Protein AF-A0A2B7YFY7-F1 (afdb_monomer)

Radius of gyration: 28.0 Å; Cα contacts (8 Å, |Δi|>4): 1099; chains: 1; bounding box: 76×64×78 Å

Secondary structure (DSSP, 8-state):
-HHHHHHHHHTT--SEEEE-TTS-HHHHHHHHHHHHHTS--EEEE-HHHHHH-SSTHHHHTTPPP--EEETTGGGG-TT-TT--HHHHHHHHHHHHHHHHH-----EEE--S----SSTT-HHHHHHHHHT--S----------TTEEEEEEE---SSS-HHHHHHHHHHHHHHHHHHTT--EEEE-SSHHHHHHHHHHS-HHHHTTEEEE-TTS-HHHHHHHHHHHHTTS-SEEEE-TTS-TT---TT--EEEESS--S-HHHHHHHHTTS--STTS-EEEEEEE-GGGHHHHHHHHHHHPPPHHHHHHHHHHHHHHHHHTTT-SEEEEEGGGGTTT--S-TTSHHHHHHHHHHHHHHHHHHHHSS-SEEEEEE-S-SSEEEEE-GGGHHHHS-TTTGGGEEEEE-TTTT-EEEEEE-TTS-EEEEEE--SS-EEEE-HHHHHHHH-TTS-HHHHHHHHHTTSSS-TTTEEEEEEEEEEESS-HHHHHHHHHHHHHHHHHHHHHT-SEEEHHHHHHHHHHHHT---HHHHHHHHHHHHHHHEEETTS-----TT--EEEEE-TTT--EEEEE-HHHHHHHHHHHHHHHHHHS-TTS---EEEEEE-TT-THHHHHHHHHHTTSEEEEEE-SSPPEEEEEES-HHHHHHHHH-TT---HHHHHHHHHHHHHHHHHHHHHHS---HHHHHHHHHHHHTT--

Foldseek 3Di:
DVLVQVVCVVVVNPQEDEDDPVDDLVRQVVQQVCLQVVSHDHYHYDLVVLVLCLDCCSRRPPDADAEAEAEQLLLLQLLDLNPDLSSLCQLVSVVCCCPPVVHDYYYHYDHLFAFPDALRGSPVSSCVSNVPPDDDDDDDALDDPLEFEAFAEDDPPDDAPLVVLLVVVLVVLVVCVVVLAQEEEEDLDPVSLVVSLVPHDPVSVQQEAEAEPPDDPVSNVVRLVCSLVSSHRYYHYYLRPAPSDDRQRHAEYEYSADNEFPSSLSSRQVNYNNPVVHRHYYYYHDYLLSLVSHVVSSVLPDDDQLLLLVLLVLVLVVCVVVVVDLWDKAFLLLSCLSDLDPDPCSVVNNSSSQVLVQVLVCVVPVDRQKDKAWDQFDLWFKKFFAPVCCCVQCPPVRVVQKAFDFWQVVQWWWFWDQDPVRDTDTDIDTDSITMIIGRLNVCCVVPVVSGSSLVSLVCVQVCNVHRCVGMPTWKKKKWFFPFALQVLLVVLLLLLVLLLQQQVVQPFKDFLVSSLVSSCVSVVDPQSSLSNSVSSLLCRPQEDPPDDDPPPPVLRFWYWDQDPRSSTIIIHGDVVSSVVNSVVLSRLSCRQHPNPDRDRMGIHIHHPPDCVSSNQSVCVSSVRIHMGIGRDSTIMMIMRRPDSVVSVCSNPDPPDGRVSSVSSVVVSVVSSVLVCCLSVDDDGRVVSSVSSSCRSNNVD

InterPro domains:
  IPR001650 Helicase, C-terminal domain-like [PF00271] (176-275)
  IPR001650 Helicase, C-terminal domain-like [PS51194] (172-319)
  IPR001650 Helicase, C-terminal domain-like [SM00490] (194-276)
  IPR011545 DEAD/DEAH-box helicase domain [PF00270] (4-114)
  IPR014001 Helicase superfamily 1/2, ATP-binding domain [PS51192] (1-132)
  IPR027417 P-loop containing nucleoside triphosphate hydrolase [G3DSA:3.40.50.300] (1-137)
  IPR027417 P-loop containing nucleoside triphosphate hydrolase [G3DSA:3.40.50.300] (154-367)
  IPR027417 P-loop containing nucleoside triphosphate hydrolase [SSF52540] (3-290)

Sequence (700 aa):
MKDQIENLKLRGVNNACFLNSDLSFIEKTNYVEKIKQGEISIIYLSPELLQVSSDITNIIGDREIGLVVIDEAHTVSTWGKNFRIDYLLIGNYVQKIKQYKKYNFPILALTATAVYSGENDTIFEILEELKIDSFTLHIGEARKDNIKFDINLFTPEEGSYKFLKSQKTQERIKEKIDKDKKTIFYFPYASQARELYNIMNPNLKESVTHYTGKSSYEERAVGQNDFKNNKKKVMLATKAFGMGVDISDIENIYHYALSGDLADYVQEIGRCARNNSIEGIAQIDFNKMDLKFTKILRSLSSIKQWQMKLVAEKLFELYKLNKFRSSFLVSIESFSHIFSERENDLENKVKQALLFLEKDLLKQYTFPVIIARPRSFFSALFVTINKDYENEILTDENKEYFKKLTTLENNSRITKKYNYKGDIENIFIRDTGDIYEFNTSKFWEDKYNEKSYPQFIRDFIKGNIFNSDYISNRIKLKIEITDSSQKILSEIEYYLKKISLALKESKGFFTKEDLENNLKNFLKINNKVFIKKLSNLILTYTSNVAYFSNNTNNDKFLIGKKDPEKNEEKYKLNLGKYFKFRSKIISKFTEMFDIDSNDRIFIKYLSRDSQYLEVATLIQSLNLGTYEVTGGSASKIFIRLNDPLKIEYISKNNYYSNTILKDIEKRGQRADKILEDFFTTTMTDTERWDYIENYFLGKI

Nearest PDB structures (foldseek):
  4u7d-assembly1_A  TM=7.795E-01  e=1.683E-12  Homo sapiens
  7zmp-assembly1_A  TM=4.743E-01  e=1.389E-12  Homo sapiens
  7zml-assembly2_B  TM=4.626E-01  e=2.245E-12  Homo sapiens
  5sup-assembly3_C  TM=6.942E-01  e=4.201E-07  Saccharomyces cerevisiae S288C
  5suq-assembly1_C  TM=5.793E-01  e=9.047E-08  Saccharomyces cerevisiae S288C

pLDDT: mean 83.33, std 11.92, range [29.38, 98.06]

Solvent-accessible surface area (backbone atoms only — not comparable to full-atom values): 38443 Å² total; per-residue (Å²): 102,70,68,58,47,53,54,34,41,77,71,70,47,70,40,52,52,71,54,62,91,84,57,53,65,70,60,50,50,54,49,33,52,34,30,48,72,62,67,31,79,44,78,45,71,42,50,62,56,58,61,70,41,84,50,64,45,80,49,37,44,93,60,83,64,79,67,46,76,38,72,59,34,46,27,44,22,89,74,35,95,66,50,35,71,48,50,38,48,45,14,61,49,55,53,45,44,37,71,78,67,69,50,74,59,57,76,47,76,37,61,97,59,61,26,35,50,58,98,67,34,39,50,64,43,31,31,63,50,47,65,52,91,77,84,86,88,82,83,78,83,82,70,55,93,48,51,43,72,48,76,41,80,58,75,74,88,74,76,57,65,66,58,56,53,54,48,53,51,50,52,49,53,50,53,32,58,79,67,72,41,31,30,40,36,34,26,66,43,62,65,57,48,47,53,53,60,68,74,45,61,72,77,58,50,69,34,46,40,47,31,36,84,84,51,54,72,67,53,36,53,52,28,52,49,34,41,69,70,64,65,18,40,33,37,37,25,20,80,64,66,45,85,86,71,84,56,53,76,28,33,30,30,34,38,74,33,54,59,54,49,62,58,53,49,52,62,57,44,64,46,25,28,63,36,82,90,40,68,14,38,39,30,28,74,43,42,82,74,40,59,55,48,24,54,48,54,55,55,71,77,49,80,52,62,67,45,55,36,50,50,32,35,51,52,44,51,49,30,55,75,55,73,66,42,50,62,50,78,41,39,56,73,56,49,48,72,69,53,66,59,73,86,87,48,52,64,58,52,53,52,48,50,48,47,54,51,29,52,42,40,24,71,74,66,77,44,67,37,41,47,75,41,85,40,89,53,61,56,46,38,30,31,31,38,18,60,93,39,38,70,77,60,53,31,91,90,40,39,89,38,46,45,78,72,49,47,30,78,78,57,37,38,53,44,80,43,69,48,101,84,70,48,83,41,81,42,75,50,60,62,72,24,38,34,26,39,32,32,49,45,61,48,30,66,77,76,40,62,92,42,56,70,72,53,48,53,50,34,44,74,72,24,73,73,48,51,56,87,40,41,42,70,18,26,37,43,36,36,40,44,78,54,51,34,51,58,48,50,52,50,50,52,50,52,55,52,36,51,52,51,22,60,57,69,48,71,63,69,32,42,66,64,56,45,37,54,28,43,31,66,59,67,70,49,86,52,64,64,57,41,51,46,45,47,40,50,50,52,49,77,23,40,44,61,90,77,84,67,94,69,81,66,79,55,44,21,28,46,39,44,73,38,86,86,80,71,41,60,28,33,28,75,38,65,74,33,42,52,53,40,52,53,48,51,52,50,54,49,57,42,60,33,54,59,91,40,85,58,40,68,37,76,44,69,34,53,85,89,39,70,65,57,60,47,43,40,47,36,39,61,72,70,47,28,48,56,45,46,42,60,39,99,52,54,31,34,39,38,34,42,72,40,59,66,62,35,46,48,42,43,69,40,89,80,61,68,59,58,62,58,50,52,46,52,53,52,48,55,49,40,53,50,55,45,50,51,65,74,70,50,93,67,55,60,66,57,50,42,51,50,53,46,36,40,37,56,26,76,102

Organism: Fusobacterium nucleatum subsp. polymorphum (NCBI:txid76857)

Mean predicted aligned error: 11.68 Å

Structure (mmCIF, N/CA/C/O backbone):
data_AF-A0A2B7YFY7-F1
#
_entry.id   AF-A0A2B7YFY7-F1
#
loop_
_atom_site.group_PDB
_atom_site.id
_atom_site.type_symbol
_atom_site.label_atom_id
_atom_site.label_alt_id
_atom_site.label_comp_id
_atom_site.label_asym_id
_atom_site.label_entity_id
_atom_site.label_seq_id
_atom_site.pdbx_PDB_ins_code
_atom_site.Cartn_x
_atom_site.Cartn_y
_atom_site.Cartn_z
_atom_site.occupancy
_atom_site.B_iso_or_equiv
_atom_site.auth_seq_id
_atom_site.auth_comp_id
_atom_site.auth_asym_id
_atom_site.auth_atom_id
_atom_site.pdbx_PDB_model_num
ATOM 1 N N . MET A 1 1 ? -7.644 1.753 -18.648 1.00 77.50 1 MET A N 1
ATOM 2 C CA . MET A 1 1 ? -9.080 1.931 -18.961 1.00 77.50 1 MET A CA 1
ATOM 3 C C . MET A 1 1 ? -9.296 2.961 -20.065 1.00 77.50 1 MET A C 1
ATOM 5 O O . MET A 1 1 ? -9.634 2.530 -21.155 1.00 77.50 1 MET A O 1
ATOM 9 N N . LYS A 1 2 ? -9.057 4.268 -19.852 1.00 78.31 2 LYS A N 1
ATOM 10 C CA . LYS A 1 2 ? -9.280 5.304 -20.888 1.00 78.31 2 LYS A CA 1
ATOM 11 C C . LYS A 1 2 ? -8.570 5.001 -22.218 1.00 78.31 2 LYS A C 1
ATOM 13 O O . LYS A 1 2 ? -9.246 4.875 -23.231 1.00 78.31 2 LYS A O 1
ATOM 18 N N . ASP A 1 3 ? -7.263 4.749 -22.180 1.00 74.50 3 ASP A N 1
ATOM 19 C CA . ASP A 1 3 ? -6.469 4.432 -23.381 1.00 74.50 3 ASP A CA 1
ATOM 20 C C . ASP A 1 3 ? -6.978 3.183 -24.127 1.00 74.50 3 ASP A C 1
ATOM 22 O O . ASP A 1 3 ? -7.013 3.152 -25.353 1.00 74.50 3 ASP A O 1
ATOM 26 N N . GLN A 1 4 ? -7.434 2.154 -23.399 1.00 81.75 4 GLN A N 1
ATOM 27 C CA . GLN A 1 4 ? -8.013 0.945 -24.004 1.00 81.75 4 GLN A CA 1
ATOM 28 C C . GLN A 1 4 ? -9.346 1.246 -24.705 1.00 81.75 4 GLN A C 1
ATOM 30 O O . GLN A 1 4 ? -9.576 0.749 -25.803 1.00 81.75 4 GLN A O 1
ATOM 35 N N . ILE A 1 5 ? -10.197 2.092 -24.115 1.00 86.12 5 ILE A N 1
ATOM 36 C CA . ILE A 1 5 ? -11.457 2.527 -24.735 1.00 86.12 5 ILE A CA 1
ATOM 37 C C . ILE A 1 5 ? -11.202 3.383 -25.975 1.00 86.12 5 ILE A C 1
ATOM 39 O O . ILE A 1 5 ? -11.861 3.186 -26.992 1.00 86.12 5 ILE A O 1
ATOM 43 N N . GLU A 1 6 ? -10.247 4.311 -25.919 1.00 84.31 6 GLU A N 1
ATOM 44 C CA . GLU A 1 6 ? -9.863 5.119 -27.082 1.00 84.31 6 GLU A CA 1
ATOM 45 C C . GLU A 1 6 ? -9.341 4.230 -28.219 1.00 84.31 6 GLU A C 1
ATOM 47 O O . GLU A 1 6 ? -9.808 4.347 -29.351 1.00 84.31 6 GLU A O 1
ATOM 52 N N . ASN A 1 7 ? -8.475 3.260 -27.912 1.00 83.00 7 ASN A N 1
ATOM 53 C CA . ASN A 1 7 ? -7.979 2.290 -28.890 1.00 83.00 7 ASN A CA 1
ATOM 54 C C . ASN A 1 7 ? -9.087 1.398 -29.478 1.00 83.00 7 ASN A C 1
ATOM 56 O O . ASN A 1 7 ? -9.053 1.094 -30.669 1.00 83.00 7 ASN A O 1
ATOM 60 N N . LEU A 1 8 ? -10.074 0.982 -28.678 1.00 88.06 8 LEU A N 1
ATOM 61 C CA . LEU A 1 8 ? -11.230 0.218 -29.163 1.00 88.06 8 LEU A CA 1
ATOM 62 C C . LEU A 1 8 ? -12.087 1.042 -30.130 1.00 88.06 8 LEU A C 1
ATOM 64 O O . LEU A 1 8 ? -12.421 0.556 -31.212 1.00 88.06 8 LEU A O 1
ATOM 68 N N . LYS A 1 9 ? -12.366 2.305 -29.788 1.00 87.75 9 LYS A N 1
ATOM 69 C CA . LYS A 1 9 ? -13.112 3.229 -30.655 1.00 87.75 9 LYS A CA 1
ATOM 70 C C . LYS A 1 9 ? -12.396 3.464 -31.983 1.00 87.75 9 LYS A C 1
ATOM 72 O O . LYS A 1 9 ? -13.032 3.404 -33.030 1.00 87.75 9 LYS A O 1
ATOM 77 N N . LEU A 1 10 ? -11.071 3.637 -31.960 1.00 87.31 10 LEU A N 1
ATOM 78 C CA . LEU A 1 10 ? -10.257 3.752 -33.179 1.00 87.31 10 LEU A CA 1
ATOM 79 C C . LEU A 1 10 ? -10.339 2.506 -34.077 1.00 87.31 10 LEU A C 1
ATOM 81 O O . LEU A 1 10 ? -10.183 2.617 -35.289 1.00 87.31 10 LEU A O 1
ATOM 85 N N . ARG A 1 11 ? -10.611 1.329 -33.502 1.00 90.44 11 ARG A N 1
ATOM 86 C CA . ARG A 1 11 ? -10.808 0.059 -34.225 1.00 90.44 11 ARG A CA 1
ATOM 87 C C . ARG A 1 11 ? -12.273 -0.208 -34.605 1.00 90.44 11 ARG A C 1
ATOM 89 O O . ARG A 1 11 ? -12.593 -1.314 -35.027 1.00 90.44 11 ARG A O 1
ATOM 96 N N . GLY A 1 12 ? -13.165 0.772 -34.445 1.00 91.25 12 GLY A N 1
ATOM 97 C CA . GLY A 1 12 ? -14.589 0.659 -34.786 1.00 91.25 12 GLY A CA 1
ATOM 98 C C . GLY A 1 12 ? -15.473 0.042 -33.695 1.00 91.25 12 GLY A C 1
ATOM 99 O O . GLY A 1 12 ? -16.673 -0.124 -33.905 1.00 91.25 12 GLY A O 1
ATOM 100 N N . VAL A 1 13 ? -14.925 -0.267 -32.515 1.00 92.19 13 VAL A N 1
ATOM 101 C CA . VAL A 1 13 ? -15.688 -0.803 -31.378 1.00 92.19 13 VAL A CA 1
ATOM 102 C C . VAL A 1 13 ? -16.224 0.359 -30.540 1.00 92.19 13 VAL A C 1
ATOM 104 O O . VAL A 1 13 ? -15.571 0.855 -29.622 1.00 92.19 13 VAL A O 1
ATOM 107 N N . ASN A 1 14 ? -17.429 0.816 -30.883 1.00 89.94 14 ASN A N 1
ATOM 108 C CA . ASN A 1 14 ? -18.051 1.997 -30.271 1.00 89.94 14 ASN A CA 1
ATOM 109 C C . ASN A 1 14 ? -18.923 1.686 -29.042 1.00 89.94 14 ASN A C 1
ATOM 111 O O . ASN A 1 14 ? -19.228 2.587 -28.263 1.00 89.94 14 ASN A O 1
ATOM 115 N N . ASN A 1 15 ? -19.296 0.422 -28.833 1.00 93.31 15 ASN A N 1
ATOM 116 C CA . ASN A 1 15 ? -20.176 -0.047 -27.755 1.00 93.31 15 ASN A CA 1
ATOM 117 C C . ASN A 1 15 ? -19.415 -0.412 -26.462 1.00 93.31 15 ASN A C 1
ATOM 119 O O . ASN A 1 15 ? -19.776 -1.368 -25.764 1.00 93.31 15 ASN A O 1
ATOM 123 N N . ALA A 1 16 ? -18.357 0.342 -26.149 1.00 93.56 16 ALA A N 1
ATOM 124 C CA . ALA A 1 16 ? -17.500 0.130 -24.988 1.00 93.56 16 ALA A CA 1
ATOM 125 C C . ALA A 1 16 ? -17.421 1.383 -24.103 1.00 93.56 16 ALA A C 1
ATOM 127 O O . ALA A 1 16 ? -17.262 2.503 -24.598 1.00 93.56 16 ALA A O 1
ATOM 128 N N . CYS A 1 17 ? -17.467 1.197 -22.784 1.00 91.25 17 CYS A N 1
ATOM 129 C CA . CYS A 1 17 ? -17.247 2.267 -21.813 1.00 91.25 17 CYS A CA 1
ATOM 130 C C . CYS A 1 17 ? -16.366 1.814 -20.648 1.00 91.25 17 CYS A C 1
ATOM 132 O O . CYS A 1 17 ? -16.077 0.632 -20.465 1.00 91.25 17 CYS A O 1
ATOM 134 N N . PHE A 1 18 ? -15.947 2.776 -19.833 1.00 89.31 18 PHE A N 1
ATOM 135 C CA . PHE A 1 18 ? -15.331 2.520 -18.539 1.00 89.31 18 PHE A CA 1
ATOM 136 C C . PHE A 1 18 ? -16.212 3.120 -17.447 1.00 89.31 18 PHE A C 1
ATOM 138 O O . PHE A 1 18 ? -16.833 4.149 -17.683 1.00 89.31 18 PHE A O 1
ATOM 145 N N . LEU A 1 19 ? -16.256 2.512 -16.263 1.00 79.94 19 LEU A N 1
ATOM 146 C CA . LEU A 1 19 ? -16.790 3.132 -15.052 1.00 79.94 19 LEU A CA 1
ATOM 147 C C . LEU A 1 19 ? -15.672 3.145 -14.009 1.00 79.94 19 LEU A C 1
ATOM 149 O O . LEU A 1 19 ? -15.157 2.095 -13.623 1.00 79.94 19 LEU A O 1
ATOM 153 N N . ASN A 1 20 ? -15.276 4.337 -13.567 1.00 71.50 20 ASN A N 1
ATOM 154 C CA . ASN A 1 20 ? -14.283 4.547 -12.514 1.00 71.50 20 ASN A CA 1
ATOM 155 C C . ASN A 1 20 ? -14.688 5.739 -11.622 1.00 71.50 20 ASN A C 1
ATOM 157 O O . ASN A 1 20 ? -15.767 6.311 -11.782 1.00 71.50 20 ASN A O 1
ATOM 161 N N . SER A 1 21 ? -13.846 6.092 -10.650 1.00 60.44 21 SER A N 1
ATOM 162 C CA . SER A 1 21 ? -14.089 7.208 -9.725 1.00 60.44 21 SER A CA 1
ATOM 163 C C . SER A 1 21 ? -13.938 8.603 -10.338 1.00 60.44 21 SER A C 1
ATOM 165 O O . SER A 1 21 ? -14.229 9.580 -9.647 1.00 60.44 21 SER A O 1
ATOM 167 N N . ASP A 1 22 ? -13.435 8.688 -11.572 1.00 62.22 22 ASP A N 1
ATOM 168 C CA . ASP A 1 22 ? -13.081 9.949 -12.229 1.00 62.22 22 ASP A CA 1
ATOM 169 C C . ASP A 1 22 ? -14.235 10.499 -13.076 1.00 62.22 22 ASP A C 1
ATOM 171 O O . ASP A 1 22 ? -14.245 11.685 -13.393 1.00 62.22 22 ASP A O 1
ATOM 175 N N . LEU A 1 23 ? -15.215 9.655 -13.423 1.00 59.56 23 LEU A N 1
ATOM 176 C CA . LEU A 1 23 ? -16.428 10.081 -14.119 1.00 59.56 23 LEU A CA 1
ATOM 177 C C . LEU A 1 23 ? -17.330 10.921 -13.216 1.00 59.56 23 LEU A C 1
ATOM 179 O O . LEU A 1 23 ? -17.530 10.607 -12.037 1.00 59.56 23 LEU A O 1
ATOM 183 N N . SER A 1 24 ? -17.947 11.946 -13.803 1.00 53.59 24 SER A N 1
ATOM 184 C CA . SER A 1 24 ? -19.053 12.651 -13.162 1.00 53.59 24 SER A CA 1
ATOM 185 C C . SER A 1 24 ? -20.270 11.730 -13.009 1.00 53.59 24 SER A C 1
ATOM 187 O O . SER A 1 24 ? -20.396 10.697 -13.674 1.00 53.59 24 SER A O 1
ATOM 189 N N . PHE A 1 25 ? -21.203 12.109 -12.132 1.00 51.19 25 PHE A N 1
ATOM 190 C CA . PHE A 1 25 ? -22.430 11.333 -11.941 1.00 51.19 25 PHE A CA 1
ATOM 191 C C . PHE A 1 25 ? -23.247 11.244 -13.232 1.00 51.19 25 PHE A C 1
ATOM 193 O O . PHE A 1 25 ? -23.674 10.160 -13.610 1.00 51.19 25 PHE A O 1
ATOM 200 N N . ILE A 1 26 ? -23.417 12.376 -13.919 1.00 53.88 26 ILE A N 1
ATOM 201 C CA . ILE A 1 26 ? -24.210 12.467 -15.149 1.00 53.88 26 ILE A CA 1
ATOM 202 C C . ILE A 1 26 ? -23.646 11.514 -16.206 1.00 53.88 26 ILE A C 1
ATOM 204 O O . ILE A 1 26 ? -24.391 10.747 -16.810 1.00 53.88 26 ILE A O 1
ATOM 208 N N . GLU A 1 27 ? -22.322 11.496 -16.380 1.00 69.50 27 GLU A N 1
ATOM 209 C CA . GLU A 1 27 ? -21.661 10.564 -17.299 1.00 69.50 27 GLU A CA 1
ATOM 210 C C . GLU A 1 27 ? -21.860 9.109 -16.876 1.00 69.50 27 GLU A C 1
ATOM 212 O O . GLU A 1 27 ? -22.167 8.258 -17.709 1.00 69.50 27 GLU A O 1
ATOM 217 N N . LYS A 1 28 ? -21.712 8.813 -15.581 1.00 68.88 28 LYS A N 1
ATOM 218 C CA . LYS A 1 28 ? -21.874 7.460 -15.048 1.00 68.88 28 LYS A CA 1
ATOM 219 C C . LYS A 1 28 ? -23.301 6.940 -15.235 1.00 68.88 28 LYS A C 1
ATOM 221 O O . LYS A 1 28 ? -23.464 5.802 -15.663 1.00 68.88 28 LYS A O 1
ATOM 226 N N . THR A 1 29 ? -24.311 7.752 -14.941 1.00 68.69 29 THR A N 1
ATOM 227 C CA . THR A 1 29 ? -25.730 7.394 -15.079 1.00 68.69 29 THR A CA 1
ATOM 228 C C . THR A 1 29 ? -26.106 7.199 -16.533 1.00 68.69 29 THR A C 1
ATOM 230 O O . THR A 1 29 ? -26.671 6.164 -16.866 1.00 68.69 29 THR A O 1
ATOM 233 N N . ASN A 1 30 ? -25.671 8.101 -17.415 1.00 75.62 30 ASN A N 1
ATOM 234 C CA . ASN A 1 30 ? -25.843 7.944 -18.856 1.00 75.62 30 ASN A CA 1
ATOM 235 C C . ASN A 1 30 ? -25.212 6.632 -19.359 1.00 75.62 30 ASN A C 1
ATOM 237 O O . ASN A 1 30 ? -25.840 5.875 -20.093 1.00 75.62 30 ASN A O 1
ATOM 241 N N . TYR A 1 31 ? -23.991 6.295 -18.921 1.00 86.44 31 TYR A N 1
ATOM 242 C CA . TYR A 1 31 ? -23.396 5.003 -19.270 1.00 86.44 31 TYR A CA 1
ATOM 243 C C . TYR A 1 31 ? -24.199 3.819 -18.727 1.00 86.44 31 TYR A C 1
ATOM 245 O O . TYR A 1 31 ? -24.406 2.860 -19.463 1.00 86.44 31 TYR A O 1
ATOM 253 N N . VAL A 1 32 ? -24.665 3.866 -17.476 1.00 81.38 32 VAL A N 1
ATOM 254 C CA . VAL A 1 32 ? -25.478 2.792 -16.879 1.00 81.38 32 VAL A CA 1
ATOM 255 C C . VAL A 1 32 ? -26.802 2.610 -17.623 1.00 81.38 32 VAL A C 1
ATOM 257 O O . VAL A 1 32 ? -27.189 1.477 -17.890 1.00 81.38 32 VAL A O 1
ATOM 260 N N . GLU A 1 33 ? -27.482 3.688 -18.008 1.00 82.25 33 GLU A N 1
ATOM 261 C CA . GLU A 1 33 ? -28.706 3.621 -18.814 1.00 82.25 33 GLU A CA 1
ATOM 262 C C . GLU A 1 33 ? -28.444 2.965 -20.172 1.00 82.25 33 GLU A C 1
ATOM 264 O O . GLU A 1 33 ? -29.115 1.997 -20.527 1.00 82.25 33 GLU A O 1
ATOM 269 N N . LYS A 1 34 ? -27.392 3.396 -20.874 1.00 92.12 34 LYS A N 1
ATOM 270 C CA . LYS A 1 34 ? -26.968 2.798 -22.149 1.00 92.12 34 LYS A CA 1
ATOM 271 C C . LYS A 1 34 ? -26.555 1.333 -22.024 1.00 92.12 34 LYS A C 1
ATOM 273 O O . LYS A 1 34 ? -26.805 0.534 -22.926 1.00 92.12 34 LYS A O 1
ATOM 278 N N . ILE A 1 35 ? -25.932 0.955 -20.907 1.00 93.06 35 ILE A N 1
ATOM 279 C CA . ILE A 1 35 ? -25.628 -0.444 -20.590 1.00 93.06 35 ILE A CA 1
ATOM 280 C C . ILE A 1 35 ? -26.934 -1.229 -20.436 1.00 93.06 35 ILE A C 1
ATOM 282 O O . ILE A 1 35 ? -27.090 -2.271 -21.070 1.00 93.06 35 ILE A O 1
ATOM 286 N N . LYS A 1 36 ? -27.889 -0.739 -19.639 1.00 89.56 36 LYS A N 1
ATOM 287 C CA . LYS A 1 36 ? -29.177 -1.415 -19.410 1.00 89.56 36 LYS A CA 1
ATOM 288 C C . LYS A 1 36 ? -29.994 -1.563 -20.696 1.00 89.56 36 LYS A C 1
ATOM 290 O O . LYS A 1 36 ? -30.621 -2.596 -20.893 1.00 89.56 36 LYS A O 1
ATOM 295 N N . GLN A 1 37 ? -29.940 -0.571 -21.583 1.00 92.50 37 GLN A N 1
ATOM 296 C CA . GLN A 1 37 ? -30.696 -0.538 -22.841 1.00 92.50 37 GLN A CA 1
ATOM 297 C C . GLN A 1 37 ? -30.134 -1.427 -23.959 1.00 92.50 37 GLN A C 1
ATOM 299 O O . GLN A 1 37 ? -30.830 -1.655 -24.942 1.00 92.50 37 GLN A O 1
ATOM 304 N N . GLY A 1 38 ? -28.900 -1.929 -23.854 1.00 92.44 38 GLY A N 1
ATOM 305 C CA . GLY A 1 38 ? -28.296 -2.716 -24.941 1.00 92.44 38 GLY A CA 1
ATOM 306 C C . GLY A 1 38 ? -27.179 -2.010 -25.706 1.00 92.44 38 GLY A C 1
ATOM 307 O O . GLY A 1 38 ? -26.346 -2.684 -26.311 1.00 92.44 38 GLY A O 1
ATOM 308 N N . GLU A 1 39 ? -27.126 -0.676 -25.660 1.00 94.56 39 GLU A N 1
ATOM 309 C CA . GLU A 1 39 ? -26.239 0.147 -26.498 1.00 94.56 39 GLU A CA 1
ATOM 310 C C . GLU A 1 39 ? -24.752 -0.077 -26.203 1.00 94.56 39 GLU A C 1
ATOM 312 O O . GLU A 1 39 ? -23.909 -0.033 -27.100 1.00 94.56 39 GLU A O 1
ATOM 317 N N . ILE A 1 40 ? -24.420 -0.335 -24.937 1.00 94.75 40 ILE A N 1
ATOM 318 C CA . ILE A 1 40 ? -23.062 -0.654 -24.488 1.00 94.75 40 ILE A CA 1
ATOM 319 C C . ILE A 1 40 ? -23.025 -2.114 -24.051 1.00 94.75 40 ILE A C 1
ATOM 321 O O . ILE A 1 40 ? -23.900 -2.576 -23.320 1.00 94.75 40 ILE A O 1
ATOM 325 N N . SER A 1 41 ? -22.006 -2.847 -24.499 1.00 92.56 41 SER A N 1
ATOM 326 C CA . SER A 1 41 ? -21.839 -4.274 -24.183 1.00 92.56 41 SER A CA 1
ATOM 327 C C . SER A 1 41 ? -20.463 -4.620 -23.607 1.00 92.56 41 SER A C 1
ATOM 329 O O . SER A 1 41 ? -20.311 -5.686 -23.020 1.00 92.56 41 SER A O 1
ATOM 331 N N . ILE A 1 42 ? -19.472 -3.725 -23.715 1.00 94.50 42 ILE A N 1
ATOM 332 C CA . ILE A 1 42 ? -18.143 -3.904 -23.112 1.00 94.50 42 ILE A CA 1
ATOM 333 C C . ILE A 1 42 ? -17.952 -2.859 -22.014 1.00 94.50 42 ILE A C 1
ATOM 335 O O . ILE A 1 42 ? -17.994 -1.656 -22.274 1.00 94.50 42 ILE A O 1
ATOM 339 N N . ILE A 1 43 ? -17.726 -3.318 -20.783 1.00 92.38 43 ILE A N 1
ATOM 340 C CA . ILE A 1 43 ? -17.642 -2.452 -19.605 1.00 92.38 43 ILE A CA 1
ATOM 341 C C . ILE A 1 43 ? -16.311 -2.699 -18.896 1.00 92.38 43 ILE A C 1
ATOM 343 O O . ILE A 1 43 ? -16.075 -3.777 -18.356 1.00 92.38 43 ILE A O 1
ATOM 347 N N . TYR A 1 44 ? -15.453 -1.683 -18.856 1.00 91.44 44 TYR A N 1
ATOM 348 C CA . TYR A 1 44 ? -14.254 -1.687 -18.020 1.00 91.44 44 TYR A CA 1
ATOM 349 C C . TYR A 1 44 ? -14.605 -1.163 -16.626 1.00 91.44 44 TYR A C 1
ATOM 351 O O . TYR A 1 44 ? -15.063 -0.029 -16.491 1.00 91.44 44 TYR A O 1
ATOM 359 N N . LEU A 1 45 ? -14.385 -1.971 -15.588 1.00 87.06 45 LEU A N 1
ATOM 360 C CA . LEU A 1 45 ? -14.718 -1.639 -14.200 1.00 87.06 45 LEU A CA 1
ATOM 361 C C . LEU A 1 45 ? -13.475 -1.665 -13.314 1.00 87.06 45 LEU A C 1
ATOM 363 O O . LEU A 1 45 ? -12.620 -2.537 -13.460 1.00 87.06 45 LEU A O 1
ATOM 367 N N . SER A 1 46 ? -13.401 -0.743 -12.351 1.00 82.94 46 SER A N 1
ATOM 368 C CA . SER A 1 46 ? -12.434 -0.865 -11.259 1.00 82.94 46 SER A CA 1
ATOM 369 C C . SER A 1 46 ? -12.931 -1.878 -10.204 1.00 82.94 46 SER A C 1
ATOM 371 O O . SER A 1 46 ? -14.140 -1.947 -9.951 1.00 82.94 46 SER A O 1
ATOM 373 N N . PRO A 1 47 ? -12.039 -2.653 -9.555 1.00 78.81 47 PRO A N 1
ATOM 374 C CA . PRO A 1 47 ? -12.427 -3.629 -8.528 1.00 78.81 47 PRO A CA 1
ATOM 375 C C . PRO A 1 47 ? -13.181 -3.012 -7.344 1.00 78.81 47 PRO A C 1
ATOM 377 O O . PRO A 1 47 ? -14.068 -3.634 -6.764 1.00 78.81 47 PRO A O 1
ATOM 380 N N . GLU A 1 48 ? -12.843 -1.774 -6.984 1.00 72.50 48 GLU A N 1
ATOM 381 C CA . GLU A 1 48 ? -13.470 -1.044 -5.884 1.00 72.50 48 GLU A CA 1
ATOM 382 C C . GLU A 1 48 ? -14.934 -0.731 -6.211 1.00 72.50 48 GLU A C 1
ATOM 384 O O . GLU A 1 48 ? -15.809 -0.898 -5.362 1.00 72.50 48 GLU A O 1
ATOM 389 N N . LEU A 1 49 ? -15.229 -0.330 -7.455 1.00 69.81 49 LEU A N 1
ATOM 390 C CA . LEU A 1 49 ? -16.601 -0.081 -7.896 1.00 69.81 49 LEU A CA 1
ATOM 391 C C . LEU A 1 49 ? -17.448 -1.348 -7.892 1.00 69.81 49 LEU A C 1
ATOM 393 O O . LEU A 1 49 ? -18.601 -1.274 -7.472 1.00 69.81 49 LEU A O 1
ATOM 397 N N . LEU A 1 50 ? -16.871 -2.485 -8.296 1.00 73.19 50 LEU A N 1
ATOM 398 C CA . LEU A 1 50 ? -17.556 -3.777 -8.266 1.00 73.19 50 LEU A CA 1
ATOM 399 C C . LEU A 1 50 ? -18.016 -4.139 -6.846 1.00 73.19 50 LEU A C 1
ATOM 401 O O . LEU A 1 50 ? -19.098 -4.689 -6.665 1.00 73.19 50 LEU A O 1
ATOM 405 N N . GLN A 1 51 ? -17.224 -3.789 -5.829 1.00 64.75 51 GLN A N 1
ATOM 406 C CA . GLN A 1 51 ? -17.589 -4.008 -4.428 1.00 64.75 51 GLN A CA 1
ATOM 407 C C . GLN A 1 51 ? -18.643 -3.030 -3.910 1.00 64.75 51 GLN A C 1
ATOM 409 O O . GLN A 1 51 ? -19.477 -3.415 -3.091 1.00 64.75 51 GLN A O 1
ATOM 414 N N . VAL A 1 52 ? -18.597 -1.767 -4.349 1.00 59.66 52 VAL A N 1
ATOM 415 C CA . VAL A 1 52 ? -19.618 -0.772 -3.987 1.00 59.66 52 VAL A CA 1
ATOM 416 C C . VAL A 1 52 ? -20.978 -1.163 -4.570 1.00 59.66 52 VAL A C 1
ATOM 418 O O . VAL A 1 52 ? -21.996 -1.017 -3.896 1.00 59.66 52 VAL A O 1
ATOM 421 N N . SER A 1 53 ? -21.012 -1.694 -5.795 1.00 56.22 53 SER A N 1
ATOM 422 C CA . SER A 1 53 ? -22.216 -2.283 -6.382 1.00 56.22 53 SER A CA 1
ATOM 423 C C . SER A 1 53 ? -22.464 -3.678 -5.802 1.00 56.22 53 SER A C 1
ATOM 425 O O . SER A 1 53 ? -22.104 -4.694 -6.398 1.00 56.22 53 SER A O 1
ATOM 427 N N . SER A 1 54 ? -23.086 -3.729 -4.622 1.00 56.97 54 SER A N 1
ATOM 428 C CA . SER A 1 54 ? -23.449 -4.980 -3.937 1.00 56.97 54 SER A CA 1
ATOM 429 C C . SER A 1 54 ? -24.255 -5.946 -4.818 1.00 56.97 54 SER A C 1
ATOM 431 O O . SER A 1 54 ? -24.126 -7.158 -4.651 1.00 56.97 54 SER A O 1
ATOM 433 N N . ASP A 1 55 ? -25.026 -5.413 -5.771 1.00 70.38 55 ASP A N 1
ATOM 434 C CA . ASP A 1 55 ? -25.697 -6.159 -6.834 1.00 70.38 55 ASP A CA 1
ATOM 435 C C . ASP A 1 55 ? -25.250 -5.656 -8.216 1.00 70.38 55 ASP A C 1
ATOM 437 O O . ASP A 1 55 ? -25.271 -4.451 -8.489 1.00 70.38 55 ASP A O 1
ATOM 441 N N . ILE A 1 56 ? -24.843 -6.584 -9.087 1.00 78.50 56 ILE A N 1
ATOM 442 C CA . ILE A 1 56 ? -24.382 -6.287 -10.451 1.00 78.50 56 ILE A CA 1
ATOM 443 C C . ILE A 1 56 ? -25.520 -5.734 -11.319 1.00 78.50 56 ILE A C 1
ATOM 445 O O . ILE A 1 56 ? -25.273 -4.939 -12.227 1.00 78.50 56 ILE A O 1
ATOM 449 N N . THR A 1 57 ? -26.771 -6.083 -10.998 1.00 79.06 57 THR A N 1
ATOM 450 C CA . THR A 1 57 ? -27.986 -5.609 -11.686 1.00 79.06 57 THR A CA 1
ATOM 451 C C . THR A 1 57 ? -28.147 -4.091 -11.615 1.00 79.06 57 THR A C 1
ATOM 453 O O . THR A 1 57 ? -28.727 -3.478 -12.509 1.00 79.06 57 THR A O 1
ATOM 456 N N . ASN A 1 58 ? -27.545 -3.433 -10.619 1.00 76.88 58 ASN A N 1
ATOM 457 C CA . ASN A 1 58 ? -27.513 -1.972 -10.559 1.00 76.88 58 ASN A CA 1
ATOM 458 C C . ASN A 1 58 ? -26.775 -1.360 -11.759 1.00 76.88 58 ASN A C 1
ATOM 460 O O . ASN A 1 58 ? -27.110 -0.254 -12.185 1.00 76.88 58 ASN A O 1
ATOM 464 N N . ILE A 1 59 ? -25.799 -2.089 -12.310 1.00 82.38 59 ILE A N 1
ATOM 465 C CA . ILE A 1 59 ? -25.006 -1.688 -13.474 1.00 82.38 59 ILE A CA 1
ATOM 466 C C . ILE A 1 59 ? -25.631 -2.236 -14.758 1.00 82.38 59 ILE A C 1
ATOM 468 O O . ILE A 1 59 ? -25.822 -1.475 -15.701 1.00 82.38 59 ILE A O 1
ATOM 472 N N . ILE A 1 60 ? -25.955 -3.534 -14.799 1.00 87.62 60 ILE A N 1
ATOM 473 C CA . ILE A 1 60 ? -26.344 -4.215 -16.048 1.00 87.62 60 ILE A CA 1
ATOM 474 C C . ILE A 1 60 ? -27.858 -4.360 -16.259 1.00 87.62 60 ILE A C 1
ATOM 476 O O . ILE A 1 60 ? -28.283 -4.729 -17.350 1.00 87.62 60 ILE A O 1
ATOM 480 N N . GLY A 1 61 ? -28.681 -4.060 -15.251 1.00 84.44 61 GLY A N 1
ATOM 481 C CA . GLY A 1 61 ? -30.120 -4.337 -15.274 1.00 84.44 61 GLY A CA 1
ATOM 482 C C . GLY A 1 61 ? -30.397 -5.839 -15.263 1.00 84.44 61 GLY A C 1
ATOM 483 O O . GLY A 1 61 ? -29.748 -6.578 -14.524 1.00 84.44 61 GLY A O 1
ATOM 484 N N . ASP A 1 62 ? -31.323 -6.272 -16.118 1.00 86.62 62 ASP A N 1
ATOM 485 C CA . ASP A 1 62 ? -31.711 -7.681 -16.291 1.00 86.62 62 ASP A CA 1
ATOM 486 C C . ASP A 1 62 ? -30.884 -8.410 -17.367 1.00 86.62 62 ASP A C 1
ATOM 488 O O . ASP A 1 62 ? -31.226 -9.511 -17.794 1.00 86.62 62 ASP A O 1
ATOM 492 N N . ARG A 1 63 ? -29.801 -7.791 -17.853 1.00 89.44 63 ARG A N 1
ATOM 493 C CA . ARG A 1 63 ? -28.960 -8.373 -18.903 1.00 89.44 63 ARG A CA 1
ATOM 494 C C . ARG A 1 63 ? -28.103 -9.518 -18.373 1.00 89.44 63 ARG A C 1
ATOM 496 O O . ARG A 1 63 ? -27.637 -9.502 -17.236 1.00 89.44 63 ARG A O 1
ATOM 503 N N . GLU A 1 64 ? -27.811 -10.472 -19.250 1.00 88.38 64 GLU A N 1
ATOM 504 C CA . GLU A 1 64 ? -26.878 -11.558 -18.959 1.00 88.38 64 GLU A CA 1
ATOM 505 C C . GLU A 1 64 ? -25.416 -11.131 -19.139 1.00 88.38 64 GLU A C 1
ATOM 507 O O . GLU A 1 64 ? -25.072 -10.299 -19.983 1.00 88.38 64 GLU A O 1
ATOM 512 N N . ILE A 1 65 ? -24.537 -11.736 -18.341 1.00 91.25 65 ILE A N 1
ATOM 513 C CA . ILE A 1 65 ? -23.089 -11.559 -18.448 1.00 91.25 65 ILE A CA 1
ATOM 514 C C . ILE A 1 65 ? -22.561 -12.642 -19.386 1.00 91.25 65 ILE A C 1
ATOM 516 O O . ILE A 1 65 ? -22.676 -13.821 -19.074 1.00 91.25 65 ILE A O 1
ATOM 520 N N . GLY A 1 66 ? -21.960 -12.252 -20.511 1.00 92.00 66 GLY A N 1
ATOM 521 C CA . GLY A 1 66 ? -21.376 -13.207 -21.461 1.00 92.00 66 GLY A CA 1
ATOM 522 C C . GLY A 1 66 ? -19.947 -13.644 -21.121 1.00 92.00 66 GLY A C 1
ATOM 523 O O . GLY A 1 66 ? -19.562 -14.767 -21.422 1.00 92.00 66 GLY A O 1
ATOM 524 N N . LEU A 1 67 ? -19.144 -12.768 -20.507 1.00 93.44 67 LEU A N 1
ATOM 525 C CA . LEU A 1 67 ? -17.737 -13.019 -20.174 1.00 93.44 67 LEU A CA 1
ATOM 526 C C . LEU A 1 67 ? -17.277 -12.050 -19.082 1.00 93.44 67 LEU A C 1
ATOM 528 O O . LEU A 1 67 ? -17.574 -10.857 -19.147 1.00 93.44 67 LEU A O 1
ATOM 532 N N . VAL A 1 68 ? -16.495 -12.544 -18.121 1.00 92.19 68 VAL A N 1
ATOM 533 C CA . VAL A 1 68 ? -15.746 -11.696 -17.183 1.00 92.19 68 VAL A CA 1
ATOM 534 C C . VAL A 1 68 ? -14.262 -11.790 -17.505 1.00 92.19 68 VAL A C 1
ATOM 536 O O . VAL A 1 68 ? -13.678 -12.869 -17.432 1.00 92.19 68 VAL A O 1
ATOM 539 N N . VAL A 1 69 ? -13.652 -10.654 -17.845 1.00 93.69 69 VAL A N 1
ATOM 540 C CA . VAL A 1 69 ? -12.209 -10.549 -18.091 1.00 93.69 69 VAL A CA 1
ATOM 541 C C . VAL A 1 69 ? -11.542 -9.904 -16.883 1.00 93.69 69 VAL A C 1
ATOM 543 O O . VAL A 1 69 ? -11.926 -8.813 -16.464 1.00 93.69 69 VAL A O 1
ATOM 546 N N . ILE A 1 70 ? -10.543 -10.582 -16.330 1.00 91.88 70 ILE A N 1
ATOM 547 C CA . ILE A 1 70 ? -9.717 -10.096 -15.228 1.00 91.88 70 ILE A CA 1
ATOM 548 C C . ILE A 1 70 ? -8.333 -9.828 -15.807 1.00 91.88 70 ILE A C 1
ATOM 550 O O . ILE A 1 70 ? -7.529 -10.743 -15.978 1.00 91.88 70 ILE A O 1
ATOM 554 N N . ASP A 1 71 ? -8.103 -8.567 -16.162 1.00 89.69 71 ASP A N 1
ATOM 555 C CA . ASP A 1 71 ? -6.806 -8.084 -16.634 1.00 89.69 71 ASP A CA 1
ATOM 556 C C . ASP A 1 71 ? -5.832 -7.928 -15.455 1.00 89.69 71 ASP A C 1
ATOM 558 O O . ASP A 1 71 ? -6.254 -7.688 -14.321 1.00 89.69 71 ASP A O 1
ATOM 562 N N . GLU A 1 72 ? -4.535 -8.077 -15.719 1.00 86.56 72 GLU A N 1
ATOM 563 C CA . GLU A 1 72 ? -3.462 -8.086 -14.712 1.00 86.56 72 GLU A CA 1
ATOM 564 C C . GLU A 1 72 ? -3.730 -9.034 -13.527 1.00 86.56 72 GLU A C 1
ATOM 566 O O . GLU A 1 72 ? -3.470 -8.711 -12.369 1.00 86.56 72 GLU A O 1
ATOM 571 N N . ALA A 1 73 ? -4.230 -10.240 -13.811 1.00 89.44 73 ALA A N 1
ATOM 572 C CA . ALA A 1 73 ? -4.690 -11.196 -12.805 1.00 89.44 73 ALA A CA 1
ATOM 573 C C . ALA A 1 73 ? -3.650 -11.511 -11.712 1.00 89.44 73 ALA A C 1
ATOM 575 O O . ALA A 1 73 ? -4.027 -11.829 -10.588 1.00 89.44 73 ALA A O 1
ATOM 576 N N . HIS A 1 74 ? -2.350 -11.337 -11.970 1.00 85.19 74 HIS A N 1
ATOM 577 C CA . HIS A 1 74 ? -1.304 -11.468 -10.950 1.00 85.19 74 HIS A CA 1
ATOM 578 C C . HIS A 1 74 ? -1.518 -10.577 -9.710 1.00 85.19 74 HIS A C 1
ATOM 580 O O . HIS A 1 74 ? -0.972 -10.873 -8.648 1.00 85.19 74 HIS A O 1
ATOM 586 N N . THR A 1 75 ? -2.322 -9.508 -9.788 1.00 82.75 75 THR A N 1
ATOM 587 C CA . THR A 1 75 ? -2.610 -8.630 -8.641 1.00 82.75 75 THR A CA 1
ATOM 588 C C . THR A 1 75 ? -3.443 -9.290 -7.541 1.00 82.75 75 THR A C 1
ATOM 590 O O . THR A 1 75 ? -3.505 -8.737 -6.439 1.00 82.75 75 THR A O 1
ATOM 593 N N . VAL A 1 76 ? -4.084 -10.442 -7.803 1.00 81.12 76 VAL A N 1
ATOM 594 C CA . VAL A 1 76 ? -4.761 -11.222 -6.750 1.00 81.12 76 VAL A CA 1
ATOM 595 C C . VAL A 1 76 ? -3.791 -12.034 -5.895 1.00 81.12 76 VAL A C 1
ATOM 597 O O . VAL A 1 76 ? -4.115 -12.342 -4.749 1.00 81.12 76 VAL A O 1
ATOM 600 N N . SER A 1 77 ? -2.596 -12.351 -6.407 1.00 78.12 77 SER A N 1
ATOM 601 C CA . SER A 1 77 ? -1.611 -13.128 -5.655 1.00 78.12 77 SER A CA 1
ATOM 602 C C . SER A 1 77 ? -1.159 -12.334 -4.433 1.00 78.12 77 SER A C 1
ATOM 604 O O . SER A 1 77 ? -0.664 -11.209 -4.541 1.00 78.12 77 SER A O 1
ATOM 606 N N . THR A 1 78 ? -1.292 -12.938 -3.249 1.00 56.56 78 THR A N 1
ATOM 607 C CA . THR A 1 78 ? -0.853 -12.348 -1.972 1.00 56.56 78 THR A CA 1
ATOM 608 C C . THR A 1 78 ? 0.656 -12.112 -1.908 1.00 56.56 78 THR A C 1
ATOM 610 O O . THR A 1 78 ? 1.129 -11.379 -1.040 1.00 56.56 78 THR A O 1
ATOM 613 N N . TRP A 1 79 ? 1.399 -12.736 -2.823 1.00 57.00 79 TRP A N 1
ATOM 614 C CA . TRP A 1 79 ? 2.832 -12.572 -3.012 1.00 57.00 79 TRP A CA 1
ATOM 615 C C . TRP A 1 79 ? 3.183 -11.423 -3.975 1.00 57.00 79 TRP A C 1
ATOM 617 O O . TRP A 1 79 ? 4.259 -10.832 -3.871 1.00 57.00 79 TRP A O 1
ATOM 627 N N . GLY A 1 80 ? 2.267 -11.051 -4.871 1.00 54.56 80 GLY A N 1
ATOM 628 C CA . GLY A 1 80 ? 2.482 -9.995 -5.850 1.00 54.56 80 GLY A CA 1
ATOM 629 C C . GLY A 1 80 ? 2.801 -8.648 -5.197 1.00 54.56 80 GLY A C 1
ATOM 630 O O . GLY A 1 80 ? 2.077 -8.152 -4.336 1.00 54.56 80 GLY A O 1
ATOM 631 N N . LYS A 1 81 ? 3.862 -7.977 -5.656 1.00 53.31 81 LYS A N 1
ATOM 632 C CA . LYS A 1 81 ? 4.234 -6.628 -5.187 1.00 53.31 81 LYS A CA 1
ATOM 633 C C . LYS A 1 81 ? 3.150 -5.570 -5.463 1.00 53.31 81 LYS A C 1
ATOM 635 O O . LYS A 1 81 ? 3.105 -4.543 -4.788 1.00 53.31 81 LYS A O 1
ATOM 640 N N . ASN A 1 82 ? 2.269 -5.847 -6.425 1.00 58.62 82 ASN A N 1
ATOM 641 C CA . ASN A 1 82 ? 1.091 -5.048 -6.762 1.00 58.62 82 ASN A CA 1
ATOM 642 C C . ASN A 1 82 ? -0.195 -5.580 -6.095 1.00 58.62 82 ASN A C 1
ATOM 644 O O . ASN A 1 82 ? -1.286 -5.271 -6.577 1.00 58.62 82 ASN A O 1
ATOM 648 N N . PHE A 1 83 ? -0.083 -6.397 -5.037 1.00 65.12 83 PHE A N 1
ATOM 649 C CA . PHE A 1 83 ? -1.236 -6.973 -4.351 1.00 65.12 83 PHE A CA 1
ATOM 650 C C . PHE A 1 83 ? -2.256 -5.890 -4.009 1.00 65.12 83 PHE A C 1
ATOM 652 O O . PHE A 1 83 ? -1.961 -4.912 -3.314 1.00 65.12 83 PHE A O 1
ATOM 659 N N . ARG A 1 84 ? -3.478 -6.090 -4.499 1.00 70.50 84 ARG A N 1
ATOM 660 C CA . ARG A 1 84 ? -4.614 -5.223 -4.221 1.00 70.50 84 ARG A CA 1
ATOM 661 C C . ARG A 1 84 ? -5.703 -6.053 -3.590 1.00 70.50 84 ARG A C 1
ATOM 663 O O . ARG A 1 84 ? -6.278 -6.929 -4.230 1.00 70.50 84 ARG A O 1
ATOM 670 N N . ILE A 1 85 ? -6.020 -5.728 -2.340 1.00 73.06 85 ILE A N 1
ATOM 671 C CA . ILE A 1 85 ? -7.084 -6.413 -1.608 1.00 73.06 85 ILE A CA 1
ATOM 672 C C . ILE A 1 85 ? -8.403 -6.397 -2.385 1.00 73.06 85 ILE A C 1
ATOM 674 O O . ILE A 1 85 ? -9.140 -7.379 -2.368 1.00 73.06 85 ILE A O 1
ATOM 678 N N . ASP A 1 86 ? -8.663 -5.318 -3.123 1.00 75.69 86 ASP A N 1
ATOM 679 C CA . ASP A 1 86 ? -9.895 -5.173 -3.882 1.00 75.69 86 ASP A CA 1
ATOM 680 C C . ASP A 1 86 ? -10.004 -6.145 -5.063 1.00 75.69 86 ASP A C 1
ATOM 682 O O . ASP A 1 86 ? -11.107 -6.583 -5.382 1.00 75.69 86 ASP A O 1
ATOM 686 N N . TYR A 1 87 ? -8.873 -6.549 -5.655 1.00 78.56 87 TYR A N 1
ATOM 687 C CA . TYR A 1 87 ? -8.830 -7.591 -6.685 1.00 78.56 87 TYR A CA 1
ATOM 688 C C . TYR A 1 87 ? -9.156 -8.967 -6.107 1.00 78.56 87 TYR A C 1
ATOM 690 O O . TYR A 1 87 ? -9.883 -9.743 -6.717 1.00 78.56 87 TYR A O 1
ATOM 698 N N . LEU A 1 88 ? -8.674 -9.267 -4.901 1.00 75.62 88 LEU A N 1
ATOM 699 C CA . LEU A 1 88 ? -8.944 -10.544 -4.243 1.00 75.62 88 LEU A CA 1
ATOM 700 C C . LEU A 1 88 ? -10.440 -10.781 -4.001 1.00 75.62 88 LEU A C 1
ATOM 702 O O . LEU A 1 88 ? -10.947 -11.899 -4.068 1.00 75.62 88 LEU A O 1
ATOM 706 N N . LEU A 1 89 ? -11.162 -9.703 -3.700 1.00 76.69 89 LEU A N 1
ATOM 707 C CA . LEU A 1 89 ? -12.592 -9.763 -3.426 1.00 76.69 89 LEU A CA 1
ATOM 708 C C . LEU A 1 89 ? -13.417 -10.076 -4.685 1.00 76.69 89 LEU A C 1
ATOM 710 O O . LEU A 1 89 ? -14.563 -10.508 -4.539 1.00 76.69 89 LEU A O 1
ATOM 714 N N . ILE A 1 90 ? -12.833 -9.954 -5.886 1.00 83.75 90 ILE A N 1
ATOM 715 C CA . ILE A 1 90 ? -13.476 -10.317 -7.157 1.00 83.75 90 ILE A CA 1
ATOM 716 C C . ILE A 1 90 ? -13.847 -11.800 -7.169 1.00 83.75 90 ILE A C 1
ATOM 718 O O . ILE A 1 90 ? -14.986 -12.114 -7.500 1.00 83.75 90 ILE A O 1
ATOM 722 N N . GLY A 1 91 ? -12.957 -12.709 -6.756 1.00 85.06 91 GLY A N 1
ATOM 723 C CA . GLY A 1 91 ? -13.250 -14.151 -6.763 1.00 85.06 91 GLY A CA 1
ATOM 724 C C . GLY A 1 91 ? -14.481 -14.498 -5.920 1.00 85.06 91 GLY A C 1
ATOM 725 O O . GLY A 1 91 ? -15.413 -15.153 -6.385 1.00 85.06 91 GLY A O 1
ATOM 72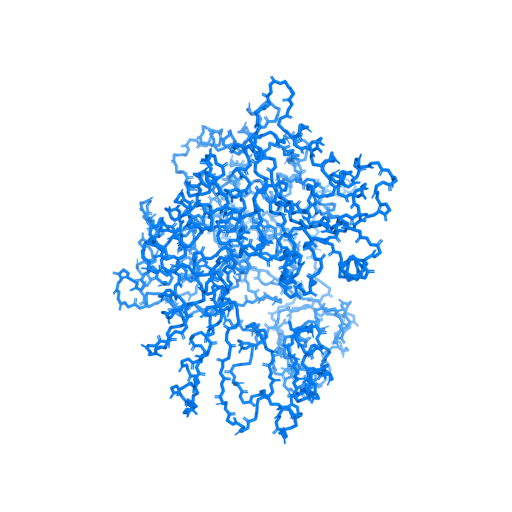6 N N . ASN A 1 92 ? -14.554 -13.943 -4.706 1.00 80.69 92 ASN A N 1
ATOM 727 C CA . ASN A 1 92 ? -15.714 -14.100 -3.823 1.00 80.69 92 ASN A CA 1
ATOM 728 C C . ASN A 1 92 ? -16.992 -13.476 -4.406 1.00 80.69 92 ASN A C 1
ATOM 730 O O . ASN A 1 92 ? -18.087 -13.999 -4.200 1.00 80.69 92 ASN A O 1
ATOM 734 N N . TYR A 1 93 ? -16.876 -12.337 -5.091 1.00 81.62 93 TYR A N 1
ATOM 735 C CA . TYR A 1 93 ? -18.005 -11.681 -5.747 1.00 81.62 93 TYR A CA 1
ATOM 736 C C . TYR A 1 93 ? -18.535 -12.523 -6.912 1.00 81.62 93 TYR A C 1
ATOM 738 O O . TYR A 1 93 ? -19.728 -12.822 -6.962 1.00 81.62 93 TYR A O 1
ATOM 746 N N . VAL A 1 94 ? -17.639 -12.972 -7.795 1.00 84.75 94 VAL A N 1
ATOM 747 C CA . VAL A 1 94 ? -17.940 -13.812 -8.959 1.00 84.75 94 VAL A CA 1
ATOM 748 C C . VAL A 1 94 ? -18.588 -15.128 -8.533 1.00 84.75 94 VAL A C 1
ATOM 750 O O . VAL A 1 94 ? -19.613 -15.522 -9.088 1.00 84.75 94 VAL A O 1
ATOM 753 N N . GLN A 1 95 ? -18.060 -15.777 -7.495 1.00 84.12 95 GLN A N 1
ATOM 754 C CA . GLN A 1 95 ? -18.653 -16.997 -6.953 1.00 84.12 95 GLN A CA 1
ATOM 755 C C . GLN A 1 95 ? -20.083 -16.759 -6.440 1.00 84.12 95 GLN A C 1
ATOM 757 O O . GLN A 1 95 ? -20.979 -17.552 -6.727 1.00 84.12 95 GLN A O 1
ATOM 762 N N . LYS A 1 96 ? -20.332 -15.645 -5.735 1.00 81.25 96 LYS A N 1
ATOM 763 C CA . LYS A 1 96 ? -21.676 -15.302 -5.243 1.00 81.25 96 LYS A CA 1
ATOM 764 C C . LYS A 1 96 ? -22.671 -15.065 -6.375 1.00 81.25 96 LYS A C 1
ATOM 766 O O . LYS A 1 96 ? -23.781 -15.585 -6.306 1.00 81.25 96 LYS A O 1
ATOM 771 N N . ILE A 1 97 ? -22.308 -14.303 -7.406 1.00 81.75 97 ILE A N 1
ATOM 772 C CA . ILE A 1 97 ? -23.233 -14.048 -8.522 1.00 81.75 97 ILE A CA 1
ATOM 773 C C . ILE A 1 97 ? -23.529 -15.330 -9.312 1.00 81.75 97 ILE A C 1
ATOM 775 O O . ILE A 1 97 ? -24.679 -15.548 -9.691 1.00 81.75 97 ILE A O 1
ATOM 779 N N . LYS A 1 98 ? -22.550 -16.233 -9.462 1.00 83.00 98 LYS A N 1
ATOM 780 C CA . LYS A 1 98 ? -22.776 -17.554 -10.068 1.00 83.00 98 LYS A CA 1
ATOM 781 C C . LYS A 1 98 ? -23.723 -18.423 -9.232 1.00 83.00 98 LYS A C 1
ATOM 783 O O . LYS A 1 98 ? -24.684 -18.970 -9.762 1.00 83.00 98 LYS A O 1
ATOM 788 N N . GLN A 1 99 ? -23.494 -18.511 -7.919 1.00 79.31 99 GLN A N 1
ATOM 789 C CA . GLN A 1 99 ? -24.273 -19.374 -7.020 1.00 79.31 99 GLN A CA 1
ATOM 790 C C . GLN A 1 99 ? -25.696 -18.862 -6.758 1.00 79.31 99 GLN A C 1
ATOM 792 O O . GLN A 1 99 ? -26.655 -19.622 -6.861 1.00 79.31 99 GLN A O 1
ATOM 797 N N . TYR A 1 100 ? -25.847 -17.585 -6.397 1.00 71.06 100 TYR A N 1
ATOM 798 C CA . TYR A 1 100 ? -27.113 -17.055 -5.874 1.00 71.06 100 TYR A CA 1
ATOM 799 C C . TYR A 1 100 ? -28.001 -16.417 -6.940 1.00 71.06 100 TYR A C 1
ATOM 801 O O . TYR A 1 100 ? -29.216 -16.362 -6.765 1.00 71.06 100 TYR A O 1
ATOM 809 N N . LYS A 1 101 ? -27.415 -15.919 -8.032 1.00 66.19 101 LYS A N 1
ATOM 810 C CA . LYS A 1 101 ? -28.148 -15.207 -9.091 1.00 66.19 101 LYS A CA 1
ATOM 811 C C . LYS A 1 101 ? -28.263 -16.018 -10.387 1.00 66.19 101 LYS A C 1
ATOM 813 O O . LYS A 1 101 ? -28.807 -15.511 -11.356 1.00 66.19 101 LYS A O 1
ATOM 818 N N . LYS A 1 102 ? -27.790 -17.275 -10.390 1.00 69.31 102 LYS A N 1
ATOM 819 C CA . LYS A 1 102 ? -27.824 -18.213 -11.530 1.00 69.31 102 LYS A CA 1
ATOM 820 C C . LYS A 1 102 ? -27.167 -17.687 -12.816 1.00 69.31 102 LYS A C 1
ATOM 822 O O . LYS A 1 102 ? -27.450 -18.201 -13.893 1.00 69.31 102 LYS A O 1
ATOM 827 N N . TYR A 1 103 ? -26.270 -16.706 -12.722 1.00 77.31 103 TYR A N 1
ATOM 828 C CA . TYR A 1 103 ? -25.463 -16.304 -13.871 1.00 77.31 103 TYR A CA 1
ATOM 829 C C . TYR A 1 103 ? -24.458 -17.406 -14.209 1.00 77.31 103 TYR A C 1
ATOM 831 O O . TYR A 1 103 ? -23.741 -17.887 -13.332 1.00 77.31 103 TYR A O 1
ATOM 839 N N . ASN A 1 104 ? -24.358 -17.761 -15.487 1.00 83.00 104 ASN A N 1
ATOM 840 C CA . ASN A 1 104 ? -23.336 -18.672 -15.978 1.00 83.00 104 ASN A CA 1
ATOM 841 C C . ASN A 1 104 ? -22.483 -17.960 -17.027 1.00 83.00 104 ASN A C 1
ATOM 843 O O . ASN A 1 104 ? -22.983 -17.601 -18.086 1.00 83.00 104 ASN A O 1
ATOM 847 N N . PHE A 1 105 ? -21.203 -17.750 -16.724 1.00 90.19 105 PHE A N 1
ATOM 848 C CA . PHE A 1 105 ? -20.268 -17.105 -17.642 1.00 90.19 105 PHE A CA 1
ATOM 849 C C . PHE A 1 105 ? -18.836 -17.630 -17.469 1.00 90.19 105 PHE A C 1
ATOM 851 O O . PHE A 1 105 ? -18.417 -17.954 -16.342 1.00 90.19 105 PHE A O 1
ATOM 858 N N . PRO A 1 106 ? -18.058 -17.690 -18.564 1.00 91.31 106 PRO A N 1
ATOM 859 C CA . PRO A 1 106 ? -16.627 -17.942 -18.517 1.00 91.31 106 PRO A CA 1
ATOM 860 C C . PRO A 1 106 ? -15.873 -16.787 -17.847 1.00 91.31 106 PRO A C 1
ATOM 862 O O . PRO A 1 106 ? -16.305 -15.631 -17.862 1.00 91.31 106 PRO A O 1
ATOM 865 N N . ILE A 1 107 ? -14.723 -17.117 -17.262 1.00 92.69 107 ILE A N 1
ATOM 866 C CA . ILE A 1 107 ? -13.776 -16.149 -16.706 1.00 92.69 107 ILE A CA 1
ATOM 867 C C . ILE A 1 107 ? -12.494 -16.251 -17.526 1.00 92.69 107 ILE A C 1
ATOM 869 O O . ILE A 1 107 ? -11.955 -17.344 -17.682 1.00 92.69 107 ILE A O 1
ATOM 873 N N . LEU A 1 108 ? -12.010 -15.119 -18.027 1.00 94.69 108 LEU A N 1
ATOM 874 C CA . LEU A 1 108 ? -10.723 -15.005 -18.702 1.00 94.69 108 LEU A CA 1
ATOM 875 C C . LEU A 1 108 ? -9.775 -14.198 -17.814 1.00 94.69 108 LEU A C 1
ATOM 877 O O . LEU A 1 108 ? -9.962 -12.996 -17.645 1.00 94.69 108 LEU A O 1
ATOM 881 N N . ALA A 1 109 ? -8.770 -14.855 -17.241 1.00 93.25 109 ALA A N 1
ATOM 882 C CA . ALA A 1 109 ? -7.715 -14.203 -16.473 1.00 93.25 109 ALA A CA 1
ATOM 883 C C . ALA A 1 109 ? -6.499 -13.962 -17.378 1.00 93.25 109 ALA A C 1
ATOM 885 O O . ALA A 1 109 ? -5.987 -14.899 -17.986 1.00 93.25 109 ALA A O 1
ATOM 886 N N . LEU A 1 110 ? -6.049 -12.711 -17.473 1.00 92.81 110 LEU A N 1
ATOM 887 C CA . LEU A 1 110 ? -4.934 -12.297 -18.324 1.00 92.81 110 LEU A CA 1
ATOM 888 C C . LEU A 1 110 ? -3.819 -11.721 -17.457 1.00 92.81 110 LEU A C 1
ATOM 890 O O . LEU A 1 110 ? -4.066 -10.916 -16.563 1.00 92.81 110 LEU A O 1
ATOM 894 N N . THR A 1 111 ? -2.579 -12.122 -17.713 1.00 89.56 111 THR A N 1
ATOM 895 C CA . THR A 1 111 ? -1.398 -11.534 -17.076 1.00 89.56 111 THR A CA 1
ATOM 896 C C . THR A 1 111 ? -0.181 -11.745 -17.965 1.00 89.56 111 THR A C 1
ATOM 898 O O . THR A 1 111 ? -0.042 -12.797 -18.582 1.00 89.56 111 THR A O 1
ATOM 901 N N . ALA A 1 112 ? 0.698 -10.745 -18.041 1.00 84.56 112 ALA A N 1
ATOM 902 C CA . ALA A 1 112 ? 1.959 -10.860 -18.777 1.00 84.56 112 ALA A CA 1
ATOM 903 C C . ALA A 1 112 ? 3.055 -11.556 -17.956 1.00 84.56 112 ALA A C 1
ATOM 905 O O . ALA A 1 112 ? 4.014 -12.083 -18.506 1.00 84.56 112 ALA A O 1
ATOM 906 N N . THR A 1 113 ? 2.930 -11.519 -16.632 1.00 81.25 113 THR A N 1
ATOM 907 C CA . THR A 1 113 ? 3.983 -11.914 -15.701 1.00 81.25 113 THR A CA 1
ATOM 908 C C . THR A 1 113 ? 3.395 -12.781 -14.598 1.00 81.25 113 THR A C 1
ATOM 910 O O . THR A 1 113 ? 2.866 -12.270 -13.609 1.00 81.25 113 THR A O 1
ATOM 913 N N . ALA A 1 114 ? 3.453 -14.097 -14.778 1.00 87.94 114 ALA A N 1
ATOM 914 C CA . ALA A 1 114 ? 3.106 -15.071 -13.752 1.00 87.94 114 ALA A CA 1
ATOM 915 C C . ALA A 1 114 ? 4.031 -16.277 -13.883 1.00 87.94 114 ALA A C 1
ATOM 917 O O . ALA A 1 114 ? 4.229 -16.792 -14.980 1.00 87.94 114 ALA A O 1
ATOM 918 N N . VAL A 1 115 ? 4.608 -16.699 -12.761 1.00 89.44 115 VAL A N 1
ATOM 919 C CA . VAL A 1 115 ? 5.430 -17.907 -12.710 1.00 89.44 115 VAL A CA 1
ATOM 920 C C . VAL A 1 115 ? 4.503 -19.119 -12.691 1.00 89.44 115 VAL A C 1
ATOM 922 O O . VAL A 1 115 ? 3.576 -19.173 -11.883 1.00 89.44 115 VAL A O 1
ATOM 925 N N . TYR A 1 116 ? 4.750 -20.063 -13.590 1.00 90.06 116 TYR A N 1
ATOM 926 C CA . TYR A 1 116 ? 4.097 -21.360 -13.667 1.00 90.06 116 TYR A CA 1
ATOM 927 C C . TYR A 1 116 ? 4.953 -22.412 -12.970 1.00 90.06 116 TYR A C 1
ATOM 929 O O . TYR A 1 116 ? 6.141 -22.512 -13.255 1.00 90.06 116 TYR A O 1
ATOM 937 N N . SER A 1 117 ? 4.344 -23.255 -12.140 1.00 85.75 117 SER A N 1
ATOM 938 C CA . SER A 1 117 ? 5.003 -24.337 -11.408 1.00 85.75 117 SER A CA 1
ATOM 939 C C . SER A 1 117 ? 6.020 -23.874 -10.350 1.00 85.75 117 SER A C 1
ATOM 941 O O . SER A 1 117 ? 6.281 -22.686 -10.138 1.00 85.75 117 SER A O 1
ATOM 943 N N . GLY A 1 118 ? 6.586 -24.850 -9.639 1.00 84.94 118 GLY A N 1
ATOM 944 C CA . GLY A 1 118 ? 7.601 -24.646 -8.607 1.00 84.94 118 GLY A CA 1
ATOM 945 C C . GLY A 1 118 ? 7.073 -24.008 -7.316 1.00 84.94 118 GLY A C 1
ATOM 946 O O . GLY A 1 118 ? 5.876 -23.933 -7.052 1.00 84.94 118 GLY A O 1
ATOM 947 N N . GLU A 1 119 ? 7.993 -23.547 -6.465 1.00 77.31 119 GLU A N 1
ATOM 948 C CA . GLU A 1 119 ? 7.657 -22.977 -5.145 1.00 77.31 119 GLU A CA 1
ATOM 949 C C . GLU A 1 119 ? 6.959 -21.602 -5.216 1.00 77.31 119 GLU A C 1
ATOM 951 O O . GLU A 1 119 ? 6.320 -21.165 -4.251 1.00 77.31 119 GLU A O 1
ATOM 956 N N . ASN A 1 120 ? 7.093 -20.913 -6.353 1.00 79.31 120 ASN A N 1
ATOM 957 C CA . ASN A 1 120 ? 6.571 -19.568 -6.601 1.00 79.31 120 ASN A CA 1
ATOM 958 C C . ASN A 1 120 ? 5.397 -19.564 -7.591 1.00 79.31 120 ASN A C 1
ATOM 960 O O . ASN A 1 120 ? 5.148 -18.530 -8.215 1.00 79.31 120 ASN A O 1
ATOM 964 N N . ASP A 1 121 ? 4.697 -20.693 -7.746 1.00 87.50 121 ASP A N 1
ATOM 965 C CA . ASP A 1 121 ? 3.590 -20.812 -8.694 1.00 87.50 121 ASP A CA 1
ATOM 966 C C . ASP A 1 121 ? 2.518 -19.747 -8.425 1.00 87.50 121 ASP A C 1
ATOM 968 O O . ASP A 1 121 ? 1.756 -19.798 -7.460 1.00 87.50 121 ASP A O 1
ATOM 972 N N . THR A 1 122 ? 2.494 -18.745 -9.297 1.00 87.75 122 THR A N 1
ATOM 973 C CA . THR A 1 122 ? 1.564 -17.622 -9.226 1.00 87.75 122 THR A CA 1
ATOM 974 C C . THR A 1 122 ? 0.262 -17.964 -9.948 1.00 87.75 122 THR A C 1
ATOM 976 O O . THR A 1 122 ? -0.773 -17.376 -9.655 1.00 87.75 122 THR A O 1
ATOM 979 N N . ILE A 1 123 ? 0.281 -18.922 -10.878 1.00 90.00 123 ILE A N 1
ATOM 980 C CA . ILE A 1 123 ? -0.892 -19.328 -11.655 1.00 90.00 123 ILE A CA 1
ATOM 981 C C . ILE A 1 123 ? -1.887 -20.070 -10.765 1.00 90.00 123 ILE A C 1
ATOM 983 O O . ILE A 1 123 ? -3.058 -19.693 -10.747 1.00 90.00 123 ILE A O 1
ATOM 987 N N . PHE A 1 124 ? -1.447 -21.056 -9.979 1.00 88.94 124 PHE A N 1
ATOM 988 C CA . PHE A 1 124 ? -2.344 -21.743 -9.042 1.00 88.94 124 PHE A CA 1
ATOM 989 C C . PHE A 1 124 ? -2.906 -20.798 -7.983 1.00 88.94 124 PHE A C 1
ATOM 991 O O . PHE A 1 124 ? -4.083 -20.903 -7.648 1.00 88.94 124 PHE A O 1
ATOM 998 N N . GLU A 1 125 ? -2.119 -19.823 -7.522 1.00 87.88 125 GLU A N 1
ATOM 999 C CA . GLU A 1 125 ? -2.632 -18.781 -6.630 1.00 87.88 125 GLU A CA 1
ATOM 1000 C C . GLU A 1 125 ? -3.727 -17.954 -7.299 1.00 87.88 125 GLU A C 1
ATOM 1002 O O . GLU A 1 125 ? -4.790 -17.760 -6.718 1.00 87.88 125 GLU A O 1
ATOM 1007 N N . ILE A 1 126 ? -3.512 -17.494 -8.535 1.00 90.19 126 ILE A N 1
ATOM 1008 C CA . ILE A 1 126 ? -4.533 -16.748 -9.280 1.00 90.19 126 ILE A CA 1
ATOM 1009 C C . ILE A 1 126 ? -5.824 -17.568 -9.392 1.00 90.19 126 ILE A C 1
ATOM 1011 O O . ILE A 1 126 ? -6.906 -17.040 -9.130 1.00 90.19 126 ILE A O 1
ATOM 1015 N N . LEU A 1 127 ? -5.721 -18.850 -9.744 1.00 90.81 127 LEU A N 1
ATOM 1016 C CA . LEU A 1 127 ? -6.868 -19.748 -9.890 1.00 90.81 127 LEU A CA 1
ATOM 1017 C C . LEU A 1 127 ? -7.613 -19.951 -8.562 1.00 90.81 127 LEU A C 1
ATOM 1019 O O . LEU A 1 127 ? -8.838 -19.806 -8.517 1.00 90.81 127 LEU A O 1
ATOM 1023 N N . GLU A 1 128 ? -6.886 -20.219 -7.474 1.00 88.69 128 GLU A N 1
ATOM 1024 C CA . GLU A 1 128 ? -7.456 -20.417 -6.137 1.00 88.69 128 GLU A CA 1
ATOM 1025 C C . GLU A 1 128 ? -8.165 -19.153 -5.633 1.00 88.69 128 GLU A C 1
ATOM 1027 O O . GLU A 1 128 ? -9.275 -19.215 -5.089 1.00 88.69 128 GLU A O 1
ATOM 1032 N N . GLU A 1 129 ? -7.545 -17.989 -5.815 1.00 87.50 129 GLU A N 1
ATOM 1033 C CA . GLU A 1 129 ? -8.089 -16.716 -5.353 1.00 87.50 129 GLU A CA 1
ATOM 1034 C C . GLU A 1 129 ? -9.303 -16.266 -6.164 1.00 87.50 129 GLU A C 1
ATOM 1036 O O . GLU A 1 129 ? -10.283 -15.773 -5.598 1.00 87.50 129 GLU A O 1
ATOM 1041 N N . LEU A 1 130 ? -9.277 -16.485 -7.480 1.00 88.31 130 LEU A N 1
ATOM 1042 C CA . LEU A 1 130 ? -10.391 -16.171 -8.371 1.00 88.31 130 LEU A CA 1
ATOM 1043 C C . LEU A 1 130 ? -11.506 -17.222 -8.357 1.00 88.31 130 LEU A C 1
ATOM 1045 O O . LEU A 1 130 ? -12.544 -16.992 -8.979 1.00 88.31 130 LEU A O 1
ATOM 1049 N N . LYS A 1 131 ? -11.330 -18.329 -7.620 1.00 88.19 131 LYS A N 1
ATOM 1050 C CA . LYS A 1 131 ? -12.292 -19.441 -7.527 1.00 88.19 131 LYS A CA 1
ATOM 1051 C C . LYS A 1 131 ? -12.579 -20.060 -8.899 1.00 88.19 131 LYS A C 1
ATOM 1053 O O . LYS A 1 131 ? -13.733 -20.250 -9.284 1.00 88.19 131 LYS A O 1
ATOM 1058 N N . ILE A 1 132 ? -11.510 -20.324 -9.652 1.00 89.19 132 ILE A N 1
ATOM 1059 C CA . ILE A 1 132 ? -11.555 -20.953 -10.973 1.00 89.19 132 ILE A CA 1
ATOM 1060 C C . ILE A 1 132 ? -11.142 -22.422 -10.826 1.00 89.19 132 ILE A C 1
ATOM 1062 O O . ILE A 1 132 ? -9.956 -22.737 -10.815 1.00 89.19 132 ILE A O 1
ATOM 1066 N N . ASP A 1 133 ? -12.126 -23.318 -10.733 1.00 84.50 133 ASP A N 1
ATOM 1067 C CA . ASP A 1 133 ? -11.875 -24.755 -10.530 1.00 84.50 133 ASP A CA 1
ATOM 1068 C C . ASP A 1 133 ? -11.534 -25.495 -11.836 1.00 84.50 133 ASP A C 1
ATOM 1070 O O . ASP A 1 133 ? -10.790 -26.471 -11.839 1.00 84.50 133 ASP A O 1
ATOM 1074 N N . SER A 1 134 ? -12.085 -25.047 -12.968 1.00 87.50 134 SER A N 1
ATOM 1075 C CA . SER A 1 134 ? -11.850 -25.626 -14.298 1.00 87.50 134 SER A CA 1
ATOM 1076 C C . SER A 1 134 ? -11.316 -24.555 -15.236 1.00 87.50 134 SER A C 1
ATOM 1078 O O . SER A 1 134 ? -11.988 -23.550 -15.476 1.00 87.50 134 SER A O 1
ATOM 1080 N N . PHE A 1 135 ? -10.110 -24.764 -15.760 1.00 91.94 135 PHE A N 1
ATOM 1081 C CA . PHE A 1 135 ? -9.406 -23.780 -16.576 1.00 91.94 135 PHE A CA 1
ATOM 1082 C C . PHE A 1 135 ? -8.709 -24.427 -17.772 1.00 91.94 135 PHE A C 1
ATOM 1084 O O . PHE A 1 135 ? -8.353 -25.603 -17.758 1.00 91.94 135 PHE A O 1
ATOM 1091 N N . THR A 1 136 ? -8.500 -23.627 -18.812 1.00 94.44 136 THR A N 1
ATOM 1092 C CA . THR A 1 136 ? -7.558 -23.922 -19.893 1.00 94.44 136 THR A CA 1
ATOM 1093 C C . THR A 1 136 ? -6.413 -22.934 -19.770 1.00 94.44 136 THR A C 1
ATOM 1095 O O . THR A 1 136 ? -6.645 -21.728 -19.691 1.00 94.44 136 THR A O 1
ATOM 1098 N N . LEU A 1 137 ? -5.187 -23.447 -19.705 1.00 93.19 137 LEU A N 1
ATOM 1099 C CA . LEU A 1 137 ? -3.998 -22.626 -19.542 1.00 93.19 137 LEU A CA 1
ATOM 1100 C C . LEU A 1 137 ? -3.311 -22.419 -20.890 1.00 93.19 137 LEU A C 1
ATOM 1102 O O . LEU A 1 137 ? -2.933 -23.381 -21.555 1.00 93.19 137 LEU A O 1
ATOM 1106 N N . HIS A 1 138 ? -3.118 -21.155 -21.254 1.00 93.06 138 HIS A N 1
ATOM 1107 C CA . HIS A 1 138 ? -2.320 -20.752 -22.404 1.00 93.06 138 HIS A CA 1
ATOM 1108 C C . HIS A 1 138 ? -1.132 -19.933 -21.906 1.00 93.06 138 HIS A C 1
ATOM 1110 O O . HIS A 1 138 ? -1.317 -18.854 -21.346 1.00 93.06 138 HIS A O 1
ATOM 1116 N N . ILE A 1 139 ? 0.077 -20.458 -22.098 1.00 89.94 139 ILE A N 1
ATOM 1117 C CA . ILE A 1 139 ? 1.327 -19.774 -21.758 1.00 89.94 139 ILE A CA 1
ATOM 1118 C C . ILE A 1 139 ? 1.974 -19.329 -23.067 1.00 89.94 139 ILE A C 1
ATOM 1120 O O . ILE A 1 139 ? 2.189 -20.147 -23.959 1.00 89.94 139 ILE A O 1
ATOM 1124 N N . GLY A 1 140 ? 2.224 -18.026 -23.189 1.00 88.12 140 GLY A N 1
ATOM 1125 C CA . GLY A 1 140 ? 2.983 -17.456 -24.300 1.00 88.12 140 GLY A CA 1
ATOM 1126 C C . GLY A 1 140 ? 4.488 -17.486 -24.040 1.00 88.12 140 GLY A C 1
ATOM 1127 O O . GLY A 1 140 ? 4.936 -17.735 -22.923 1.00 88.12 140 GLY A O 1
ATOM 1128 N N . GLU A 1 141 ? 5.265 -17.195 -25.076 1.00 87.25 141 GLU A N 1
ATOM 1129 C CA . GLU A 1 141 ? 6.719 -17.079 -24.981 1.00 87.25 141 GLU A CA 1
ATOM 1130 C C . GLU A 1 141 ? 7.110 -15.762 -24.289 1.00 87.25 141 GLU A C 1
ATOM 1132 O O . GLU A 1 141 ? 6.596 -14.691 -24.625 1.00 87.25 141 GLU A O 1
ATOM 1137 N N . ALA A 1 142 ? 8.000 -15.837 -23.295 1.00 87.88 142 ALA A N 1
ATOM 1138 C CA . ALA A 1 142 ? 8.509 -14.649 -22.603 1.00 87.88 142 ALA A CA 1
ATOM 1139 C C . ALA A 1 142 ? 9.639 -13.963 -23.388 1.00 87.88 142 ALA A C 1
ATOM 1141 O O . ALA A 1 142 ? 9.890 -12.768 -23.201 1.00 87.88 142 ALA A O 1
ATOM 1142 N N . ARG A 1 143 ? 10.325 -14.727 -24.243 1.00 91.06 143 ARG A N 1
ATOM 1143 C CA . ARG A 1 143 ? 11.480 -14.306 -25.023 1.00 91.06 143 ARG A CA 1
ATOM 1144 C C . ARG A 1 143 ? 11.129 -13.243 -26.059 1.00 91.06 143 ARG A C 1
ATOM 1146 O O . ARG A 1 143 ? 10.091 -13.285 -26.716 1.00 91.06 143 ARG A O 1
ATOM 1153 N N . LYS A 1 144 ? 12.038 -12.279 -26.209 1.00 91.06 144 LYS A N 1
ATOM 1154 C CA . LYS A 1 144 ? 12.005 -11.262 -27.262 1.00 91.06 144 LYS A CA 1
ATOM 1155 C C . LYS A 1 144 ? 13.387 -11.120 -27.883 1.00 91.06 144 LYS A C 1
ATOM 1157 O O . LYS A 1 144 ? 14.219 -10.371 -27.379 1.00 91.06 144 LYS A O 1
ATOM 1162 N N . ASP A 1 145 ? 13.611 -11.808 -28.998 1.00 88.81 145 ASP A N 1
ATOM 1163 C CA . ASP A 1 145 ? 14.917 -11.840 -29.674 1.00 88.81 145 ASP A CA 1
ATOM 1164 C C . ASP A 1 145 ? 15.394 -10.471 -30.174 1.00 88.81 145 ASP A C 1
ATOM 1166 O O . ASP A 1 145 ? 16.588 -10.249 -30.357 1.00 88.81 145 ASP A O 1
ATOM 1170 N N . ASN A 1 146 ? 14.474 -9.525 -30.370 1.00 93.25 146 ASN A N 1
ATOM 1171 C CA . ASN A 1 146 ? 14.803 -8.157 -30.751 1.00 93.25 146 ASN A CA 1
ATOM 1172 C C . ASN A 1 146 ? 15.198 -7.263 -29.562 1.00 93.25 146 ASN A C 1
ATOM 1174 O O . ASN A 1 146 ? 15.387 -6.065 -29.761 1.00 93.25 146 ASN A O 1
ATOM 1178 N N . ILE A 1 147 ? 15.316 -7.800 -28.343 1.00 95.44 147 ILE A N 1
ATOM 1179 C CA . ILE A 1 147 ? 15.795 -7.079 -27.159 1.00 95.44 147 ILE A CA 1
ATOM 1180 C C . ILE A 1 147 ? 17.109 -7.701 -26.676 1.00 95.44 147 ILE A C 1
ATOM 1182 O O . ILE A 1 147 ? 17.162 -8.879 -26.316 1.00 95.44 147 ILE A O 1
ATOM 1186 N N . LYS A 1 148 ? 18.151 -6.870 -26.609 1.00 96.88 148 LYS A N 1
ATOM 1187 C CA . LYS A 1 148 ? 19.492 -7.218 -26.118 1.00 96.88 148 LYS A CA 1
ATOM 1188 C C . LYS A 1 148 ? 19.762 -6.636 -24.736 1.00 96.88 148 LYS A C 1
ATOM 1190 O O . LYS A 1 148 ? 19.111 -5.669 -24.330 1.00 96.88 148 LYS A O 1
ATOM 1195 N N . PHE A 1 149 ? 20.748 -7.183 -24.027 1.00 97.12 149 PHE A N 1
ATOM 1196 C CA . PHE A 1 149 ? 21.098 -6.757 -22.673 1.00 97.12 149 PHE A CA 1
ATOM 1197 C C . PHE A 1 149 ? 22.454 -6.039 -22.621 1.00 97.12 149 PHE A C 1
ATOM 1199 O O . PHE A 1 149 ? 23.484 -6.593 -22.991 1.00 97.12 149 PHE A O 1
ATOM 1206 N N . ASP A 1 150 ? 22.469 -4.823 -22.070 1.00 96.69 150 ASP A N 1
ATOM 1207 C CA . ASP A 1 150 ? 23.683 -4.056 -21.751 1.00 96.69 150 ASP A CA 1
ATOM 1208 C C . ASP A 1 150 ? 23.805 -3.899 -20.224 1.00 96.69 150 ASP A C 1
ATOM 1210 O O . ASP A 1 150 ? 23.357 -2.914 -19.627 1.00 96.69 150 ASP A O 1
ATOM 1214 N N . ILE A 1 151 ? 24.356 -4.928 -19.572 1.00 96.12 151 ILE A N 1
ATOM 1215 C CA . ILE A 1 151 ? 24.530 -4.995 -18.113 1.00 96.12 151 ILE A CA 1
ATOM 1216 C C . ILE A 1 151 ? 26.004 -4.763 -17.778 1.00 96.12 151 ILE A C 1
ATOM 1218 O O . ILE A 1 151 ? 26.835 -5.652 -17.953 1.00 96.12 151 ILE A O 1
ATOM 1222 N N . ASN A 1 152 ? 26.320 -3.583 -17.245 1.00 94.88 152 ASN A N 1
ATOM 1223 C CA . ASN A 1 152 ? 27.684 -3.212 -16.873 1.00 94.88 152 ASN A CA 1
ATOM 1224 C C . ASN A 1 152 ? 27.861 -3.251 -15.360 1.00 94.88 152 ASN A C 1
ATOM 1226 O O . ASN A 1 152 ? 27.325 -2.408 -14.643 1.00 94.88 152 ASN A O 1
ATOM 1230 N N . LEU A 1 153 ? 28.645 -4.208 -14.869 1.00 93.06 153 LEU A N 1
ATOM 1231 C CA . LEU A 1 153 ? 29.020 -4.268 -13.461 1.00 93.06 153 LEU A CA 1
ATOM 1232 C C . LEU A 1 153 ? 30.016 -3.156 -13.133 1.00 93.06 153 LEU A C 1
ATOM 1234 O O . LEU A 1 153 ? 31.010 -2.975 -13.833 1.00 93.06 153 LEU A O 1
ATOM 1238 N N . PHE A 1 154 ? 29.779 -2.431 -12.042 1.00 90.19 154 PHE A N 1
ATOM 1239 C CA . PHE A 1 154 ? 30.758 -1.483 -11.521 1.00 90.19 154 PHE A CA 1
ATOM 1240 C C . PHE A 1 154 ? 30.869 -1.568 -10.002 1.00 90.19 154 PHE A C 1
ATOM 1242 O O . PHE A 1 154 ? 29.889 -1.819 -9.295 1.00 90.19 154 PHE A O 1
ATOM 1249 N N . THR A 1 155 ? 32.063 -1.279 -9.497 1.00 83.88 155 THR A N 1
ATOM 1250 C CA . THR A 1 155 ? 32.349 -1.158 -8.067 1.00 83.88 155 THR A CA 1
ATOM 1251 C C . THR A 1 155 ? 32.939 0.230 -7.818 1.00 83.88 155 THR A C 1
ATOM 1253 O O . THR A 1 155 ? 33.798 0.651 -8.587 1.00 83.88 155 THR A O 1
ATOM 1256 N N . PRO A 1 156 ? 32.478 0.979 -6.802 1.00 75.88 156 PRO A N 1
ATOM 1257 C CA . PRO A 1 156 ? 33.120 2.228 -6.408 1.00 75.88 156 PRO A CA 1
ATOM 1258 C C . PRO A 1 156 ? 34.566 1.971 -5.970 1.00 75.88 156 PRO A C 1
ATOM 1260 O O . PRO A 1 156 ? 34.774 1.332 -4.942 1.00 75.88 156 PRO A O 1
ATOM 1263 N N . GLU A 1 157 ? 35.546 2.443 -6.740 1.00 70.81 157 GLU A N 1
ATOM 1264 C CA . GLU A 1 157 ? 36.962 2.425 -6.338 1.00 70.81 157 GLU A CA 1
ATOM 1265 C C . GLU A 1 157 ? 37.266 3.601 -5.395 1.00 70.81 157 GLU A C 1
ATOM 1267 O O . GLU A 1 157 ? 37.854 3.413 -4.335 1.00 70.81 157 GLU A O 1
ATOM 1272 N N . GLU A 1 158 ? 36.748 4.793 -5.722 1.00 65.12 158 GLU A N 1
ATOM 1273 C CA . GLU A 1 158 ? 36.782 6.002 -4.892 1.00 65.12 158 GLU A CA 1
ATOM 1274 C C . GLU A 1 158 ? 35.443 6.769 -4.984 1.00 65.12 158 GLU A C 1
ATOM 1276 O O . GLU A 1 158 ? 34.789 6.801 -6.029 1.00 65.12 158 GLU A O 1
ATOM 1281 N N . GLY A 1 159 ? 35.017 7.407 -3.887 1.00 64.44 159 GLY A N 1
ATOM 1282 C CA . GLY A 1 159 ? 33.775 8.192 -3.818 1.00 64.44 159 GLY A CA 1
ATOM 1283 C C . GLY A 1 159 ? 32.518 7.404 -3.413 1.00 64.44 159 GLY A C 1
ATOM 1284 O O . GLY A 1 159 ? 32.508 6.181 -3.294 1.00 64.44 159 GLY A O 1
ATOM 1285 N N . SER A 1 160 ? 31.417 8.121 -3.148 1.00 82.19 160 SER A N 1
ATOM 1286 C CA . SER A 1 160 ? 30.169 7.479 -2.703 1.00 82.19 160 SER A CA 1
ATOM 1287 C C . SER A 1 160 ? 29.467 6.748 -3.857 1.00 82.19 160 SER A C 1
ATOM 1289 O O . SER A 1 160 ? 29.315 7.304 -4.948 1.00 82.19 160 SER A O 1
ATOM 1291 N N . TYR A 1 161 ? 28.939 5.543 -3.596 1.00 85.12 161 TYR A N 1
ATOM 1292 C CA . TYR A 1 161 ? 28.098 4.777 -4.537 1.00 85.12 161 TYR A CA 1
ATOM 1293 C C . TYR A 1 161 ? 27.036 5.659 -5.216 1.00 85.12 161 TYR A C 1
ATOM 1295 O O . TYR A 1 161 ? 26.825 5.582 -6.424 1.00 85.12 161 TYR A O 1
ATOM 1303 N N . LYS A 1 162 ? 26.394 6.542 -4.439 1.00 83.12 162 LYS A N 1
ATOM 1304 C CA . LYS A 1 162 ? 25.338 7.430 -4.929 1.00 83.12 162 LYS A CA 1
ATOM 1305 C C . LYS A 1 162 ? 25.861 8.414 -5.974 1.00 83.12 162 LYS A C 1
ATOM 1307 O O . LYS A 1 162 ? 25.194 8.629 -6.983 1.00 83.12 162 LYS A O 1
ATOM 1312 N N . PHE A 1 163 ? 27.020 9.016 -5.718 1.00 85.44 163 PHE A N 1
ATOM 1313 C CA . PHE A 1 163 ? 27.631 9.975 -6.631 1.00 85.44 163 PHE A CA 1
ATOM 1314 C C . PHE A 1 163 ? 27.964 9.311 -7.969 1.00 85.44 163 PHE A C 1
ATOM 1316 O O . PHE A 1 163 ? 27.463 9.753 -9.000 1.00 85.44 163 PHE A O 1
ATOM 1323 N N . LEU A 1 164 ? 28.694 8.191 -7.937 1.00 88.56 164 LEU A N 1
ATOM 1324 C CA . LEU A 1 164 ? 29.072 7.454 -9.147 1.00 88.56 164 LEU A CA 1
ATOM 1325 C C . LEU A 1 164 ? 27.853 6.972 -9.936 1.00 88.56 164 LEU A C 1
ATOM 1327 O O . LEU A 1 164 ? 27.803 7.102 -11.156 1.00 88.56 164 LEU A O 1
ATOM 1331 N N . LYS A 1 165 ? 26.827 6.464 -9.245 1.00 91.00 165 LYS A N 1
ATOM 1332 C CA . LYS A 1 165 ? 25.592 6.007 -9.886 1.00 91.00 165 LYS A CA 1
ATOM 1333 C C . LYS A 1 165 ? 24.860 7.145 -10.604 1.00 91.00 165 LYS A C 1
ATOM 1335 O O . LYS A 1 165 ? 24.386 6.979 -11.730 1.00 91.00 165 LYS A O 1
ATOM 1340 N N . SER A 1 166 ? 24.772 8.310 -9.964 1.00 90.06 166 SER A N 1
ATOM 1341 C CA . SER A 1 166 ? 24.183 9.510 -10.564 1.00 90.06 166 SER A CA 1
ATOM 1342 C C . SER A 1 166 ? 25.021 10.055 -11.719 1.00 90.06 166 SER A C 1
ATOM 1344 O O . SER A 1 166 ? 24.446 10.548 -12.686 1.00 90.06 166 SER A O 1
ATOM 1346 N N . GLN A 1 167 ? 26.349 9.957 -11.646 1.00 90.50 167 GLN A N 1
ATOM 1347 C CA . GLN A 1 167 ? 27.248 10.346 -12.731 1.00 90.50 167 GLN A CA 1
ATOM 1348 C C . GLN A 1 167 ? 27.053 9.445 -13.957 1.00 90.50 167 GLN A C 1
ATOM 1350 O O . GLN A 1 167 ? 26.691 9.951 -15.016 1.00 90.50 167 GLN A O 1
ATOM 1355 N N . LYS A 1 168 ? 27.167 8.118 -13.797 1.00 93.19 168 LYS A N 1
ATOM 1356 C CA . LYS A 1 168 ? 26.939 7.149 -14.883 1.00 93.19 168 LYS A CA 1
ATOM 1357 C C . LYS A 1 168 ? 25.573 7.336 -15.536 1.00 93.19 168 LYS A C 1
ATOM 1359 O O . LYS A 1 168 ? 25.456 7.380 -16.753 1.00 93.19 168 LYS A O 1
ATOM 1364 N N . THR A 1 169 ? 24.531 7.548 -14.731 1.00 94.81 169 THR A N 1
ATOM 1365 C CA . THR A 1 169 ? 23.183 7.777 -15.270 1.00 94.81 169 THR A CA 1
ATOM 1366 C C . THR A 1 169 ? 23.101 9.066 -16.098 1.00 94.81 169 THR A C 1
ATOM 1368 O O . THR A 1 169 ? 22.437 9.074 -17.130 1.00 94.81 169 THR A O 1
ATOM 1371 N N . GLN A 1 170 ? 23.775 10.149 -15.695 1.00 93.62 170 GLN A N 1
ATOM 1372 C CA . GLN A 1 170 ? 23.839 11.377 -16.502 1.00 93.62 170 GLN A CA 1
ATOM 1373 C C . GLN A 1 170 ? 24.597 11.164 -17.813 1.00 93.62 170 GLN A C 1
ATOM 1375 O O . GLN A 1 170 ? 24.150 11.648 -18.851 1.00 93.62 170 GLN A O 1
ATOM 1380 N N . GLU A 1 171 ? 25.701 10.416 -17.775 1.00 94.12 171 GLU A N 1
ATOM 1381 C CA . GLU A 1 171 ? 26.464 10.037 -18.968 1.00 94.12 171 GLU A CA 1
ATOM 1382 C C . GLU A 1 171 ? 25.590 9.234 -19.938 1.00 94.12 171 GLU A C 1
ATOM 1384 O O . GLU A 1 171 ? 25.538 9.569 -21.119 1.00 94.12 171 GLU A O 1
ATOM 1389 N N . ARG A 1 172 ? 24.808 8.264 -19.442 1.00 96.12 172 ARG A N 1
ATOM 1390 C CA . ARG A 1 172 ? 23.843 7.517 -20.264 1.00 96.12 172 ARG A CA 1
ATOM 1391 C C . ARG A 1 172 ? 22.736 8.402 -20.825 1.00 96.12 172 ARG A C 1
ATOM 1393 O O . ARG A 1 172 ? 22.403 8.268 -21.995 1.00 96.12 172 ARG A O 1
ATOM 1400 N N . ILE A 1 173 ? 22.166 9.317 -20.039 1.00 95.94 173 ILE A N 1
ATOM 1401 C CA . ILE A 1 173 ? 21.144 10.252 -20.545 1.00 95.94 173 ILE A CA 1
ATOM 1402 C C . ILE A 1 173 ? 21.709 11.084 -21.694 1.00 95.94 173 ILE A C 1
ATOM 1404 O O . ILE A 1 173 ? 21.073 11.182 -22.742 1.00 95.94 173 ILE A O 1
ATOM 1408 N N . LYS A 1 174 ? 22.911 11.640 -21.513 1.00 95.75 174 LYS A N 1
ATOM 1409 C CA . LYS A 1 174 ? 23.600 12.398 -22.555 1.00 95.75 174 LYS A CA 1
ATOM 1410 C C . LYS A 1 174 ? 23.842 11.533 -23.794 1.00 95.75 174 LYS A C 1
ATOM 1412 O O . LYS A 1 174 ? 23.460 11.935 -24.881 1.00 95.75 174 LYS A O 1
ATOM 1417 N N . GLU A 1 175 ? 24.372 10.322 -23.619 1.00 95.81 175 GLU A N 1
ATOM 1418 C CA . GLU A 1 175 ? 24.615 9.369 -24.708 1.00 95.81 175 GLU A CA 1
ATOM 1419 C C . GLU A 1 175 ? 23.349 9.100 -25.539 1.00 95.81 175 GLU A C 1
ATOM 1421 O O . GLU A 1 175 ? 23.404 9.079 -26.768 1.00 95.81 175 GLU A O 1
ATOM 1426 N N . LYS A 1 176 ? 22.198 8.895 -24.885 1.00 95.81 176 LYS A N 1
ATOM 1427 C CA . LYS A 1 176 ? 20.935 8.619 -25.585 1.00 95.81 176 LYS A CA 1
ATOM 1428 C C . LYS A 1 176 ? 20.386 9.850 -26.296 1.00 95.81 176 LYS A C 1
ATOM 1430 O O . LYS A 1 176 ? 19.865 9.702 -27.395 1.00 95.81 176 LYS A O 1
ATOM 1435 N N . ILE A 1 177 ? 20.524 11.040 -25.711 1.00 95.12 177 ILE A N 1
ATOM 1436 C CA . ILE A 1 177 ? 20.127 12.296 -26.362 1.00 95.12 177 ILE A CA 1
ATOM 1437 C C . ILE A 1 177 ? 21.012 12.561 -27.587 1.00 95.12 177 ILE A C 1
ATOM 1439 O O . ILE A 1 177 ? 20.481 12.798 -28.666 1.00 95.12 177 ILE A O 1
ATOM 1443 N N . ASP A 1 178 ? 22.334 12.436 -27.449 1.00 94.94 178 ASP A N 1
ATOM 1444 C CA . ASP A 1 178 ? 23.299 12.680 -28.531 1.00 94.94 178 ASP A CA 1
ATOM 1445 C C . ASP A 1 178 ? 23.097 11.710 -29.714 1.00 94.94 178 ASP A C 1
ATOM 1447 O O . ASP A 1 178 ? 23.324 12.070 -30.867 1.00 94.94 178 ASP A O 1
ATOM 1451 N N . LYS A 1 179 ? 22.636 10.480 -29.443 1.00 95.38 179 LYS A N 1
ATOM 1452 C CA . LYS A 1 179 ? 22.309 9.459 -30.457 1.00 95.38 179 LYS A CA 1
ATOM 1453 C C . LYS A 1 179 ? 20.843 9.485 -30.927 1.00 95.38 179 LYS A C 1
ATOM 1455 O O . LYS A 1 179 ? 20.434 8.573 -31.643 1.00 95.38 179 LYS A O 1
ATOM 1460 N N . ASP A 1 180 ? 20.058 10.471 -30.493 1.00 94.38 180 ASP A N 1
ATOM 1461 C CA . ASP A 1 180 ? 18.617 10.618 -30.759 1.00 94.38 180 ASP A CA 1
ATOM 1462 C C . ASP A 1 180 ? 17.762 9.374 -30.417 1.00 94.38 180 ASP A C 1
ATOM 1464 O O . ASP A 1 180 ? 16.772 9.058 -31.076 1.00 94.38 180 ASP A O 1
ATOM 1468 N N . LYS A 1 181 ? 18.142 8.649 -29.359 1.00 94.94 181 LYS A N 1
ATOM 1469 C CA . LYS A 1 181 ? 17.514 7.386 -28.954 1.00 94.94 181 LYS A CA 1
ATOM 1470 C C . LYS A 1 181 ? 16.365 7.586 -27.977 1.00 94.94 181 LYS A C 1
ATOM 1472 O O . LYS A 1 181 ? 16.559 8.063 -26.852 1.00 94.94 181 LYS A O 1
ATOM 1477 N N . LYS A 1 182 ? 15.173 7.111 -28.345 1.00 96.19 182 LYS A N 1
ATOM 1478 C CA . LYS A 1 182 ? 13.992 7.187 -27.472 1.00 96.19 182 LYS A CA 1
ATOM 1479 C C . LYS A 1 182 ? 14.124 6.214 -26.301 1.00 96.19 182 LYS A C 1
ATOM 1481 O O . LYS A 1 182 ? 14.141 4.996 -26.491 1.00 96.19 182 LYS A O 1
ATOM 1486 N N . THR A 1 183 ? 14.224 6.753 -25.085 1.00 97.31 183 THR A N 1
ATOM 1487 C CA . THR A 1 183 ? 14.652 5.982 -23.909 1.00 97.31 183 THR A CA 1
ATOM 1488 C C . THR A 1 183 ? 13.803 6.259 -22.671 1.00 97.31 183 THR A C 1
ATOM 1490 O O . THR A 1 183 ? 13.532 7.414 -22.334 1.00 97.31 183 THR A O 1
ATOM 1493 N N . ILE A 1 184 ? 13.448 5.202 -21.938 1.00 97.56 184 ILE A N 1
ATOM 1494 C CA . ILE A 1 184 ? 12.876 5.310 -20.588 1.00 97.56 184 ILE A CA 1
ATOM 1495 C C . ILE A 1 184 ? 13.965 5.016 -19.556 1.00 97.56 184 ILE A C 1
ATOM 1497 O O . ILE A 1 184 ? 14.631 3.991 -19.638 1.00 97.56 184 ILE A O 1
ATOM 1501 N N . PHE A 1 185 ? 14.110 5.888 -18.562 1.00 97.69 185 PHE A N 1
ATOM 1502 C CA . PHE A 1 185 ? 14.972 5.697 -17.400 1.00 97.69 185 PHE A CA 1
ATOM 1503 C C . PHE A 1 185 ? 14.109 5.388 -16.175 1.00 97.69 185 PHE A C 1
ATOM 1505 O O . PHE A 1 185 ? 13.427 6.276 -15.659 1.00 97.69 185 PHE A O 1
ATOM 1512 N N . TYR A 1 186 ? 14.135 4.144 -15.697 1.00 97.00 186 TYR A N 1
ATOM 1513 C CA . TYR A 1 186 ? 13.385 3.706 -14.522 1.00 97.00 186 TYR A CA 1
ATOM 1514 C C . TYR A 1 186 ? 14.151 3.931 -13.217 1.00 97.00 186 TYR A C 1
ATOM 1516 O O . TYR A 1 186 ? 15.302 3.523 -13.059 1.00 97.00 186 TYR A O 1
ATOM 1524 N N . PHE A 1 187 ? 13.470 4.539 -12.246 1.00 94.69 187 PHE A N 1
ATOM 1525 C CA . PHE A 1 187 ? 13.962 4.811 -10.900 1.00 94.69 187 PHE A CA 1
ATOM 1526 C C . PHE A 1 187 ? 13.098 4.103 -9.847 1.00 94.69 187 PHE A C 1
ATOM 1528 O O . PHE A 1 187 ? 11.864 4.153 -9.932 1.00 94.69 187 PHE A O 1
ATOM 1535 N N . PRO A 1 188 ? 13.708 3.540 -8.785 1.00 90.12 188 PRO A N 1
ATOM 1536 C CA . PRO A 1 188 ? 12.963 3.008 -7.644 1.00 90.12 188 PRO A CA 1
ATOM 1537 C C . PRO A 1 188 ? 12.083 4.060 -6.953 1.00 90.12 188 PRO A C 1
ATOM 1539 O O . PRO A 1 188 ? 10.957 3.764 -6.551 1.00 90.12 188 PRO A O 1
ATOM 1542 N N . TYR A 1 189 ? 12.571 5.302 -6.825 1.00 87.44 189 TYR A N 1
ATOM 1543 C CA . TYR A 1 189 ? 11.850 6.389 -6.156 1.00 87.44 189 TYR A CA 1
ATOM 1544 C C . TYR A 1 189 ? 11.748 7.655 -7.008 1.00 87.44 189 TYR A C 1
ATOM 1546 O O . TYR A 1 189 ? 12.723 8.116 -7.598 1.00 87.44 189 TYR A O 1
ATOM 1554 N N . ALA A 1 190 ? 10.594 8.324 -6.923 1.00 86.81 190 ALA A N 1
ATOM 1555 C CA . ALA A 1 190 ? 10.370 9.628 -7.556 1.00 86.81 190 ALA A CA 1
ATOM 1556 C C . ALA A 1 190 ? 11.372 10.705 -7.092 1.00 86.81 190 ALA A C 1
ATOM 1558 O O . ALA A 1 190 ? 11.708 11.612 -7.847 1.00 86.81 190 ALA A O 1
ATOM 1559 N N . SER A 1 191 ? 11.875 10.606 -5.855 1.00 84.75 191 SER A N 1
ATOM 1560 C CA . SER A 1 191 ? 12.896 11.524 -5.338 1.00 84.75 191 SER A CA 1
ATOM 1561 C C . SER A 1 191 ? 14.233 11.390 -6.064 1.00 84.75 191 SER A C 1
ATOM 1563 O O . SER A 1 191 ? 14.907 12.397 -6.223 1.00 84.75 191 SER A O 1
ATOM 1565 N N . GLN A 1 192 ? 14.606 10.189 -6.521 1.00 89.38 192 GLN A N 1
ATOM 1566 C CA . GLN A 1 192 ? 15.850 9.972 -7.270 1.00 89.38 192 GLN A CA 1
ATOM 1567 C C . GLN A 1 192 ? 15.748 10.561 -8.674 1.00 89.38 192 GLN A C 1
ATOM 1569 O O . GLN A 1 192 ? 16.638 11.299 -9.081 1.00 89.38 192 GLN A O 1
ATOM 1574 N N . ALA A 1 193 ? 14.630 10.311 -9.365 1.00 90.12 193 ALA A N 1
ATOM 1575 C CA . ALA A 1 193 ? 14.351 10.927 -10.661 1.00 90.12 193 ALA A CA 1
ATOM 1576 C C . ALA A 1 193 ? 14.405 12.463 -10.567 1.00 90.12 193 ALA A C 1
ATOM 1578 O O . ALA A 1 193 ? 15.037 13.121 -11.389 1.00 90.12 193 ALA A O 1
ATOM 1579 N N . ARG A 1 194 ? 13.802 13.035 -9.515 1.00 88.50 194 ARG A N 1
ATOM 1580 C CA . ARG A 1 194 ? 13.814 14.482 -9.267 1.00 88.50 194 ARG A CA 1
ATOM 1581 C C . ARG A 1 194 ? 15.201 15.021 -8.923 1.00 88.50 194 ARG A C 1
ATOM 1583 O O . ARG A 1 194 ? 15.579 16.066 -9.434 1.00 88.50 194 ARG A O 1
ATOM 1590 N N . GLU A 1 195 ? 15.946 14.339 -8.056 1.00 87.50 195 GLU A N 1
ATOM 1591 C CA . GLU A 1 195 ? 17.312 14.734 -7.699 1.00 87.50 195 GLU A CA 1
ATOM 1592 C C . GLU A 1 195 ? 18.200 14.779 -8.945 1.00 87.50 195 GLU A C 1
ATOM 1594 O O . GLU A 1 195 ? 18.866 15.786 -9.175 1.00 87.50 195 GLU A O 1
ATOM 1599 N N . LEU A 1 196 ? 18.126 13.744 -9.787 1.00 90.06 196 LEU A N 1
ATOM 1600 C CA . LEU A 1 196 ? 18.858 13.680 -11.047 1.00 90.06 196 LEU A CA 1
ATOM 1601 C C . LEU A 1 196 ? 18.437 14.799 -12.010 1.00 90.06 196 LEU A C 1
ATOM 1603 O O . LEU A 1 196 ? 19.290 15.482 -12.567 1.00 90.06 196 LEU A O 1
ATOM 1607 N N . TYR A 1 197 ? 17.131 15.028 -12.174 1.00 90.69 197 TYR A N 1
ATOM 1608 C CA . TYR A 1 197 ? 16.611 16.103 -13.022 1.00 90.69 197 TYR A CA 1
ATOM 1609 C C . TYR A 1 197 ? 17.066 17.492 -12.551 1.00 90.69 197 TYR A C 1
ATOM 1611 O O . TYR A 1 197 ? 17.340 18.373 -13.364 1.00 90.69 197 TYR A O 1
ATOM 1619 N N . ASN A 1 198 ? 17.172 17.709 -11.239 1.00 88.88 198 ASN A N 1
ATOM 1620 C CA . ASN A 1 198 ? 17.582 18.996 -10.683 1.00 88.88 198 ASN A CA 1
ATOM 1621 C C . ASN A 1 198 ? 19.048 19.316 -10.989 1.00 88.88 198 ASN A C 1
ATOM 1623 O O . ASN A 1 198 ? 19.328 20.441 -11.401 1.00 88.88 198 ASN A O 1
ATOM 1627 N N . ILE A 1 199 ? 19.944 18.337 -10.839 1.00 86.44 199 ILE A N 1
ATOM 1628 C CA . ILE A 1 199 ? 21.390 18.506 -11.070 1.00 86.44 199 ILE A CA 1
ATOM 1629 C C . ILE A 1 199 ? 21.792 18.418 -12.551 1.00 86.44 199 ILE A C 1
ATOM 1631 O O . ILE A 1 199 ? 22.928 18.730 -12.893 1.00 86.44 199 ILE A O 1
ATOM 1635 N N . MET A 1 200 ? 20.878 17.992 -13.425 1.00 87.94 200 MET A N 1
ATOM 1636 C CA . MET A 1 200 ? 21.122 17.846 -14.859 1.00 87.94 200 MET A CA 1
ATOM 1637 C C . MET A 1 200 ? 21.407 19.193 -15.538 1.00 87.94 200 MET A C 1
ATOM 1639 O O . MET A 1 200 ? 20.789 20.210 -15.211 1.00 87.94 200 MET A O 1
ATOM 1643 N N . ASN A 1 201 ? 22.299 19.179 -16.534 1.00 87.81 201 ASN A N 1
ATOM 1644 C CA . ASN A 1 201 ? 22.593 20.341 -17.374 1.00 87.81 201 ASN A CA 1
ATOM 1645 C C . ASN A 1 201 ? 21.299 20.888 -18.028 1.00 87.81 201 ASN A C 1
ATOM 1647 O O . ASN A 1 201 ? 20.543 20.087 -18.588 1.00 87.81 201 ASN A O 1
ATOM 1651 N N . PRO A 1 202 ? 21.038 22.212 -17.989 1.00 88.00 202 PRO A N 1
ATOM 1652 C CA . PRO A 1 202 ? 19.847 22.822 -18.585 1.00 88.00 202 PRO A CA 1
ATOM 1653 C C . PRO A 1 202 ? 19.566 22.397 -20.032 1.00 88.00 202 PRO A C 1
ATOM 1655 O O . PRO A 1 202 ? 18.417 22.103 -20.347 1.00 88.00 202 PRO A O 1
ATOM 1658 N N . ASN A 1 203 ? 20.599 22.252 -20.867 1.00 87.69 203 ASN A N 1
ATOM 1659 C CA . ASN A 1 203 ? 20.444 21.882 -22.278 1.00 87.69 203 ASN A CA 1
ATOM 1660 C C . ASN A 1 203 ? 19.868 20.465 -22.442 1.00 87.69 203 ASN A C 1
ATOM 1662 O O . ASN A 1 203 ? 19.061 20.211 -23.328 1.00 87.69 203 ASN A O 1
ATOM 1666 N N . LEU A 1 204 ? 20.219 19.531 -21.550 1.00 89.44 204 LEU A N 1
ATOM 1667 C CA . LEU A 1 204 ? 19.675 18.169 -21.594 1.00 89.44 204 LEU A CA 1
ATOM 1668 C C . LEU A 1 204 ? 18.200 18.132 -21.166 1.00 89.44 204 LEU A C 1
ATOM 1670 O O . LEU A 1 204 ? 17.438 17.293 -21.650 1.00 89.44 204 LEU A O 1
ATOM 1674 N N . LYS A 1 205 ? 17.763 19.060 -20.298 1.00 91.88 205 LYS A N 1
ATOM 1675 C CA . LYS A 1 205 ? 16.363 19.136 -19.835 1.00 91.88 205 LYS A CA 1
ATOM 1676 C C . LYS A 1 205 ? 15.392 19.438 -20.978 1.00 91.88 205 LYS A C 1
ATOM 1678 O O . LYS A 1 205 ? 14.222 19.054 -20.918 1.00 91.88 205 LYS A O 1
ATOM 1683 N N . GLU A 1 206 ? 15.864 20.061 -22.055 1.00 91.88 206 GLU A N 1
ATOM 1684 C CA . GLU A 1 206 ? 15.059 20.295 -23.255 1.00 91.88 206 GLU A CA 1
ATOM 1685 C C . GLU A 1 206 ? 14.625 18.997 -23.943 1.00 91.88 206 GLU A C 1
ATOM 1687 O O . GLU A 1 206 ? 13.554 18.976 -24.539 1.00 91.88 206 GLU A O 1
ATOM 1692 N N . SER A 1 207 ? 15.360 17.897 -23.770 1.00 94.94 207 SER A N 1
ATOM 1693 C CA . SER A 1 207 ? 15.023 16.581 -24.336 1.00 94.94 207 SER A CA 1
ATOM 1694 C C . SER A 1 207 ? 14.420 15.605 -23.321 1.00 94.94 207 SER A C 1
ATOM 1696 O O . SER A 1 207 ? 14.044 14.487 -23.681 1.00 94.94 207 SER A O 1
ATOM 1698 N N . VAL A 1 208 ? 14.307 16.014 -22.054 1.00 95.94 208 VAL A N 1
ATOM 1699 C CA . VAL A 1 208 ? 13.897 15.153 -20.939 1.00 95.94 208 VAL A CA 1
ATOM 1700 C C . VAL A 1 208 ? 12.517 15.550 -20.420 1.00 95.94 208 VAL A C 1
ATOM 1702 O O . VAL A 1 208 ? 12.193 16.726 -20.265 1.00 95.94 208 VAL A O 1
ATOM 1705 N N . THR A 1 209 ? 11.707 14.546 -20.112 1.00 95.19 209 THR A N 1
ATOM 1706 C CA . THR A 1 209 ? 10.452 14.678 -19.372 1.00 95.19 209 THR A CA 1
ATOM 1707 C C . THR A 1 209 ? 10.398 13.664 -18.232 1.00 95.19 209 THR A C 1
ATOM 1709 O O . THR A 1 209 ? 11.328 12.877 -18.047 1.00 95.19 209 THR A O 1
ATOM 1712 N N . HIS A 1 210 ? 9.345 13.698 -17.420 1.00 93.62 210 HIS A N 1
ATOM 1713 C CA . HIS A 1 210 ? 9.217 12.815 -16.271 1.00 93.62 210 HIS A CA 1
ATOM 1714 C C . HIS A 1 210 ? 7.782 12.338 -16.054 1.00 93.62 210 HIS A C 1
ATOM 1716 O O . HIS A 1 210 ? 6.818 13.053 -16.316 1.00 93.62 210 HIS A O 1
ATOM 1722 N N . TYR A 1 211 ? 7.649 11.129 -15.513 1.00 92.62 211 TYR A N 1
ATOM 1723 C CA . TYR A 1 211 ? 6.371 10.557 -15.116 1.00 92.62 211 TYR A CA 1
ATOM 1724 C C . TYR A 1 211 ? 6.562 9.737 -13.845 1.00 92.62 211 TYR A C 1
ATOM 1726 O O . TYR A 1 211 ? 7.128 8.642 -13.842 1.00 92.62 211 TYR A O 1
ATOM 1734 N N . THR A 1 212 ? 6.062 10.252 -12.725 1.00 88.31 212 THR A N 1
ATOM 1735 C CA . THR A 1 212 ? 6.143 9.554 -11.439 1.00 88.31 212 THR A CA 1
ATOM 1736 C C . THR A 1 212 ? 4.783 9.517 -10.764 1.00 88.31 212 THR A C 1
ATOM 1738 O O . THR A 1 212 ? 3.951 10.395 -10.974 1.00 88.31 212 THR A O 1
ATOM 1741 N N . GLY A 1 213 ? 4.571 8.551 -9.868 1.00 79.69 213 GLY A N 1
ATOM 1742 C CA . GLY A 1 213 ? 3.349 8.496 -9.052 1.00 79.69 213 GLY A CA 1
ATOM 1743 C C . GLY A 1 213 ? 3.153 9.697 -8.111 1.00 79.69 213 GLY A C 1
ATOM 1744 O O . GLY A 1 213 ? 2.125 9.778 -7.451 1.00 79.69 213 GLY A O 1
ATOM 1745 N N . LYS A 1 214 ? 4.130 10.613 -8.021 1.00 79.19 214 LYS A N 1
ATOM 1746 C CA . LYS A 1 214 ? 4.050 11.856 -7.236 1.00 79.19 214 LYS A CA 1
ATOM 1747 C C . LYS A 1 214 ? 3.831 13.108 -8.086 1.00 79.19 214 LYS A C 1
ATOM 1749 O O . LYS A 1 214 ? 3.717 14.186 -7.511 1.00 79.19 214 LYS A O 1
ATOM 1754 N N . SER A 1 215 ? 3.840 12.973 -9.407 1.00 80.62 215 SER A N 1
ATOM 1755 C CA . SER A 1 215 ? 3.545 14.066 -10.330 1.00 80.62 215 SER A CA 1
ATOM 1756 C C . SER A 1 215 ? 2.036 14.318 -10.368 1.00 80.62 215 SER A C 1
ATOM 1758 O O . SER A 1 215 ? 1.239 13.386 -10.173 1.00 80.62 215 SER A O 1
ATOM 1760 N N . SER A 1 216 ? 1.633 15.564 -10.620 1.00 80.12 216 SER A N 1
ATOM 1761 C CA . SER A 1 216 ? 0.216 15.898 -10.805 1.00 80.12 216 SER A CA 1
ATOM 1762 C C . SER A 1 216 ? -0.367 15.128 -11.999 1.00 80.12 216 SER A C 1
ATOM 1764 O O . SER A 1 216 ? 0.354 14.473 -12.761 1.00 80.12 216 SER A O 1
ATOM 1766 N N . TYR A 1 217 ? -1.692 15.108 -12.134 1.00 78.25 217 TYR A N 1
ATOM 1767 C CA . TYR A 1 217 ? -2.314 14.475 -13.299 1.00 78.25 217 TYR A CA 1
ATOM 1768 C C . TYR A 1 217 ? -1.915 15.205 -14.593 1.00 78.25 217 TYR A C 1
ATOM 1770 O O . TYR A 1 217 ? -1.547 14.567 -15.577 1.00 78.25 217 TYR A O 1
ATOM 1778 N N . GLU A 1 218 ? -1.903 16.534 -14.552 1.00 80.75 218 GLU A N 1
ATOM 1779 C CA . GLU A 1 218 ? -1.552 17.417 -15.664 1.00 80.75 218 GLU A CA 1
ATOM 1780 C C . GLU A 1 218 ? -0.092 17.215 -16.084 1.00 80.75 218 GLU A C 1
ATOM 1782 O O . GLU A 1 218 ? 0.183 17.008 -17.263 1.00 80.75 218 GLU A O 1
ATOM 1787 N N . GLU A 1 219 ? 0.841 17.181 -15.124 1.00 85.88 219 GLU A N 1
ATOM 1788 C CA . GLU A 1 219 ? 2.262 16.910 -15.387 1.00 85.88 219 GLU A CA 1
ATOM 1789 C C . GLU A 1 219 ? 2.463 15.549 -16.064 1.00 85.88 219 GLU A C 1
ATOM 1791 O O . GLU A 1 219 ? 3.219 15.433 -17.029 1.00 85.88 219 GLU A O 1
ATOM 1796 N N . ARG A 1 220 ? 1.759 14.515 -15.582 1.00 87.31 220 ARG A N 1
ATOM 1797 C CA . ARG A 1 220 ? 1.810 13.164 -16.155 1.00 87.31 220 ARG A CA 1
ATOM 1798 C C . ARG A 1 220 ? 1.279 13.131 -17.583 1.00 87.31 220 ARG A C 1
ATOM 1800 O O . ARG A 1 220 ? 1.916 12.524 -18.441 1.00 87.31 220 ARG A O 1
ATOM 1807 N N . ALA A 1 221 ? 0.152 13.793 -17.835 1.00 85.75 221 ALA A N 1
ATOM 1808 C CA . ALA A 1 221 ? -0.457 13.866 -19.157 1.00 85.75 221 ALA A CA 1
ATOM 1809 C C . ALA A 1 221 ? 0.453 14.592 -20.159 1.00 85.75 221 ALA A C 1
ATOM 1811 O O . ALA A 1 221 ? 0.698 14.075 -21.250 1.00 85.75 221 ALA A O 1
ATOM 1812 N N . VAL A 1 222 ? 1.011 15.746 -19.774 1.00 91.25 222 VAL A N 1
ATOM 1813 C CA . VAL A 1 222 ? 1.964 16.500 -20.604 1.00 91.25 222 VAL A CA 1
ATOM 1814 C C . VAL A 1 222 ? 3.209 15.664 -20.878 1.00 91.25 222 VAL A C 1
ATOM 1816 O O . VAL A 1 222 ? 3.574 15.473 -22.036 1.00 91.25 222 VAL A O 1
ATOM 1819 N N . GLY A 1 223 ? 3.825 15.096 -19.837 1.00 91.88 223 GLY A N 1
ATOM 1820 C CA . GLY A 1 223 ? 5.054 14.325 -19.992 1.00 91.88 223 GLY A CA 1
ATOM 1821 C C . GLY A 1 223 ? 4.878 13.078 -20.856 1.00 91.88 223 GLY A C 1
ATOM 1822 O O . GLY A 1 223 ? 5.703 12.808 -21.729 1.00 91.88 223 GLY A O 1
ATOM 1823 N N . GLN A 1 224 ? 3.775 12.346 -20.678 1.00 91.00 224 GLN A N 1
ATOM 1824 C CA . GLN A 1 224 ? 3.438 11.203 -21.525 1.00 91.00 224 GLN A CA 1
ATOM 1825 C C . GLN A 1 224 ? 3.209 11.625 -22.980 1.00 91.00 224 GLN A C 1
ATOM 1827 O O . GLN A 1 224 ? 3.711 10.960 -23.884 1.00 91.00 224 GLN A O 1
ATOM 1832 N N . ASN A 1 225 ? 2.480 12.717 -23.218 1.00 91.25 225 ASN A N 1
ATOM 1833 C CA . ASN A 1 225 ? 2.181 13.194 -24.565 1.00 91.25 225 ASN A CA 1
ATOM 1834 C C . ASN A 1 225 ? 3.436 13.698 -25.295 1.00 91.25 225 ASN A C 1
ATOM 1836 O O . ASN A 1 225 ? 3.637 13.390 -26.470 1.00 91.25 225 ASN A O 1
ATOM 1840 N N . ASP A 1 226 ? 4.309 14.428 -24.603 1.00 95.12 226 ASP A N 1
ATOM 1841 C CA . ASP A 1 226 ? 5.562 14.927 -25.168 1.00 95.12 226 ASP A CA 1
ATOM 1842 C C . ASP A 1 226 ? 6.520 13.789 -25.531 1.00 95.12 226 ASP A C 1
ATOM 1844 O O . ASP A 1 226 ? 7.147 13.817 -26.592 1.00 95.12 226 ASP A O 1
ATOM 1848 N N . PHE A 1 227 ? 6.599 12.758 -24.687 1.00 95.25 227 PHE A N 1
ATOM 1849 C CA . PHE A 1 227 ? 7.384 11.562 -24.981 1.00 95.25 227 PHE A CA 1
ATOM 1850 C C . PHE A 1 227 ? 6.770 10.739 -26.120 1.00 95.25 227 PHE A C 1
ATOM 1852 O O . PHE A 1 227 ? 7.472 10.339 -27.048 1.00 95.25 227 PHE A O 1
ATOM 1859 N N . LYS A 1 228 ? 5.447 10.524 -26.104 1.00 91.88 228 LYS A N 1
ATOM 1860 C CA . LYS A 1 228 ? 4.731 9.789 -27.159 1.00 91.88 228 LYS A CA 1
ATOM 1861 C C . LYS A 1 228 ? 4.961 10.427 -28.530 1.00 91.88 228 LYS A C 1
ATOM 1863 O O . LYS A 1 228 ? 5.336 9.717 -29.456 1.00 91.88 228 LYS A O 1
ATOM 1868 N N . ASN A 1 229 ? 4.841 11.752 -28.627 1.00 92.38 229 ASN A N 1
ATOM 1869 C CA . ASN A 1 229 ? 4.978 12.509 -29.876 1.00 92.38 229 ASN A CA 1
ATOM 1870 C C . ASN A 1 229 ? 6.425 12.899 -30.228 1.00 92.38 229 ASN A C 1
ATOM 1872 O O . ASN A 1 229 ? 6.626 13.794 -31.044 1.00 92.38 229 ASN A O 1
ATOM 1876 N N . ASN A 1 230 ? 7.433 12.279 -29.606 1.00 92.88 230 ASN A N 1
ATOM 1877 C CA . ASN A 1 230 ? 8.854 12.529 -29.881 1.00 92.88 230 ASN A CA 1
ATOM 1878 C C . ASN A 1 230 ? 9.336 13.977 -29.643 1.00 92.88 230 ASN A C 1
ATOM 1880 O O . ASN A 1 230 ? 10.439 14.322 -30.059 1.00 92.88 230 ASN A O 1
ATOM 1884 N N . LYS A 1 231 ? 8.577 14.808 -28.909 1.00 94.88 231 LYS A N 1
ATOM 1885 C CA . LYS A 1 231 ? 9.034 16.138 -28.455 1.00 94.88 231 LYS A CA 1
ATOM 1886 C C . LYS A 1 231 ? 10.119 16.033 -27.385 1.00 94.88 231 LYS A C 1
ATOM 1888 O O . LYS A 1 231 ? 10.964 16.912 -27.265 1.00 94.88 231 LYS A O 1
ATOM 1893 N N . LYS A 1 232 ? 10.066 14.972 -26.578 1.00 95.75 232 LYS A N 1
ATOM 1894 C CA . LYS A 1 232 ? 11.049 14.644 -25.542 1.00 95.75 232 LYS A CA 1
ATOM 1895 C C . LYS A 1 232 ? 11.522 13.216 -25.778 1.00 95.75 232 LYS A C 1
ATOM 1897 O O . LYS A 1 232 ? 10.702 12.303 -25.835 1.00 95.75 232 LYS A O 1
ATOM 1902 N N . LYS A 1 233 ? 12.831 13.016 -25.921 1.00 95.44 233 LYS A N 1
ATOM 1903 C CA . LYS A 1 233 ? 13.433 11.707 -26.230 1.00 95.44 233 LYS A CA 1
ATOM 1904 C C . LYS A 1 233 ? 13.668 10.852 -24.990 1.00 95.44 233 LYS A C 1
ATOM 1906 O O . LYS A 1 233 ? 13.738 9.630 -25.094 1.00 95.44 233 LYS A O 1
ATOM 1911 N N . VAL A 1 234 ? 13.757 11.477 -23.815 1.00 97.31 234 VAL A N 1
ATOM 1912 C CA . VAL A 1 234 ? 14.064 10.800 -22.551 1.00 97.31 234 VAL A CA 1
ATOM 1913 C C . VAL A 1 234 ? 12.917 10.950 -21.557 1.00 97.31 234 VAL A C 1
ATOM 1915 O O . VAL A 1 234 ? 12.492 12.062 -21.248 1.00 97.31 234 VAL A O 1
ATOM 1918 N N . MET A 1 235 ? 12.455 9.828 -21.008 1.00 97.00 235 MET A N 1
ATOM 1919 C CA . MET A 1 235 ? 11.450 9.774 -19.944 1.00 97.00 235 MET A CA 1
ATOM 1920 C C . MET A 1 235 ? 12.084 9.317 -18.627 1.00 97.00 235 MET A C 1
ATOM 1922 O O . MET A 1 235 ? 12.504 8.168 -18.515 1.00 97.00 235 MET A O 1
ATOM 1926 N N . LEU A 1 236 ? 12.106 10.176 -17.604 1.00 96.94 236 LEU A N 1
ATOM 1927 C CA . LEU A 1 236 ? 12.467 9.783 -16.237 1.00 96.94 236 LEU A CA 1
ATOM 1928 C C . LEU A 1 236 ? 11.226 9.256 -15.510 1.00 96.94 236 LEU A C 1
ATOM 1930 O O . LEU A 1 236 ? 10.309 10.011 -15.180 1.00 96.94 236 LEU A O 1
ATOM 1934 N N . ALA A 1 237 ? 11.199 7.959 -15.236 1.00 94.88 237 ALA A N 1
ATOM 1935 C CA . ALA A 1 237 ? 10.007 7.263 -14.783 1.00 94.88 237 ALA A CA 1
ATOM 1936 C C . ALA A 1 237 ? 10.214 6.496 -13.476 1.00 94.88 237 ALA A C 1
ATOM 1938 O O . ALA A 1 237 ? 11.297 6.012 -13.171 1.00 94.88 237 ALA A O 1
ATOM 1939 N N . THR A 1 238 ? 9.139 6.310 -12.714 1.00 91.88 238 THR A N 1
ATOM 1940 C CA . THR A 1 238 ? 9.036 5.163 -11.793 1.00 91.88 238 THR A CA 1
ATOM 1941 C C . THR A 1 238 ? 8.134 4.095 -12.415 1.00 91.88 238 THR A C 1
ATOM 1943 O O . THR A 1 238 ? 7.550 4.332 -13.472 1.00 91.88 238 THR A O 1
ATOM 1946 N N . LYS A 1 239 ? 7.921 2.957 -11.735 1.00 86.06 239 LYS A N 1
ATOM 1947 C CA . LYS A 1 239 ? 6.962 1.908 -12.157 1.00 86.06 239 LYS A CA 1
ATOM 1948 C C . LYS A 1 239 ? 5.552 2.441 -12.498 1.00 86.06 239 LYS A C 1
ATOM 1950 O O . LYS A 1 239 ? 4.799 1.799 -13.219 1.00 86.06 239 LYS A O 1
ATOM 1955 N N . ALA A 1 240 ? 5.198 3.639 -12.016 1.00 84.69 240 ALA A N 1
ATOM 1956 C CA . ALA A 1 240 ? 3.955 4.325 -12.369 1.00 84.69 240 ALA A CA 1
ATOM 1957 C C . ALA A 1 240 ? 3.811 4.600 -13.880 1.00 84.69 240 ALA A C 1
ATOM 1959 O O . ALA A 1 240 ? 2.688 4.621 -14.378 1.00 84.69 240 ALA A O 1
ATOM 1960 N N . PHE A 1 241 ? 4.916 4.802 -14.606 1.00 88.19 241 PHE A N 1
ATOM 1961 C CA . PHE A 1 241 ? 4.912 4.910 -16.065 1.00 88.19 241 PHE A CA 1
ATOM 1962 C C . PHE A 1 241 ? 5.016 3.514 -16.678 1.00 88.19 241 PHE A C 1
ATOM 1964 O O . PHE A 1 241 ? 6.089 3.060 -17.082 1.00 88.19 241 PHE A O 1
ATOM 1971 N N . GLY A 1 242 ? 3.897 2.796 -16.676 1.00 74.56 242 GLY A N 1
ATOM 1972 C CA . GLY A 1 242 ? 3.891 1.425 -17.152 1.00 74.56 242 GLY A CA 1
ATOM 1973 C C . GLY A 1 242 ? 2.530 0.932 -17.621 1.00 74.56 242 GLY A C 1
ATOM 1974 O O . GLY A 1 242 ? 2.343 0.650 -18.805 1.00 74.56 242 GLY A O 1
ATOM 1975 N N . MET A 1 243 ? 1.570 0.795 -16.714 1.00 69.81 243 MET A N 1
ATOM 1976 C CA . MET A 1 243 ? 0.239 0.297 -17.078 1.00 69.81 243 MET A CA 1
ATOM 1977 C C . MET A 1 243 ? -0.383 1.169 -18.181 1.00 69.81 243 MET A C 1
ATOM 1979 O O . MET A 1 243 ? -0.483 2.381 -18.017 1.00 69.81 243 MET A O 1
ATOM 1983 N N . GLY A 1 244 ? -0.772 0.558 -19.305 1.00 67.38 244 GLY A N 1
ATOM 1984 C CA . GLY A 1 244 ? -1.400 1.255 -20.437 1.00 67.38 244 GLY A CA 1
ATOM 1985 C C . GLY A 1 244 ? -0.457 2.020 -21.373 1.00 67.38 244 GLY A C 1
ATOM 1986 O O . GLY A 1 244 ? -0.916 2.529 -22.389 1.00 67.38 244 GLY A O 1
ATOM 1987 N N . VAL A 1 245 ? 0.855 2.071 -21.099 1.00 74.75 245 VAL A N 1
ATOM 1988 C CA . VAL A 1 245 ? 1.810 2.694 -22.030 1.00 74.75 245 VAL A CA 1
ATOM 1989 C C . VAL A 1 245 ? 1.880 1.856 -23.306 1.00 74.75 245 VAL A C 1
ATOM 1991 O O . VAL A 1 245 ? 2.335 0.709 -23.275 1.00 74.75 245 VAL A O 1
ATOM 1994 N N . ASP A 1 246 ? 1.434 2.447 -24.414 1.00 79.69 246 ASP A N 1
ATOM 1995 C CA . ASP A 1 246 ? 1.520 1.883 -25.758 1.00 79.69 246 ASP A CA 1
ATOM 1996 C C . ASP A 1 246 ? 2.247 2.831 -26.709 1.00 79.69 246 ASP A C 1
ATOM 1998 O O . ASP A 1 246 ? 1.666 3.728 -27.319 1.00 79.69 246 ASP A O 1
ATOM 2002 N N . ILE A 1 247 ? 3.570 2.677 -26.732 1.00 87.94 247 ILE A N 1
ATOM 2003 C CA . ILE A 1 247 ? 4.502 3.467 -27.532 1.00 87.94 247 ILE A CA 1
ATOM 2004 C C . ILE A 1 247 ? 5.421 2.460 -28.221 1.00 87.94 247 ILE A C 1
ATOM 2006 O O . ILE A 1 247 ? 6.159 1.735 -27.555 1.00 87.94 247 ILE A O 1
ATOM 2010 N N . SER A 1 248 ? 5.318 2.363 -29.544 1.00 87.44 248 SER A N 1
ATOM 2011 C CA . SER A 1 248 ? 5.936 1.284 -30.321 1.00 87.44 248 SER A CA 1
ATOM 2012 C C . SER A 1 248 ? 7.417 1.502 -30.635 1.00 87.44 248 SER A C 1
ATOM 2014 O O . SER A 1 248 ? 8.122 0.539 -30.924 1.00 87.44 248 SER A O 1
ATOM 2016 N N . ASP A 1 249 ? 7.876 2.753 -30.583 1.00 91.12 249 ASP A N 1
ATOM 2017 C CA . ASP A 1 249 ? 9.191 3.228 -31.026 1.00 91.12 249 ASP A CA 1
ATOM 2018 C C . ASP A 1 249 ? 10.182 3.471 -29.870 1.00 91.12 249 ASP A C 1
ATOM 2020 O O . ASP A 1 249 ? 11.143 4.219 -30.023 1.00 91.12 249 ASP A O 1
ATOM 2024 N N . ILE A 1 250 ? 9.962 2.875 -28.692 1.00 95.19 250 ILE A N 1
ATOM 2025 C CA . ILE A 1 250 ? 10.939 2.937 -27.593 1.00 95.19 250 ILE A CA 1
ATOM 2026 C C . ILE A 1 250 ? 12.104 1.999 -27.918 1.00 95.19 250 ILE A C 1
ATOM 2028 O O . ILE A 1 250 ? 11.913 0.790 -28.030 1.00 95.19 250 ILE A O 1
ATOM 2032 N N . GLU A 1 251 ? 13.314 2.540 -28.004 1.00 95.75 251 GLU A N 1
ATOM 2033 C CA . GLU A 1 251 ? 14.514 1.781 -28.378 1.00 95.75 251 GLU A CA 1
ATOM 2034 C C . GLU A 1 251 ? 15.314 1.310 -27.162 1.00 95.75 251 GLU A C 1
ATOM 2036 O O . GLU A 1 251 ? 16.034 0.323 -27.231 1.00 95.75 251 GLU A O 1
ATOM 2041 N N . ASN A 1 252 ? 15.235 2.018 -26.035 1.00 96.88 252 ASN A N 1
ATOM 2042 C CA . ASN A 1 252 ? 16.053 1.693 -24.869 1.00 96.88 252 ASN A CA 1
ATOM 2043 C C . ASN A 1 252 ? 15.236 1.776 -23.580 1.00 96.88 252 ASN A C 1
ATOM 2045 O O . ASN A 1 252 ? 14.443 2.702 -23.380 1.00 96.88 252 ASN A O 1
ATOM 2049 N N . ILE A 1 253 ? 15.499 0.843 -22.671 1.00 97.50 253 ILE A N 1
ATOM 2050 C CA . ILE A 1 253 ? 15.086 0.925 -21.271 1.00 97.50 253 ILE A CA 1
ATOM 2051 C C . ILE A 1 253 ? 16.354 0.920 -20.431 1.00 97.50 253 ILE A C 1
ATOM 2053 O O . ILE A 1 253 ? 17.122 -0.032 -20.488 1.00 97.50 253 ILE A O 1
ATOM 2057 N N . TYR A 1 254 ? 16.570 1.974 -19.652 1.00 98.06 254 TYR A N 1
ATOM 2058 C CA . TYR A 1 254 ? 17.652 2.047 -18.682 1.00 98.06 254 TYR A CA 1
ATOM 2059 C C . TYR A 1 254 ? 17.096 1.957 -17.263 1.00 98.06 254 TYR A C 1
ATOM 2061 O O . TYR A 1 254 ? 16.213 2.728 -16.883 1.00 98.06 254 TYR A O 1
ATOM 2069 N N . HIS A 1 255 ? 17.654 1.087 -16.433 1.00 97.75 255 HIS A N 1
ATOM 2070 C CA . HIS A 1 255 ? 17.320 1.027 -15.014 1.00 97.75 255 HIS A CA 1
ATOM 2071 C C . HIS A 1 255 ? 18.386 1.740 -14.191 1.00 97.75 255 HIS A C 1
ATOM 2073 O O . HIS A 1 255 ? 19.515 1.272 -14.079 1.00 97.75 255 HIS A O 1
ATOM 2079 N N . TYR A 1 256 ? 18.014 2.841 -13.526 1.00 95.88 256 TYR A N 1
ATOM 2080 C CA . TYR A 1 256 ? 18.856 3.402 -12.467 1.00 95.88 256 TYR A CA 1
ATOM 2081 C C . TYR A 1 256 ? 19.057 2.351 -11.385 1.00 95.88 256 TYR A C 1
ATOM 2083 O O . TYR A 1 256 ? 20.168 2.090 -10.968 1.00 95.88 256 TYR A O 1
ATOM 2091 N N . ALA A 1 257 ? 17.994 1.707 -10.933 1.00 93.06 257 ALA A N 1
ATOM 2092 C CA . ALA A 1 257 ? 18.099 0.487 -10.157 1.00 93.06 257 ALA A CA 1
ATOM 2093 C C . ALA A 1 257 ? 16.776 -0.260 -10.241 1.00 93.06 257 ALA A C 1
ATOM 2095 O O . ALA A 1 257 ? 15.746 0.308 -10.613 1.00 93.06 257 ALA A O 1
ATOM 2096 N N . LEU A 1 258 ? 16.812 -1.528 -9.860 1.00 90.31 258 LEU A N 1
ATOM 2097 C CA . LEU A 1 258 ? 15.651 -2.397 -9.905 1.00 90.31 258 LEU A CA 1
ATOM 2098 C C . LEU A 1 258 ? 14.588 -1.920 -8.919 1.00 90.31 258 LEU A C 1
ATOM 2100 O O . LEU A 1 258 ? 14.871 -1.585 -7.763 1.00 90.31 258 LEU A O 1
ATOM 2104 N N . SER A 1 259 ? 13.346 -1.889 -9.394 1.00 81.50 259 SER A N 1
ATOM 2105 C CA . SER A 1 259 ? 12.203 -1.504 -8.577 1.00 81.50 259 SER A CA 1
ATOM 2106 C C . SER A 1 259 ? 11.524 -2.723 -7.945 1.00 81.50 259 SER A C 1
ATOM 2108 O O . SER A 1 259 ? 10.857 -2.573 -6.921 1.00 81.50 259 SER A O 1
ATOM 2110 N N . GLY A 1 260 ? 11.668 -3.923 -8.523 1.00 87.19 260 GLY A N 1
ATOM 2111 C CA . GLY A 1 260 ? 10.913 -5.141 -8.201 1.00 87.19 260 GLY A CA 1
ATOM 2112 C C . GLY A 1 260 ? 11.704 -6.434 -8.347 1.00 87.19 260 GLY A C 1
ATOM 2113 O O . GLY A 1 260 ? 12.921 -6.395 -8.234 1.00 87.19 260 GLY A O 1
ATOM 2114 N N . ASP A 1 261 ? 10.997 -7.552 -8.519 1.00 88.94 261 ASP A N 1
ATOM 2115 C CA . ASP A 1 261 ? 11.561 -8.874 -8.826 1.00 88.94 261 ASP A CA 1
ATOM 2116 C C . ASP A 1 261 ? 11.890 -9.025 -10.327 1.00 88.94 261 ASP A C 1
ATOM 2118 O O . ASP A 1 261 ? 11.822 -8.060 -11.092 1.00 88.94 261 ASP A O 1
ATOM 2122 N N . LEU A 1 262 ? 12.298 -10.228 -10.747 1.00 92.44 262 LEU A N 1
ATOM 2123 C CA . LEU A 1 262 ? 12.643 -10.490 -12.146 1.00 92.44 262 LEU A CA 1
ATOM 2124 C C . LEU A 1 262 ? 11.423 -10.352 -13.069 1.00 92.44 262 LEU A C 1
ATOM 2126 O O . LEU A 1 262 ? 11.556 -9.823 -14.169 1.00 92.44 262 LEU A O 1
ATOM 2130 N N . ALA A 1 263 ? 10.234 -10.744 -12.605 1.00 90.19 263 ALA A N 1
ATOM 2131 C CA . ALA A 1 263 ? 8.987 -10.563 -13.340 1.00 90.19 263 ALA A CA 1
ATOM 2132 C C . ALA A 1 263 ? 8.722 -9.077 -13.645 1.00 90.19 263 ALA A C 1
ATOM 2134 O O . ALA A 1 263 ? 8.473 -8.710 -14.795 1.00 90.19 263 ALA A O 1
ATOM 2135 N N . ASP A 1 264 ? 8.855 -8.213 -12.633 1.00 89.12 264 ASP A N 1
ATOM 2136 C CA . ASP A 1 264 ? 8.745 -6.760 -12.787 1.00 89.12 264 ASP A CA 1
ATOM 2137 C C . ASP A 1 264 ? 9.780 -6.210 -13.786 1.00 89.12 264 ASP A C 1
ATOM 2139 O O . ASP A 1 264 ? 9.435 -5.393 -14.643 1.00 89.12 264 ASP A O 1
ATOM 2143 N N . TYR A 1 265 ? 11.036 -6.667 -13.707 1.00 93.38 265 TYR A N 1
ATOM 2144 C CA . TYR A 1 265 ? 12.090 -6.258 -14.641 1.00 93.38 265 TYR A CA 1
ATOM 2145 C C . TYR A 1 265 ? 11.742 -6.636 -16.087 1.00 93.38 265 TYR A C 1
ATOM 2147 O O . TYR A 1 265 ? 11.819 -5.779 -16.968 1.00 93.38 265 TYR A O 1
ATOM 2155 N N . VAL A 1 266 ? 11.284 -7.871 -16.327 1.00 93.06 266 VAL A N 1
ATOM 2156 C CA . VAL A 1 266 ? 10.872 -8.350 -17.659 1.00 93.06 266 VAL A CA 1
ATOM 2157 C C . VAL A 1 266 ? 9.702 -7.528 -18.208 1.00 93.06 266 VAL A C 1
ATOM 2159 O O . VAL A 1 266 ? 9.720 -7.116 -19.371 1.00 93.06 266 VAL A O 1
ATOM 2162 N N . GLN A 1 267 ? 8.715 -7.204 -17.365 1.00 90.56 267 GLN A N 1
ATOM 2163 C CA . GLN A 1 267 ? 7.600 -6.332 -17.747 1.00 90.56 267 GLN A CA 1
ATOM 2164 C C . GLN A 1 267 ? 8.072 -4.926 -18.153 1.00 90.56 267 GLN A C 1
ATOM 2166 O O . GLN A 1 267 ? 7.517 -4.316 -19.069 1.00 90.56 267 GLN A O 1
ATOM 2171 N N . GLU A 1 268 ? 9.069 -4.385 -17.449 1.00 93.12 268 GLU A N 1
ATOM 2172 C CA . GLU A 1 268 ? 9.650 -3.067 -17.709 1.00 93.12 268 GLU A CA 1
ATOM 2173 C C . GLU A 1 268 ? 10.468 -3.056 -19.011 1.00 93.12 268 GLU A C 1
ATOM 2175 O O . GLU A 1 268 ? 10.268 -2.156 -19.831 1.00 93.12 268 GLU A O 1
ATOM 2180 N N . ILE A 1 269 ? 11.324 -4.057 -19.254 1.00 94.31 269 ILE A N 1
ATOM 2181 C CA . ILE A 1 269 ? 12.130 -4.129 -20.486 1.00 94.31 269 ILE A CA 1
ATOM 2182 C C . ILE A 1 269 ? 11.293 -4.469 -21.719 1.00 94.31 269 ILE A C 1
ATOM 2184 O O . ILE A 1 269 ? 11.546 -3.928 -22.792 1.00 94.31 269 ILE A O 1
ATOM 2188 N N . GLY A 1 270 ? 10.218 -5.251 -21.567 1.00 91.81 270 GLY A N 1
ATOM 2189 C CA . GLY A 1 270 ? 9.306 -5.617 -22.656 1.00 91.81 270 GLY A CA 1
ATOM 2190 C C . GLY A 1 270 ? 8.547 -4.437 -23.282 1.00 91.81 270 GLY A C 1
ATOM 2191 O O . GLY A 1 270 ? 7.758 -4.640 -24.211 1.00 91.81 270 GLY A O 1
ATOM 2192 N N . ARG A 1 271 ? 8.763 -3.217 -22.768 1.00 90.62 271 ARG A N 1
ATOM 2193 C CA . ARG A 1 271 ? 8.244 -1.943 -23.284 1.00 90.62 271 ARG A CA 1
ATOM 2194 C C . ARG A 1 271 ? 9.066 -1.372 -24.429 1.00 90.62 271 ARG A C 1
ATOM 2196 O O . ARG A 1 271 ? 8.490 -0.630 -25.219 1.00 90.62 271 ARG A O 1
ATOM 2203 N N . CYS A 1 272 ? 10.360 -1.681 -24.516 1.00 91.81 272 CYS A N 1
ATOM 2204 C CA . CYS A 1 272 ? 11.114 -1.357 -25.722 1.00 91.81 272 CYS A CA 1
ATOM 2205 C C . CYS A 1 272 ? 10.819 -2.359 -26.835 1.00 91.81 272 CYS A C 1
ATOM 2207 O O . CYS A 1 272 ? 10.287 -3.445 -26.592 1.00 91.81 272 CYS A O 1
ATOM 2209 N N . ALA A 1 273 ? 11.125 -1.938 -28.058 1.00 88.38 273 ALA A N 1
ATOM 2210 C CA . ALA A 1 273 ? 11.081 -2.758 -29.256 1.00 88.38 273 ALA A CA 1
ATOM 2211 C C . ALA A 1 273 ? 9.762 -3.520 -29.461 1.00 88.38 273 ALA A C 1
ATOM 2213 O O . ALA A 1 273 ? 9.737 -4.684 -29.851 1.00 88.38 273 ALA A O 1
ATOM 2214 N N . ARG A 1 274 ? 8.628 -2.853 -29.200 1.00 85.38 274 ARG A N 1
ATOM 2215 C CA . ARG A 1 274 ? 7.301 -3.392 -29.548 1.00 85.38 274 ARG A CA 1
ATOM 2216 C C . ARG A 1 274 ? 7.086 -3.466 -31.053 1.00 85.38 274 ARG A C 1
ATOM 2218 O O . ARG A 1 274 ? 6.339 -4.319 -31.517 1.00 85.38 274 ARG A O 1
ATOM 2225 N N . ASN A 1 275 ? 7.713 -2.564 -31.801 1.00 86.12 275 ASN A N 1
ATOM 2226 C CA . ASN A 1 275 ? 7.881 -2.759 -33.226 1.00 86.12 275 ASN A CA 1
ATOM 2227 C C . ASN A 1 275 ? 9.023 -3.763 -33.453 1.00 86.12 275 ASN A C 1
ATOM 2229 O O . ASN A 1 275 ? 10.176 -3.470 -33.153 1.00 86.12 275 ASN A O 1
ATOM 2233 N N . ASN A 1 276 ? 8.707 -4.930 -34.013 1.00 83.69 276 ASN A N 1
ATOM 2234 C CA . ASN A 1 276 ? 9.698 -5.977 -34.278 1.00 83.69 276 ASN A CA 1
ATOM 2235 C C . ASN A 1 276 ? 10.773 -5.556 -35.296 1.00 83.69 276 ASN A C 1
ATOM 2237 O O . ASN A 1 276 ? 11.781 -6.240 -35.429 1.00 83.69 276 ASN A O 1
ATOM 2241 N N . SER A 1 277 ? 10.585 -4.438 -36.009 1.00 87.69 277 SER A N 1
ATOM 2242 C CA . SER A 1 277 ? 11.591 -3.887 -36.922 1.00 87.69 277 SER A CA 1
ATOM 2243 C C . SER A 1 277 ? 12.680 -3.061 -36.230 1.00 87.69 277 SER A C 1
ATOM 2245 O O . SER A 1 277 ? 13.581 -2.581 -36.916 1.00 87.69 277 SER A O 1
ATOM 2247 N N . ILE A 1 278 ? 12.576 -2.812 -34.921 1.00 91.62 278 ILE A N 1
ATOM 2248 C CA . ILE A 1 278 ? 13.604 -2.102 -34.153 1.00 91.62 278 ILE A CA 1
ATOM 2249 C C . ILE A 1 278 ? 14.260 -3.043 -33.147 1.00 91.62 278 ILE A C 1
ATOM 2251 O O . ILE A 1 278 ? 13.621 -3.942 -32.598 1.00 91.62 278 ILE A O 1
ATOM 2255 N N . GLU A 1 279 ? 15.543 -2.802 -32.901 1.00 93.81 279 GLU A N 1
ATOM 2256 C CA . GLU A 1 279 ? 16.301 -3.464 -31.847 1.00 93.81 279 GLU A CA 1
ATOM 2257 C C . GLU A 1 279 ? 16.189 -2.654 -30.551 1.00 93.81 279 GLU A C 1
ATOM 2259 O O . GLU A 1 279 ? 16.402 -1.438 -30.536 1.00 93.81 279 GLU A O 1
ATOM 2264 N N . GLY A 1 280 ? 15.819 -3.335 -29.472 1.00 95.44 280 GLY A N 1
ATOM 2265 C CA . GLY A 1 280 ? 15.709 -2.794 -28.128 1.00 95.44 280 GLY A CA 1
ATOM 2266 C C . GLY A 1 280 ? 16.946 -3.102 -27.297 1.00 95.44 280 GLY A C 1
ATOM 2267 O O . GLY A 1 280 ? 17.512 -4.187 -27.406 1.00 95.44 280 GLY A O 1
ATOM 2268 N N . ILE A 1 281 ? 17.341 -2.180 -26.421 1.00 97.31 281 ILE A N 1
ATOM 2269 C CA . ILE A 1 281 ? 18.426 -2.414 -25.460 1.00 97.31 281 ILE A CA 1
ATOM 2270 C C . ILE A 1 281 ? 17.897 -2.238 -24.034 1.00 97.31 281 ILE A C 1
ATOM 2272 O O . ILE A 1 281 ? 17.453 -1.153 -23.642 1.00 97.31 281 ILE A O 1
ATOM 2276 N N . ALA A 1 282 ? 17.964 -3.317 -23.255 1.00 97.44 282 ALA A N 1
ATOM 2277 C CA . ALA A 1 282 ? 17.723 -3.346 -21.821 1.00 97.44 282 ALA A CA 1
ATOM 2278 C C . ALA A 1 282 ? 19.041 -3.096 -21.080 1.00 97.44 282 ALA A C 1
ATOM 2280 O O . ALA A 1 282 ? 19.938 -3.937 -21.079 1.00 97.44 282 ALA A O 1
ATOM 2281 N N . GLN A 1 283 ? 19.167 -1.930 -20.455 1.00 97.25 283 GLN A N 1
ATOM 2282 C CA . GLN A 1 283 ? 20.446 -1.404 -20.002 1.00 97.25 283 GLN A CA 1
ATOM 2283 C C . GLN A 1 283 ? 20.470 -1.109 -18.500 1.00 97.25 283 GLN A C 1
ATOM 2285 O O . GLN A 1 283 ? 19.538 -0.526 -17.944 1.00 97.25 283 GLN A O 1
ATOM 2290 N N . ILE A 1 284 ? 21.570 -1.455 -17.835 1.00 97.06 284 ILE A N 1
ATOM 2291 C CA . ILE A 1 284 ? 21.819 -1.087 -16.439 1.00 97.06 284 ILE A CA 1
ATOM 2292 C C . ILE A 1 284 ? 23.321 -1.052 -16.154 1.00 97.06 284 ILE A C 1
ATOM 2294 O O . ILE A 1 284 ? 24.052 -1.994 -16.444 1.00 97.06 284 ILE A O 1
ATOM 2298 N N . ASP A 1 285 ? 23.786 0.021 -15.520 1.00 96.44 285 ASP A N 1
ATOM 2299 C CA . ASP A 1 285 ? 25.105 0.035 -14.887 1.00 96.44 285 ASP A CA 1
ATOM 2300 C C . ASP A 1 285 ? 24.939 -0.519 -13.462 1.00 96.44 285 ASP A C 1
ATOM 2302 O O . ASP A 1 285 ? 24.619 0.238 -12.553 1.00 96.44 285 ASP A O 1
ATOM 2306 N N . PHE A 1 286 ? 25.036 -1.833 -13.256 1.00 94.88 286 PHE A N 1
ATOM 2307 C CA . PHE A 1 286 ? 24.639 -2.523 -12.022 1.00 94.88 286 PHE A CA 1
ATOM 2308 C C . PHE A 1 286 ? 25.722 -2.519 -10.933 1.00 94.88 286 PHE A C 1
ATOM 2310 O O . PHE A 1 286 ? 26.907 -2.738 -11.181 1.00 94.88 286 PHE A O 1
ATOM 2317 N N . ASN A 1 287 ? 25.286 -2.350 -9.684 1.00 92.56 287 ASN A N 1
ATOM 2318 C CA . ASN A 1 287 ? 26.095 -2.596 -8.493 1.00 92.56 287 ASN A CA 1
ATOM 2319 C C . ASN A 1 287 ? 25.274 -3.382 -7.462 1.00 92.56 287 ASN A C 1
ATOM 2321 O O . ASN A 1 287 ? 24.080 -3.139 -7.308 1.00 92.56 287 ASN A O 1
ATOM 2325 N N . LYS A 1 288 ? 25.906 -4.266 -6.677 1.00 88.81 288 LYS A N 1
ATOM 2326 C CA . LYS A 1 288 ? 25.202 -5.077 -5.661 1.00 88.81 288 LYS A CA 1
ATOM 2327 C C . LYS A 1 288 ? 24.396 -4.250 -4.650 1.00 88.81 288 LYS A C 1
ATOM 2329 O O . LYS A 1 288 ? 23.368 -4.711 -4.156 1.00 88.81 288 LYS A O 1
ATOM 2334 N N . MET A 1 289 ? 24.808 -3.013 -4.358 1.00 88.19 289 MET A N 1
ATOM 2335 C CA . MET A 1 289 ? 24.051 -2.102 -3.494 1.00 88.19 289 MET A CA 1
ATOM 2336 C C . MET A 1 289 ? 22.694 -1.695 -4.091 1.00 88.19 289 MET A C 1
ATOM 2338 O O . MET A 1 289 ? 21.833 -1.262 -3.328 1.00 88.19 289 MET A O 1
ATOM 2342 N N . ASP A 1 290 ? 22.457 -1.859 -5.398 1.00 90.19 290 ASP A N 1
ATOM 2343 C CA . ASP A 1 290 ? 21.164 -1.598 -6.049 1.00 90.19 290 ASP A CA 1
ATOM 2344 C C . ASP A 1 290 ? 20.054 -2.506 -5.487 1.00 90.19 290 ASP A C 1
ATOM 2346 O O . ASP A 1 290 ? 18.917 -2.060 -5.312 1.00 90.19 290 ASP A O 1
ATOM 2350 N N . LEU A 1 291 ? 20.388 -3.745 -5.098 1.00 87.62 291 LEU A N 1
ATOM 2351 C CA . LEU A 1 291 ? 19.447 -4.714 -4.512 1.00 87.62 291 LEU A CA 1
ATOM 2352 C C . LEU A 1 291 ? 18.844 -4.234 -3.182 1.00 87.62 291 LEU A C 1
ATOM 2354 O O . LEU A 1 291 ? 17.816 -4.739 -2.732 1.00 87.62 291 LEU A O 1
ATOM 2358 N N . LYS A 1 292 ? 19.434 -3.224 -2.527 1.00 86.19 292 LYS A N 1
ATOM 2359 C CA . LYS A 1 292 ? 18.821 -2.621 -1.333 1.00 86.19 292 LYS A CA 1
ATOM 2360 C C . LYS A 1 292 ? 17.488 -1.949 -1.665 1.00 86.19 292 LYS A C 1
ATOM 2362 O O . LYS A 1 292 ? 16.609 -1.875 -0.808 1.00 86.19 292 LYS A O 1
ATOM 2367 N N . PHE A 1 293 ? 17.318 -1.442 -2.887 1.00 86.56 293 PHE A N 1
ATOM 2368 C CA . PHE A 1 293 ? 16.110 -0.723 -3.271 1.00 86.56 293 PHE A CA 1
ATOM 2369 C C . PHE A 1 293 ? 14.903 -1.647 -3.397 1.00 86.56 293 PHE A C 1
ATOM 2371 O O . PHE A 1 293 ? 13.851 -1.309 -2.855 1.00 86.56 293 PHE A O 1
ATOM 2378 N N . THR A 1 294 ? 15.068 -2.822 -4.008 1.00 83.81 294 THR A N 1
ATOM 2379 C CA . THR A 1 294 ? 14.012 -3.841 -4.123 1.00 83.81 294 THR A CA 1
ATOM 2380 C C . THR A 1 294 ? 13.588 -4.339 -2.741 1.00 83.81 294 THR A C 1
ATOM 2382 O O . THR A 1 294 ? 12.397 -4.325 -2.421 1.00 83.81 294 THR A O 1
ATOM 2385 N N . LYS A 1 295 ? 14.558 -4.653 -1.869 1.00 82.12 295 LYS A N 1
ATOM 2386 C CA . LYS A 1 295 ? 14.324 -5.047 -0.469 1.00 82.12 295 LYS A CA 1
ATOM 2387 C C . LYS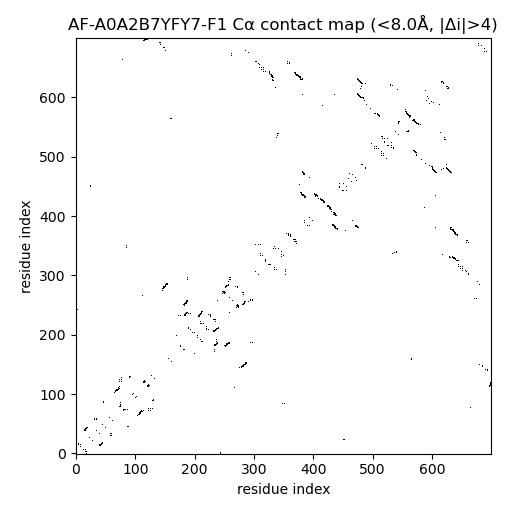 A 1 295 ? 13.516 -4.003 0.293 1.00 82.12 295 LYS A C 1
ATOM 2389 O O . LYS A 1 295 ? 12.553 -4.335 0.982 1.00 82.12 295 LYS A O 1
ATOM 2394 N N . ILE A 1 296 ? 13.880 -2.731 0.154 1.00 76.88 296 ILE A N 1
ATOM 2395 C CA . ILE A 1 296 ? 13.231 -1.649 0.897 1.00 76.88 296 ILE A CA 1
ATOM 2396 C C . ILE A 1 296 ? 11.832 -1.380 0.350 1.00 76.88 296 ILE A C 1
ATOM 2398 O O . ILE A 1 296 ? 10.901 -1.274 1.145 1.00 76.88 296 ILE A O 1
ATOM 2402 N N . LEU A 1 297 ? 11.647 -1.369 -0.972 1.00 76.88 297 LEU A N 1
ATOM 2403 C CA . LEU A 1 297 ? 10.327 -1.233 -1.592 1.00 76.88 297 LEU A CA 1
ATOM 2404 C C . LEU A 1 297 ? 9.379 -2.360 -1.165 1.00 76.88 297 LEU A C 1
ATOM 2406 O O . LEU A 1 297 ? 8.254 -2.074 -0.763 1.00 76.88 297 LEU A O 1
ATOM 2410 N N . ARG A 1 298 ? 9.852 -3.614 -1.144 1.00 77.06 298 ARG A N 1
ATOM 2411 C CA . ARG A 1 298 ? 9.094 -4.760 -0.612 1.00 77.06 298 ARG A CA 1
ATOM 2412 C C . ARG A 1 298 ? 8.787 -4.597 0.879 1.00 77.06 298 ARG A C 1
ATOM 2414 O O . ARG A 1 298 ? 7.704 -4.941 1.344 1.00 77.06 298 ARG A O 1
ATOM 2421 N N . SER A 1 299 ? 9.725 -4.039 1.646 1.00 71.62 299 SER A N 1
ATOM 2422 C CA . SER A 1 299 ? 9.561 -3.856 3.089 1.00 71.62 299 SER A CA 1
ATOM 2423 C C . SER A 1 299 ? 8.530 -2.783 3.462 1.00 71.62 299 SER A C 1
ATOM 2425 O O . SER A 1 299 ? 7.896 -2.931 4.508 1.00 71.62 299 SER A O 1
ATOM 2427 N N . LEU A 1 300 ? 8.362 -1.745 2.628 1.00 66.56 300 LEU A N 1
ATOM 2428 C CA . LEU A 1 300 ? 7.434 -0.627 2.846 1.00 66.56 300 LEU A CA 1
ATOM 2429 C C . LEU A 1 300 ? 5.969 -1.054 2.700 1.00 66.56 300 LEU A C 1
ATOM 2431 O O . LEU A 1 300 ? 5.130 -0.642 3.494 1.00 66.56 300 LEU A O 1
ATOM 2435 N N . SER A 1 301 ? 5.653 -1.914 1.730 1.00 64.88 301 SER A N 1
ATOM 2436 C CA . SER A 1 301 ? 4.291 -2.435 1.546 1.00 64.88 301 SER A CA 1
ATOM 2437 C C . SER A 1 301 ? 3.974 -3.633 2.448 1.00 64.88 301 SER A C 1
ATOM 2439 O O . SER A 1 301 ? 2.809 -3.929 2.683 1.00 64.88 301 SER A O 1
ATOM 2441 N N . SER A 1 302 ? 4.988 -4.316 2.993 1.00 74.38 302 SER A N 1
ATOM 2442 C CA . SER A 1 302 ? 4.785 -5.522 3.810 1.00 74.38 302 SER A CA 1
ATOM 2443 C C . SER A 1 302 ? 4.219 -5.249 5.210 1.00 74.38 302 SER A C 1
ATOM 2445 O O . SER A 1 302 ? 4.674 -4.354 5.928 1.00 74.38 302 SER A O 1
ATOM 2447 N N . ILE A 1 303 ? 3.304 -6.113 5.648 1.00 84.94 303 ILE A N 1
ATOM 2448 C CA . ILE A 1 303 ? 2.898 -6.230 7.053 1.00 84.94 303 ILE A CA 1
ATOM 2449 C C . ILE A 1 303 ? 3.941 -7.062 7.802 1.00 84.94 303 ILE A C 1
ATOM 2451 O O . ILE A 1 303 ? 4.436 -8.072 7.304 1.00 84.94 303 ILE A O 1
ATOM 2455 N N . LYS A 1 304 ? 4.293 -6.647 9.019 1.00 84.94 304 LYS A N 1
ATOM 2456 C CA . LYS A 1 304 ? 5.255 -7.353 9.872 1.00 84.94 304 LYS A CA 1
ATOM 2457 C C . LYS A 1 304 ? 4.557 -8.343 10.805 1.00 84.94 304 LYS A C 1
ATOM 2459 O O . LYS A 1 304 ? 3.463 -8.089 11.297 1.00 84.94 304 LYS A O 1
ATOM 2464 N N . GLN A 1 305 ? 5.256 -9.421 11.163 1.00 87.56 305 GLN A N 1
ATOM 2465 C CA . GLN A 1 305 ? 4.765 -10.460 12.086 1.00 87.56 305 GLN A CA 1
ATOM 2466 C C . GLN A 1 305 ? 4.220 -9.894 13.410 1.00 87.56 305 GLN A C 1
ATOM 2468 O O . GLN A 1 305 ? 3.139 -10.263 13.861 1.00 87.56 305 GLN A O 1
ATOM 2473 N N . TRP A 1 306 ? 4.930 -8.937 14.014 1.00 84.81 306 TRP A N 1
ATOM 2474 C CA . TRP A 1 306 ? 4.493 -8.314 15.267 1.00 84.81 306 TRP A CA 1
ATOM 2475 C C . TRP A 1 306 ? 3.216 -7.473 15.103 1.00 84.81 306 TRP A C 1
ATOM 2477 O O . TRP A 1 306 ? 2.445 -7.371 16.053 1.00 84.81 306 TRP A O 1
ATOM 2487 N N . GLN A 1 307 ? 2.956 -6.913 13.914 1.00 89.50 307 GLN A N 1
ATOM 2488 C CA . GLN A 1 307 ? 1.720 -6.175 13.637 1.00 89.50 307 GLN A CA 1
ATOM 2489 C C . GLN A 1 307 ? 0.521 -7.119 13.607 1.00 89.50 307 GLN A C 1
ATOM 2491 O O . GLN A 1 307 ? -0.517 -6.775 14.155 1.00 89.50 307 GLN A O 1
ATOM 2496 N N . MET A 1 308 ? 0.671 -8.333 13.065 1.00 91.56 308 MET A N 1
ATOM 2497 C CA . MET A 1 308 ? -0.400 -9.341 13.075 1.00 91.56 308 MET A CA 1
ATOM 2498 C C . MET A 1 308 ? -0.830 -9.712 14.493 1.00 91.56 308 MET A C 1
ATOM 2500 O O . MET A 1 308 ? -2.021 -9.843 14.766 1.00 91.56 308 MET A O 1
ATOM 2504 N N . LYS A 1 309 ? 0.137 -9.824 15.412 1.00 90.25 309 LYS A N 1
ATOM 2505 C CA . LYS A 1 309 ? -0.150 -10.045 16.831 1.00 90.25 309 LYS A CA 1
ATOM 2506 C C . LYS A 1 309 ? -0.959 -8.887 17.424 1.00 90.25 309 LYS A C 1
ATOM 2508 O O . LYS A 1 309 ? -1.973 -9.130 18.069 1.00 90.25 309 LYS A O 1
ATOM 2513 N N . LEU A 1 310 ? -0.544 -7.644 17.169 1.00 89.62 310 LEU A N 1
ATOM 2514 C CA . LEU A 1 310 ? -1.271 -6.464 17.643 1.00 89.62 310 LEU A CA 1
ATOM 2515 C C . LEU A 1 310 ? -2.662 -6.340 17.010 1.00 89.62 310 LEU A C 1
ATOM 2517 O O . LEU A 1 310 ? -3.581 -5.857 17.658 1.00 89.62 310 LEU A O 1
ATOM 2521 N N . VAL A 1 311 ? -2.842 -6.782 15.762 1.00 93.31 311 VAL A N 1
ATOM 2522 C CA . VAL A 1 311 ? -4.161 -6.818 15.115 1.00 93.31 311 VAL A CA 1
ATOM 2523 C C . VAL A 1 311 ? -5.070 -7.809 15.838 1.00 93.31 311 VAL A C 1
ATOM 2525 O O . VAL A 1 311 ? -6.200 -7.454 16.159 1.00 93.31 311 VAL A O 1
ATOM 2528 N N . ALA A 1 312 ? -4.581 -9.010 16.165 1.00 94.00 312 ALA A N 1
ATOM 2529 C CA . ALA A 1 312 ? -5.334 -9.975 16.969 1.00 94.00 312 ALA A CA 1
ATOM 2530 C C . ALA A 1 312 ? -5.643 -9.442 18.381 1.00 94.00 312 ALA A C 1
ATOM 2532 O O . ALA A 1 312 ? -6.774 -9.555 18.851 1.00 94.00 312 ALA A O 1
ATOM 2533 N N . GLU A 1 313 ? -4.670 -8.799 19.034 1.00 91.50 313 GLU A N 1
ATOM 2534 C CA . GLU A 1 313 ? -4.857 -8.117 20.322 1.00 91.50 313 GLU A CA 1
ATOM 2535 C C . GLU A 1 313 ? -5.962 -7.063 20.235 1.00 91.50 313 GLU A C 1
ATOM 2537 O O . GLU A 1 313 ? -6.929 -7.119 20.996 1.00 91.50 313 GLU A O 1
ATOM 2542 N N . LYS A 1 314 ? -5.897 -6.184 19.230 1.00 92.00 314 LYS A N 1
ATOM 2543 C CA . LYS A 1 314 ? -6.898 -5.141 19.021 1.00 92.00 314 LYS A CA 1
ATOM 2544 C C . LYS A 1 314 ? -8.288 -5.707 18.742 1.00 92.00 314 LYS A C 1
ATOM 2546 O O . LYS A 1 314 ? -9.276 -5.193 19.259 1.00 92.00 314 LYS A O 1
ATOM 2551 N N . LEU A 1 315 ? -8.391 -6.766 17.944 1.00 92.62 315 LEU A N 1
ATOM 2552 C CA . LEU A 1 315 ? -9.667 -7.432 17.674 1.00 92.62 315 LEU A CA 1
ATOM 2553 C C . LEU A 1 315 ? -10.291 -8.001 18.951 1.00 92.62 315 LEU A C 1
ATOM 2555 O O . LEU A 1 315 ? -11.499 -7.870 19.151 1.00 92.62 315 LEU A O 1
ATOM 2559 N N . PHE A 1 316 ? -9.479 -8.597 19.825 1.00 93.06 316 PHE A N 1
ATOM 2560 C CA . PHE A 1 316 ? -9.959 -9.135 21.093 1.00 93.06 316 PHE A CA 1
ATOM 2561 C C . PHE A 1 316 ? -10.361 -8.036 22.089 1.00 93.06 316 PHE A C 1
ATOM 2563 O O . PHE A 1 316 ? -11.368 -8.173 22.785 1.00 93.06 316 PHE A O 1
ATOM 2570 N N . GLU A 1 317 ? -9.635 -6.915 22.131 1.00 89.81 317 GLU A N 1
ATOM 2571 C CA . GLU A 1 317 ? -10.044 -5.723 22.888 1.00 89.81 317 GLU A CA 1
ATOM 2572 C C . GLU A 1 317 ? -11.399 -5.190 22.410 1.00 89.81 317 GLU A C 1
ATOM 2574 O O . GLU A 1 317 ? -12.299 -4.954 23.214 1.00 89.81 317 GLU A O 1
ATOM 2579 N N . LEU A 1 318 ? -11.572 -5.043 21.093 1.00 84.81 318 LEU A N 1
ATOM 2580 C CA . LEU A 1 318 ? -12.819 -4.559 20.502 1.00 84.81 318 LEU A CA 1
ATOM 2581 C C . LEU A 1 318 ? -13.986 -5.517 20.757 1.00 84.81 318 LEU A C 1
ATOM 2583 O O . LEU A 1 318 ? -15.102 -5.059 20.990 1.00 84.81 318 LEU A O 1
ATOM 2587 N N . TYR A 1 319 ? -13.736 -6.827 20.776 1.00 85.62 319 TYR A N 1
ATOM 2588 C CA . TYR A 1 319 ? -14.721 -7.835 21.170 1.00 85.62 319 TYR A CA 1
ATOM 2589 C C . TYR A 1 319 ? -15.204 -7.639 22.618 1.00 85.62 319 TYR A C 1
ATOM 2591 O O . TYR A 1 319 ? -16.411 -7.670 22.873 1.00 85.62 319 TYR A O 1
ATOM 2599 N N . LYS A 1 320 ? -14.291 -7.356 23.560 1.00 85.56 320 LYS A N 1
ATOM 2600 C CA . LYS A 1 320 ? -14.642 -7.032 24.956 1.00 85.56 320 LYS A CA 1
ATOM 2601 C C . LYS A 1 320 ? -15.435 -5.729 25.057 1.00 85.56 320 LYS A C 1
ATOM 2603 O O . LYS A 1 320 ? -16.495 -5.709 25.680 1.00 85.56 320 LYS A O 1
ATOM 2608 N N . LEU A 1 321 ? -14.966 -4.668 24.396 1.00 79.81 321 LEU A N 1
ATOM 2609 C CA . LEU A 1 321 ? -15.637 -3.360 24.371 1.00 79.81 321 LEU A CA 1
ATOM 2610 C C . LEU A 1 321 ? -17.057 -3.448 23.791 1.00 79.81 321 LEU A C 1
ATOM 2612 O O . LEU A 1 321 ? -17.967 -2.771 24.268 1.00 79.81 321 LEU A O 1
ATOM 2616 N N . ASN A 1 322 ? -17.268 -4.347 22.826 1.00 72.62 322 ASN A N 1
ATOM 2617 C CA . ASN A 1 322 ? -18.570 -4.651 22.232 1.00 72.62 322 ASN A CA 1
ATOM 2618 C C . ASN A 1 322 ? -19.389 -5.685 23.032 1.00 72.62 322 ASN A C 1
ATOM 2620 O O . ASN A 1 322 ? -20.266 -6.350 22.473 1.00 72.62 322 ASN A O 1
ATOM 2624 N N . LYS A 1 323 ? -19.148 -5.803 24.346 1.00 79.00 323 LYS A N 1
ATOM 2625 C CA . LYS A 1 323 ? -19.893 -6.672 25.276 1.00 79.00 323 LYS A CA 1
ATOM 2626 C C . LYS A 1 323 ? -19.915 -8.140 24.839 1.00 79.00 323 LYS A C 1
ATOM 2628 O O . LYS A 1 323 ? -20.955 -8.789 24.921 1.00 79.00 323 LYS A O 1
ATOM 2633 N N . PHE A 1 324 ? -18.786 -8.649 24.346 1.00 83.38 324 PHE A N 1
ATOM 2634 C CA . PHE A 1 324 ? -18.626 -10.048 23.932 1.00 83.38 324 PHE A CA 1
ATOM 2635 C C . PHE A 1 324 ? -19.575 -10.480 22.801 1.00 83.38 324 PHE A C 1
ATOM 2637 O O . PHE A 1 324 ? -19.883 -11.660 22.635 1.00 83.38 324 PHE A O 1
ATOM 2644 N N . ARG A 1 325 ? -20.048 -9.533 21.983 1.00 71.50 325 ARG A N 1
ATOM 2645 C CA . ARG A 1 325 ? -20.809 -9.858 20.775 1.00 71.50 325 ARG A CA 1
ATOM 2646 C C . ARG A 1 325 ? -19.862 -10.400 19.715 1.00 71.50 325 ARG A C 1
ATOM 2648 O O . ARG A 1 325 ? -18.893 -9.744 19.350 1.00 71.50 325 ARG A O 1
ATOM 2655 N N . SER A 1 326 ? -20.175 -11.576 19.177 1.00 75.00 326 SER A N 1
ATOM 2656 C CA . SER A 1 326 ? -19.363 -12.222 18.139 1.00 75.00 326 SER A CA 1
ATOM 2657 C C . SER A 1 326 ? -19.303 -11.427 16.837 1.00 75.00 326 SER A C 1
ATOM 2659 O O . SER A 1 326 ? -18.366 -11.603 16.072 1.00 75.00 326 SER A O 1
ATOM 2661 N N . SER A 1 327 ? -20.286 -10.563 16.569 1.00 73.88 327 SER A N 1
ATOM 2662 C CA . SER A 1 327 ? -20.353 -9.732 15.364 1.00 73.88 327 SER A CA 1
ATOM 2663 C C . SER A 1 327 ? -20.412 -8.252 15.733 1.00 73.88 327 SER A C 1
ATOM 2665 O O . SER A 1 327 ? -21.255 -7.849 16.535 1.00 73.88 327 SER A O 1
ATOM 2667 N N . PHE A 1 328 ? -19.532 -7.446 15.143 1.00 75.19 328 PHE A N 1
ATOM 2668 C CA . PHE A 1 328 ? -19.425 -6.014 15.420 1.00 75.19 328 PHE A CA 1
ATOM 2669 C C . PHE A 1 328 ? -18.806 -5.256 14.238 1.00 75.19 328 PHE A C 1
ATOM 2671 O O . PHE A 1 328 ? -18.220 -5.840 13.325 1.00 75.19 328 PHE A O 1
ATOM 2678 N N . LEU A 1 329 ? -18.981 -3.935 14.228 1.00 72.38 329 LEU A N 1
ATOM 2679 C CA . LEU A 1 329 ? -18.406 -3.050 13.218 1.00 72.38 329 LEU A CA 1
ATOM 2680 C C . LEU A 1 329 ? -17.217 -2.301 13.812 1.00 72.38 329 LEU A C 1
ATOM 2682 O O . LEU A 1 329 ? -17.336 -1.729 14.891 1.00 72.38 329 LEU A O 1
ATOM 2686 N N . VAL A 1 330 ? -16.113 -2.244 13.074 1.00 77.88 330 VAL A N 1
ATOM 2687 C CA . VAL A 1 330 ? -14.876 -1.586 13.509 1.00 77.88 330 VAL A CA 1
ATOM 2688 C C . VAL A 1 330 ? -14.503 -0.486 12.523 1.00 77.88 330 VAL A C 1
ATOM 2690 O O . VAL A 1 330 ? -14.571 -0.704 11.314 1.00 77.88 330 VAL A O 1
ATOM 2693 N N . SER A 1 331 ? -14.108 0.691 13.016 1.00 77.88 331 SER A N 1
ATOM 2694 C CA . SER A 1 331 ? -13.496 1.725 12.168 1.00 77.88 331 SER A CA 1
ATOM 2695 C C . SER A 1 331 ? -12.003 1.448 11.980 1.00 77.88 331 SER A C 1
ATOM 2697 O O . SER A 1 331 ? -11.314 1.003 12.901 1.00 77.88 331 SER A O 1
ATOM 2699 N N . ILE A 1 332 ? -11.500 1.733 10.780 1.00 79.31 332 ILE A N 1
ATOM 2700 C CA . ILE A 1 332 ? -10.092 1.548 10.404 1.00 79.31 332 ILE A CA 1
ATOM 2701 C C . ILE A 1 332 ? -9.152 2.339 11.326 1.00 79.31 332 ILE A C 1
ATOM 2703 O O . ILE A 1 332 ? -8.086 1.845 11.691 1.00 79.31 332 ILE A O 1
ATOM 2707 N N . GLU A 1 333 ? -9.570 3.522 11.782 1.00 77.06 333 GLU A N 1
ATOM 2708 C CA . GLU A 1 333 ? -8.822 4.374 12.714 1.00 77.06 333 GLU A CA 1
ATOM 2709 C C . GLU A 1 333 ? -8.514 3.684 14.049 1.00 77.06 333 GLU A C 1
ATOM 2711 O O . GLU A 1 333 ? -7.530 4.021 14.709 1.00 77.06 333 GLU A O 1
ATOM 2716 N N . SER A 1 334 ? -9.293 2.673 14.445 1.00 78.69 334 SER A N 1
ATOM 2717 C CA . SER A 1 334 ? -9.013 1.899 15.661 1.00 78.69 334 SER A CA 1
ATOM 2718 C C . SER A 1 334 ? -7.678 1.140 15.582 1.00 78.69 334 SER A C 1
ATOM 2720 O O . SER A 1 334 ? -7.110 0.793 16.614 1.00 78.69 334 SER A O 1
ATOM 2722 N N . PHE A 1 335 ? -7.134 0.914 14.384 1.00 84.81 335 PHE A N 1
ATOM 2723 C CA . PHE A 1 335 ? -5.855 0.230 14.168 1.00 84.81 335 PHE A CA 1
ATOM 2724 C C . PHE A 1 335 ? -4.681 1.189 13.896 1.00 84.81 335 PHE A C 1
ATOM 2726 O O . PHE A 1 335 ? -3.566 0.726 13.650 1.00 84.81 335 PHE A O 1
ATOM 2733 N N . SER A 1 336 ? -4.888 2.512 13.954 1.00 78.88 336 SER A N 1
ATOM 2734 C CA . SER A 1 336 ? -3.858 3.516 13.623 1.00 78.88 336 SER A CA 1
ATOM 2735 C C . SER A 1 336 ? -2.577 3.385 14.458 1.00 78.88 336 SER A C 1
ATOM 2737 O O . SER A 1 336 ? -1.482 3.650 13.974 1.00 78.88 336 SER A O 1
ATOM 2739 N N . HIS A 1 337 ? -2.685 2.920 15.704 1.00 76.25 337 HIS A N 1
ATOM 2740 C CA . HIS A 1 337 ? -1.540 2.691 16.588 1.00 76.25 337 HIS A CA 1
ATOM 2741 C C . HIS A 1 337 ? -0.639 1.511 16.158 1.00 76.25 337 HIS A C 1
ATOM 2743 O O . HIS A 1 337 ? 0.481 1.389 16.652 1.00 76.25 337 HIS A O 1
ATOM 2749 N N . ILE A 1 338 ? -1.107 0.632 15.262 1.00 83.31 338 ILE A N 1
ATOM 2750 C CA . ILE A 1 338 ? -0.364 -0.543 14.766 1.00 83.31 338 ILE A CA 1
ATOM 2751 C C . ILE A 1 338 ? 0.416 -0.209 13.490 1.00 83.31 338 ILE A C 1
ATOM 2753 O O . ILE A 1 338 ? 1.534 -0.694 13.278 1.00 83.31 338 ILE A O 1
ATOM 2757 N N . PHE A 1 339 ? -0.187 0.607 12.626 1.00 80.69 339 PHE A N 1
ATOM 2758 C CA . PHE A 1 339 ? 0.346 0.958 11.316 1.00 80.69 339 PHE A CA 1
ATOM 2759 C C . PHE A 1 339 ? 0.856 2.398 11.350 1.00 80.69 339 P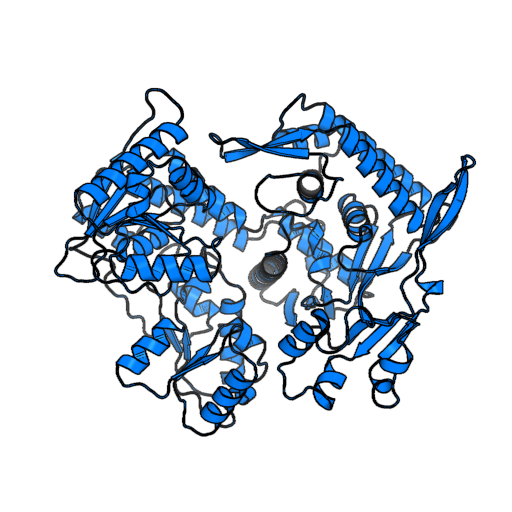HE A C 1
ATOM 2761 O O . PHE A 1 339 ? 0.107 3.359 11.238 1.00 80.69 339 PHE A O 1
ATOM 2768 N N . SER A 1 340 ? 2.167 2.526 11.508 1.00 58.69 340 SER A N 1
ATOM 2769 C CA . SER A 1 340 ? 2.936 3.769 11.642 1.00 58.69 340 SER A CA 1
ATOM 2770 C C . SER A 1 340 ? 3.038 4.634 10.370 1.00 58.69 340 SER A C 1
ATOM 2772 O O . SER A 1 340 ? 3.919 5.484 10.272 1.00 58.69 340 SER A O 1
ATOM 2774 N N . GLU A 1 341 ? 2.214 4.407 9.348 1.00 55.22 341 GLU A N 1
ATOM 2775 C CA . GLU A 1 341 ? 2.390 5.040 8.033 1.00 55.22 341 GLU A CA 1
ATOM 2776 C C . GLU A 1 341 ? 1.355 6.133 7.758 1.00 55.22 341 GLU A C 1
ATOM 2778 O O . GLU A 1 341 ? 0.214 6.056 8.209 1.00 55.22 341 GLU A O 1
ATOM 2783 N N . ARG A 1 342 ? 1.792 7.188 7.048 1.00 50.75 342 ARG A N 1
ATOM 2784 C CA . ARG A 1 342 ? 0.984 8.384 6.752 1.00 50.75 342 ARG A CA 1
ATOM 2785 C C . ARG A 1 342 ? -0.329 7.986 6.069 1.00 50.75 342 ARG A C 1
ATOM 2787 O O . ARG A 1 342 ? -0.339 7.088 5.235 1.00 50.75 342 ARG A O 1
ATOM 2794 N N . GLU A 1 343 ? -1.380 8.727 6.406 1.00 46.31 343 GLU A N 1
ATOM 2795 C CA . GLU A 1 343 ? -2.833 8.525 6.224 1.00 46.31 343 GLU A CA 1
ATOM 2796 C C . GLU A 1 343 ? -3.360 7.877 4.921 1.00 46.31 343 GLU A C 1
ATOM 2798 O O . GLU A 1 343 ? -4.507 7.438 4.905 1.00 46.31 343 GLU A O 1
ATOM 2803 N N . ASN A 1 344 ? -2.563 7.740 3.858 1.00 53.72 344 ASN A N 1
ATOM 2804 C CA . ASN A 1 344 ? -3.024 7.280 2.543 1.00 53.72 344 ASN A CA 1
ATOM 2805 C C . ASN A 1 344 ? -3.018 5.752 2.330 1.00 53.72 344 ASN A C 1
ATOM 2807 O O . ASN A 1 344 ? -3.494 5.314 1.287 1.00 53.72 344 ASN A O 1
ATOM 2811 N N . ASP A 1 345 ? -2.502 4.942 3.266 1.00 68.44 345 ASP A N 1
ATOM 2812 C CA . ASP A 1 345 ? -2.461 3.467 3.114 1.00 68.44 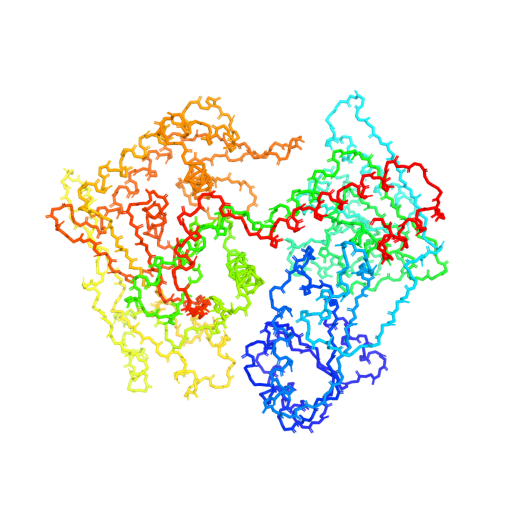345 ASP A CA 1
ATOM 2813 C C . ASP A 1 345 ? -3.002 2.678 4.324 1.00 68.44 345 ASP A C 1
ATOM 2815 O O . ASP A 1 345 ? -3.029 1.446 4.314 1.00 68.44 345 ASP A O 1
ATOM 2819 N N . LEU A 1 346 ? -3.477 3.361 5.376 1.00 76.44 346 LEU A N 1
ATOM 2820 C CA . LEU A 1 346 ? -3.967 2.701 6.596 1.00 76.44 346 LEU A CA 1
ATOM 2821 C C . LEU A 1 346 ? -5.104 1.712 6.293 1.00 76.44 346 LEU A C 1
ATOM 2823 O O . LEU A 1 346 ? -5.099 0.590 6.793 1.00 76.44 346 LEU A O 1
ATOM 2827 N N . GLU A 1 347 ? -6.058 2.112 5.450 1.00 77.94 347 GLU A N 1
ATOM 2828 C CA . GLU A 1 347 ? -7.183 1.265 5.049 1.00 77.94 347 GLU A CA 1
ATOM 2829 C C . GLU A 1 347 ? -6.720 -0.039 4.394 1.00 77.94 347 GLU A C 1
ATOM 2831 O O . GLU A 1 347 ? -7.149 -1.118 4.808 1.00 77.94 347 GLU A O 1
ATOM 2836 N N . ASN A 1 348 ? -5.810 0.041 3.423 1.00 78.06 348 ASN A N 1
ATOM 2837 C CA . ASN A 1 348 ? -5.310 -1.139 2.725 1.00 78.06 348 ASN A CA 1
ATOM 2838 C C . ASN A 1 348 ? -4.524 -2.050 3.664 1.00 78.06 348 ASN A C 1
ATOM 2840 O O . ASN A 1 348 ? -4.748 -3.259 3.646 1.00 78.06 348 ASN A O 1
ATOM 2844 N N . LYS A 1 349 ? -3.664 -1.494 4.530 1.00 82.25 349 LYS A N 1
ATOM 2845 C CA . LYS A 1 349 ? -2.893 -2.293 5.495 1.00 82.25 349 LYS A CA 1
ATOM 2846 C C . LYS A 1 349 ? -3.781 -3.006 6.501 1.00 82.25 349 LYS A C 1
ATOM 2848 O O . LYS A 1 349 ? -3.557 -4.181 6.779 1.00 82.25 349 LYS A O 1
ATOM 2853 N N . VAL A 1 350 ? -4.814 -2.338 7.017 1.00 86.44 350 VAL A N 1
ATOM 2854 C CA . VAL A 1 350 ? -5.784 -2.969 7.922 1.00 86.44 350 VAL A CA 1
ATOM 2855 C C . VAL A 1 350 ? -6.546 -4.075 7.195 1.00 86.44 350 VAL A C 1
ATOM 2857 O O . VAL A 1 350 ? -6.626 -5.190 7.708 1.00 86.44 350 VAL A O 1
ATOM 2860 N N . LYS A 1 351 ? -7.062 -3.811 5.987 1.00 83.94 351 LYS A N 1
ATOM 2861 C CA . LYS A 1 351 ? -7.768 -4.827 5.193 1.00 83.94 351 LYS A CA 1
ATOM 2862 C C . LYS A 1 351 ? -6.866 -6.029 4.877 1.00 83.94 351 LYS A C 1
ATOM 2864 O O . LYS A 1 351 ? -7.295 -7.168 5.047 1.00 83.94 351 LYS A O 1
ATOM 2869 N N . GLN A 1 352 ? -5.617 -5.790 4.478 1.00 85.81 352 GLN A N 1
ATOM 2870 C CA . GLN A 1 352 ? -4.634 -6.835 4.186 1.00 85.81 352 GLN A CA 1
ATOM 2871 C C . GLN A 1 352 ? -4.266 -7.633 5.447 1.00 85.81 352 GLN A C 1
ATOM 2873 O O . GLN A 1 352 ? -4.212 -8.858 5.392 1.00 85.81 352 GLN A O 1
ATOM 2878 N N . ALA A 1 353 ? -4.088 -6.978 6.599 1.00 90.44 353 ALA A N 1
ATOM 2879 C CA . ALA A 1 353 ? -3.801 -7.659 7.861 1.00 90.44 353 ALA A CA 1
ATOM 2880 C C . ALA A 1 353 ? -4.950 -8.571 8.289 1.00 90.44 353 ALA A C 1
ATOM 2882 O O . ALA A 1 353 ? -4.731 -9.716 8.674 1.00 90.44 353 ALA A O 1
ATOM 2883 N N . LEU A 1 354 ? -6.186 -8.082 8.198 1.00 90.94 354 LEU A N 1
ATOM 2884 C CA . LEU A 1 354 ? -7.363 -8.874 8.543 1.00 90.94 354 LEU A CA 1
ATOM 2885 C C . LEU A 1 354 ? -7.545 -10.057 7.594 1.00 90.94 354 LEU A C 1
ATOM 2887 O O . LEU A 1 354 ? -7.853 -11.151 8.055 1.00 90.94 354 LEU A O 1
ATOM 2891 N N . LEU A 1 355 ? -7.287 -9.865 6.299 1.00 87.81 355 LEU A N 1
ATOM 2892 C CA . LEU A 1 355 ? -7.297 -10.953 5.329 1.00 87.81 355 LEU A CA 1
ATOM 2893 C C . LEU A 1 355 ? -6.235 -12.012 5.649 1.00 87.81 355 LEU A C 1
ATOM 2895 O O . LEU A 1 355 ? -6.545 -13.201 5.662 1.00 87.81 355 LEU A O 1
ATOM 2899 N N . PHE A 1 356 ? -4.984 -11.604 5.874 1.00 90.00 356 PHE A N 1
ATOM 2900 C CA . PHE A 1 356 ? -3.903 -12.542 6.180 1.00 90.00 356 PHE A CA 1
ATOM 2901 C C . PHE A 1 356 ? -4.178 -13.305 7.472 1.00 90.00 356 PHE A C 1
ATOM 2903 O O . PHE A 1 356 ? -3.851 -14.484 7.559 1.00 90.00 356 PHE A O 1
ATOM 2910 N N . LEU A 1 357 ? -4.818 -12.664 8.453 1.00 92.75 357 LEU A N 1
ATOM 2911 C CA . LEU A 1 357 ? -5.258 -13.333 9.670 1.00 92.75 357 LEU A CA 1
ATOM 2912 C C . LEU A 1 357 ? -6.391 -14.330 9.377 1.00 92.75 357 LEU A C 1
ATOM 2914 O O . LEU A 1 357 ? -6.327 -15.465 9.831 1.00 92.75 357 LEU A O 1
ATOM 2918 N N . GLU A 1 358 ? -7.400 -13.937 8.595 1.00 91.06 358 GLU A N 1
ATOM 2919 C CA . GLU A 1 358 ? -8.515 -14.807 8.190 1.00 91.06 358 GLU A CA 1
ATOM 2920 C C . GLU A 1 358 ? -8.028 -16.059 7.455 1.00 91.06 358 GLU A C 1
ATOM 2922 O O . GLU A 1 358 ? -8.383 -17.171 7.847 1.00 91.06 358 GLU A O 1
ATOM 2927 N N . LYS A 1 359 ? -7.172 -15.898 6.442 1.00 88.62 359 LYS A N 1
ATOM 2928 C CA . LYS A 1 359 ? -6.647 -17.011 5.641 1.00 88.62 359 LYS A CA 1
ATOM 2929 C C . LYS A 1 359 ? -5.744 -17.947 6.435 1.00 88.62 359 LYS A C 1
ATOM 2931 O O . LYS A 1 359 ? -5.887 -19.161 6.332 1.00 88.62 359 LYS A O 1
ATOM 2936 N N . ASP A 1 360 ? -4.833 -17.396 7.232 1.00 91.75 360 ASP A N 1
ATOM 2937 C CA . ASP A 1 360 ? -3.896 -18.181 8.041 1.00 91.75 360 ASP A CA 1
ATOM 2938 C C . ASP A 1 360 ? -4.645 -19.051 9.057 1.00 91.75 360 ASP A C 1
ATOM 2940 O O . ASP A 1 360 ? -4.385 -20.247 9.174 1.00 91.75 360 ASP A O 1
ATOM 2944 N N . LEU A 1 361 ? -5.660 -18.484 9.717 1.00 92.88 361 LEU A N 1
ATOM 2945 C CA . LEU A 1 361 ? -6.486 -19.225 10.668 1.00 92.88 361 LEU A CA 1
ATOM 2946 C C . LEU A 1 361 ? -7.416 -20.226 9.983 1.00 92.88 361 LEU A C 1
ATOM 2948 O O . LEU A 1 361 ? -7.618 -21.316 10.515 1.00 92.88 361 LEU A O 1
ATOM 2952 N N . LEU A 1 362 ? -7.954 -19.897 8.806 1.00 90.81 362 LEU A N 1
ATOM 2953 C CA . LEU A 1 362 ? -8.736 -20.847 8.018 1.00 90.81 362 LEU A CA 1
ATOM 2954 C C . LEU A 1 362 ? -7.881 -22.054 7.610 1.00 90.81 362 LEU A C 1
ATOM 2956 O O . LEU A 1 362 ? -8.327 -23.186 7.770 1.00 90.81 362 LEU A O 1
ATOM 2960 N N . LYS A 1 363 ? -6.641 -21.828 7.160 1.00 89.44 363 LYS A N 1
ATOM 2961 C CA . LYS A 1 363 ? -5.689 -22.895 6.816 1.00 89.44 363 LYS A CA 1
ATOM 2962 C C . LYS A 1 363 ? -5.316 -23.738 8.036 1.00 89.44 363 LYS A C 1
ATOM 2964 O O . LYS A 1 363 ? -5.253 -24.958 7.938 1.00 89.44 363 LYS A O 1
ATOM 2969 N N . GLN A 1 364 ? -5.095 -23.105 9.189 1.00 90.88 364 GLN A N 1
ATOM 2970 C CA . GLN A 1 364 ? -4.692 -23.799 10.413 1.00 90.88 364 GLN A CA 1
ATOM 2971 C C . GLN A 1 364 ? -5.822 -24.631 11.039 1.00 90.88 364 GLN A C 1
ATOM 2973 O O . GLN A 1 364 ? -5.567 -25.707 11.574 1.00 90.88 364 GLN A O 1
ATOM 2978 N N . TYR A 1 365 ? -7.056 -24.124 11.025 1.00 92.12 365 TYR A N 1
ATOM 2979 C CA . TYR A 1 365 ? -8.169 -24.718 11.770 1.00 92.12 365 TYR A CA 1
ATOM 2980 C C . TYR A 1 365 ? -9.267 -25.313 10.893 1.00 92.12 365 TYR A C 1
ATOM 2982 O O . TYR A 1 365 ? -10.206 -25.887 11.437 1.00 92.12 365 TYR A O 1
ATOM 2990 N N . THR A 1 366 ? -9.184 -25.186 9.566 1.00 90.38 366 THR A N 1
ATOM 2991 C CA . THR A 1 366 ? -10.171 -25.681 8.582 1.00 90.38 366 THR A CA 1
ATOM 2992 C C . THR A 1 366 ? -11.594 -25.125 8.742 1.00 90.38 366 THR A C 1
ATOM 2994 O O . THR A 1 366 ? -12.528 -25.590 8.098 1.00 90.38 366 THR A O 1
ATOM 2997 N N . PHE A 1 367 ? -11.771 -24.086 9.562 1.00 91.94 367 PHE A N 1
ATOM 2998 C CA . PHE A 1 367 ? -13.012 -23.323 9.681 1.00 91.94 367 PHE A CA 1
ATOM 2999 C C . PHE A 1 367 ? -12.706 -21.829 9.867 1.00 91.94 367 PHE A C 1
ATOM 3001 O O . PHE A 1 367 ? -11.640 -21.477 10.383 1.00 91.94 367 PHE A O 1
ATOM 3008 N N . PRO A 1 368 ? -13.619 -20.922 9.471 1.00 89.31 368 PRO A N 1
ATOM 3009 C CA . PRO A 1 368 ? -13.370 -19.487 9.549 1.00 89.31 368 PRO A CA 1
ATOM 3010 C C . PRO A 1 368 ? -13.411 -19.012 11.006 1.00 89.31 368 PRO A C 1
ATOM 3012 O O . PRO A 1 368 ? -14.484 -18.771 11.550 1.00 89.31 368 PRO A O 1
ATOM 3015 N N . VAL A 1 369 ? -12.253 -18.860 11.653 1.00 94.69 369 VAL A N 1
ATOM 3016 C CA . VAL A 1 369 ? -12.142 -18.322 13.027 1.00 94.69 369 VAL A CA 1
ATOM 3017 C C . VAL A 1 369 ? -12.576 -16.854 13.088 1.00 94.69 369 VAL A C 1
ATOM 3019 O O . VAL A 1 369 ? -13.270 -16.436 14.018 1.00 94.69 369 VAL A O 1
ATOM 3022 N N . ILE A 1 370 ? -12.198 -16.088 12.067 1.00 93.81 370 ILE A N 1
ATOM 3023 C CA . ILE A 1 370 ? -12.568 -14.691 11.856 1.00 93.81 370 ILE A CA 1
ATOM 3024 C C . ILE A 1 370 ? -13.131 -14.531 10.447 1.00 93.81 370 ILE A C 1
ATOM 3026 O O . ILE A 1 370 ? -12.686 -15.189 9.514 1.00 93.81 370 ILE A O 1
ATOM 3030 N N . ILE A 1 371 ? -14.106 -13.641 10.303 1.00 84.62 371 ILE A N 1
ATOM 3031 C CA . ILE A 1 371 ? -14.615 -13.170 9.019 1.00 84.62 371 ILE A CA 1
ATOM 3032 C C . ILE A 1 371 ? -14.516 -11.648 9.037 1.00 84.62 371 ILE A C 1
ATOM 3034 O O . ILE A 1 371 ? -15.168 -11.002 9.862 1.00 84.62 371 ILE A O 1
ATOM 3038 N N . ALA A 1 372 ? -13.721 -11.078 8.133 1.00 85.56 372 ALA A N 1
ATOM 3039 C CA . ALA A 1 372 ? -13.588 -9.634 7.973 1.00 85.56 372 ALA A CA 1
ATOM 3040 C C . ALA A 1 372 ? -14.132 -9.199 6.609 1.00 85.56 372 ALA A C 1
ATOM 3042 O O . ALA A 1 372 ? -13.661 -9.639 5.561 1.00 85.56 372 ALA A O 1
ATOM 3043 N N . ARG A 1 373 ? -15.154 -8.341 6.588 1.00 76.56 373 ARG A N 1
ATOM 3044 C CA . ARG A 1 373 ? -15.769 -7.864 5.340 1.00 76.56 373 ARG A CA 1
ATOM 3045 C C . ARG A 1 373 ? -15.803 -6.337 5.324 1.00 76.56 373 ARG A C 1
ATOM 3047 O O . ARG A 1 373 ? -16.428 -5.755 6.215 1.00 76.56 373 ARG A O 1
ATOM 3054 N N . PRO A 1 374 ? -15.156 -5.675 4.347 1.00 68.44 374 PRO A N 1
ATOM 3055 C CA . PRO A 1 374 ? -15.321 -4.239 4.159 1.00 68.44 374 PRO A CA 1
ATOM 3056 C C . PRO A 1 374 ? -16.805 -3.918 3.969 1.00 68.44 374 PRO A C 1
ATOM 3058 O O . PRO A 1 374 ? -17.510 -4.642 3.266 1.00 68.44 374 PRO A O 1
ATOM 3061 N N . ARG A 1 375 ? -17.294 -2.855 4.608 1.00 62.94 375 ARG A N 1
ATOM 3062 C CA . ARG A 1 375 ? -18.619 -2.299 4.325 1.00 62.94 375 ARG A CA 1
ATOM 3063 C C . ARG A 1 375 ? -18.464 -0.857 3.866 1.00 62.94 375 ARG A C 1
ATOM 3065 O O . ARG A 1 375 ? -17.724 -0.083 4.474 1.00 62.94 375 ARG A O 1
ATOM 3072 N N . SER A 1 376 ? -19.164 -0.510 2.789 1.00 52.25 376 SER A N 1
ATOM 3073 C CA . SER A 1 376 ? -19.196 0.845 2.249 1.00 52.25 376 SER A CA 1
ATOM 3074 C C . SER A 1 376 ? -19.958 1.765 3.202 1.00 52.25 376 SER A C 1
ATOM 3076 O O . SER A 1 376 ? -21.183 1.727 3.240 1.00 52.25 376 SER A O 1
ATOM 3078 N N . PHE A 1 377 ? -19.192 2.582 3.928 1.00 53.22 377 PHE A N 1
ATOM 3079 C CA . PHE A 1 377 ? -19.603 3.752 4.708 1.00 53.22 377 PHE A CA 1
ATOM 3080 C C . PHE A 1 377 ? -20.667 3.522 5.798 1.00 53.22 377 PHE A C 1
ATOM 3082 O O . PHE A 1 377 ? -21.340 2.498 5.894 1.00 53.22 377 PHE A O 1
ATOM 3089 N N . PHE A 1 378 ? -20.748 4.475 6.722 1.00 50.31 378 PHE A N 1
ATOM 3090 C CA . PHE A 1 378 ? -21.798 4.488 7.731 1.00 50.31 378 PHE A CA 1
ATOM 3091 C C . PHE A 1 378 ? -23.155 4.633 7.058 1.00 50.31 378 PHE A C 1
ATOM 3093 O O . PHE A 1 378 ? -23.244 5.374 6.092 1.00 50.31 378 PHE A O 1
ATOM 3100 N N . SER A 1 379 ? -24.204 4.031 7.614 1.00 55.69 379 SER A N 1
ATOM 3101 C CA . SER A 1 379 ? -25.573 4.490 7.365 1.00 55.69 379 SER A CA 1
ATOM 3102 C C . SER A 1 379 ? -25.910 5.772 8.134 1.00 55.69 379 SER A C 1
ATOM 3104 O O . SER A 1 379 ? -26.878 6.441 7.794 1.00 55.69 379 SER A O 1
ATOM 3106 N N . ALA A 1 380 ? -25.095 6.133 9.139 1.00 68.38 380 ALA A N 1
ATOM 3107 C CA . ALA A 1 380 ? -25.220 7.380 9.882 1.00 68.38 380 ALA A CA 1
ATOM 3108 C C . ALA A 1 380 ? -23.877 8.035 10.287 1.00 68.38 380 ALA A C 1
ATOM 3110 O O . ALA A 1 380 ? -23.016 7.388 10.890 1.00 68.38 380 ALA A O 1
ATOM 3111 N N . LEU A 1 381 ? -23.700 9.325 9.989 1.00 80.06 381 LEU A N 1
ATOM 3112 C CA . LEU A 1 381 ? -22.554 10.149 10.403 1.00 80.06 381 LEU A CA 1
ATOM 3113 C C . LEU A 1 381 ? -22.813 10.834 11.751 1.00 80.06 381 LEU A C 1
ATOM 3115 O O . LEU A 1 381 ? -23.958 11.070 12.116 1.00 80.06 381 LEU A O 1
ATOM 3119 N N . PHE A 1 382 ? -21.757 11.212 12.477 1.00 86.50 382 PHE A N 1
ATOM 3120 C CA . PHE A 1 382 ? -21.895 12.146 13.599 1.00 86.50 382 PHE A CA 1
ATOM 3121 C C . PHE A 1 382 ? -21.532 13.541 13.124 1.00 86.50 382 PHE A C 1
ATOM 3123 O O . PHE A 1 382 ? -20.503 13.732 12.482 1.00 86.50 382 PHE A O 1
ATOM 3130 N N . VAL A 1 383 ? -22.367 14.515 13.440 1.00 88.12 383 VAL A N 1
ATOM 3131 C CA . VAL A 1 383 ? -22.222 15.885 12.953 1.00 88.12 383 VAL A CA 1
ATOM 3132 C C . VAL A 1 383 ? -22.486 16.853 14.090 1.00 88.12 383 VAL A C 1
ATOM 3134 O O . VAL A 1 383 ? -23.274 16.560 14.986 1.00 88.12 383 VAL A O 1
ATOM 3137 N N . THR A 1 384 ? -21.827 18.004 14.063 1.00 90.31 384 THR A N 1
ATOM 3138 C CA . THR A 1 384 ? -22.300 19.167 14.815 1.00 90.31 384 THR A CA 1
ATOM 3139 C C . THR A 1 384 ? -22.994 20.110 13.855 1.00 90.31 384 THR A C 1
ATOM 3141 O O . THR A 1 384 ? -22.500 20.316 12.744 1.00 90.31 384 THR A O 1
ATOM 3144 N N . ILE A 1 385 ? -24.130 20.647 14.281 1.00 91.06 385 ILE A N 1
ATOM 3145 C CA . ILE A 1 385 ? -24.848 21.697 13.565 1.00 91.06 385 ILE A CA 1
ATOM 3146 C C . ILE A 1 385 ? -24.609 22.982 14.345 1.00 91.06 385 ILE A C 1
ATOM 3148 O O . ILE A 1 385 ? -24.840 23.017 15.552 1.00 91.06 385 ILE A O 1
ATOM 3152 N N . ASN A 1 386 ? -24.095 24.007 13.674 1.00 89.62 386 ASN A N 1
ATOM 3153 C CA . ASN A 1 386 ? -23.854 25.310 14.270 1.00 89.62 386 ASN A CA 1
ATOM 3154 C C . ASN A 1 386 ? -25.190 25.918 14.725 1.00 89.62 386 ASN A C 1
ATOM 3156 O O . ASN A 1 386 ? -26.147 25.935 13.951 1.00 89.62 386 ASN A O 1
ATOM 3160 N N . LYS A 1 387 ? -25.248 26.414 15.968 1.00 88.31 387 LYS A N 1
ATOM 3161 C CA . LYS A 1 387 ? -26.474 26.977 16.552 1.00 88.31 387 LYS A CA 1
ATOM 3162 C C . LYS A 1 387 ? -27.072 28.103 15.715 1.00 88.31 387 LYS A C 1
ATOM 3164 O O . LYS A 1 387 ? -28.292 28.173 15.607 1.00 88.31 387 LYS A O 1
ATOM 3169 N N . ASP A 1 388 ? -26.231 28.926 15.095 1.00 88.56 388 ASP A N 1
ATOM 3170 C CA . ASP A 1 388 ? -26.689 30.058 14.281 1.00 88.56 388 ASP A CA 1
ATOM 3171 C C . ASP A 1 388 ? -27.472 29.603 13.035 1.00 88.56 388 ASP A C 1
ATOM 3173 O O . ASP A 1 388 ? -28.333 30.329 12.549 1.00 88.56 388 ASP A O 1
ATOM 3177 N N . TYR A 1 389 ? -27.224 28.375 12.565 1.00 89.62 389 TYR A N 1
ATOM 3178 C CA . TYR A 1 389 ? -27.795 27.803 11.341 1.00 89.62 389 TYR A CA 1
ATOM 3179 C C . TYR A 1 389 ? -28.665 26.566 11.618 1.00 89.62 389 TYR A C 1
ATOM 3181 O O . TYR A 1 389 ? -29.018 25.819 10.704 1.00 89.62 389 TYR A O 1
ATOM 3189 N N . GLU A 1 390 ? -29.023 26.311 12.881 1.00 88.56 390 GLU A N 1
ATOM 3190 C CA . GLU A 1 390 ? -29.735 25.091 13.272 1.00 88.56 390 GLU A CA 1
ATOM 3191 C C . GLU A 1 390 ? -31.104 24.980 12.585 1.00 88.56 390 GLU A C 1
ATOM 3193 O O . GLU A 1 390 ? -31.455 23.908 12.096 1.00 88.56 390 GLU A O 1
ATOM 3198 N N . ASN A 1 391 ? -31.824 26.098 12.454 1.00 88.00 391 ASN A N 1
ATOM 3199 C CA . ASN A 1 391 ? -33.120 26.152 11.770 1.00 88.00 391 ASN A CA 1
ATOM 3200 C C . ASN A 1 391 ? -33.012 25.981 10.244 1.00 88.00 391 ASN A C 1
ATOM 3202 O O . ASN A 1 391 ? -33.976 25.554 9.614 1.00 88.00 391 ASN A O 1
ATOM 3206 N N . GLU A 1 392 ? -31.856 26.289 9.646 1.00 88.75 392 GLU A N 1
ATOM 3207 C CA . GLU A 1 392 ? -31.617 26.104 8.207 1.00 88.75 392 GLU A CA 1
ATOM 3208 C C . GLU A 1 392 ? -31.328 24.638 7.861 1.00 88.75 392 GLU A C 1
ATOM 3210 O O . GLU A 1 392 ? -31.659 24.170 6.773 1.00 88.75 392 GLU A O 1
ATOM 3215 N N . ILE A 1 393 ? -30.732 23.890 8.796 1.00 89.81 393 ILE A N 1
ATOM 3216 C CA . ILE A 1 393 ? -30.423 22.468 8.610 1.00 89.81 393 ILE A CA 1
ATOM 3217 C C . ILE A 1 393 ? -31.579 21.582 9.080 1.00 89.81 393 ILE A C 1
ATOM 3219 O O . ILE A 1 393 ? -31.976 20.669 8.357 1.00 89.81 393 ILE A O 1
A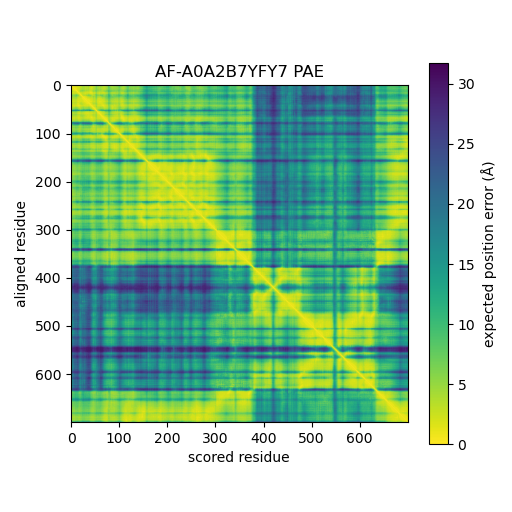TOM 3223 N N . LEU A 1 394 ? -32.132 21.839 10.270 1.00 90.69 394 LEU A N 1
ATOM 3224 C CA . LEU A 1 394 ? -33.202 21.052 10.896 1.00 90.69 394 LEU A CA 1
ATOM 3225 C C . LEU A 1 394 ? -34.598 21.564 10.518 1.00 90.69 394 LEU A C 1
ATOM 3227 O O . LEU A 1 394 ? -35.464 21.729 11.378 1.00 90.69 394 LEU A O 1
ATOM 3231 N N . THR A 1 395 ? -34.819 21.786 9.224 1.00 90.56 395 THR A N 1
ATOM 3232 C CA . THR A 1 395 ? -36.148 22.080 8.674 1.00 90.56 395 THR A CA 1
ATOM 3233 C C . THR A 1 395 ? -37.110 20.911 8.911 1.00 90.56 395 THR A C 1
ATOM 3235 O O . THR A 1 395 ? -36.674 19.780 9.161 1.00 90.56 395 THR A O 1
ATOM 3238 N N . ASP A 1 396 ? -38.420 21.144 8.789 1.00 88.56 396 ASP A N 1
ATOM 3239 C CA . ASP A 1 396 ? -39.430 20.081 8.929 1.00 88.56 396 ASP A CA 1
ATOM 3240 C C . ASP A 1 396 ? -39.164 18.899 7.986 1.00 88.56 396 ASP A C 1
ATOM 3242 O O . ASP A 1 396 ? -39.355 17.743 8.361 1.00 88.56 396 ASP A O 1
ATOM 3246 N N . GLU A 1 397 ? -38.619 19.174 6.800 1.00 86.44 397 GLU A N 1
ATOM 3247 C CA . GLU A 1 397 ? -38.247 18.149 5.829 1.00 86.44 397 GLU A CA 1
ATOM 3248 C C . GLU A 1 397 ? -36.943 17.408 6.151 1.00 86.44 397 GLU A C 1
ATOM 3250 O O . GLU A 1 397 ? -36.659 16.406 5.504 1.00 86.44 397 GLU A O 1
ATOM 3255 N N . ASN A 1 398 ? -36.083 17.918 7.036 1.00 90.19 398 ASN A N 1
ATOM 3256 C CA . ASN A 1 398 ? -34.764 17.337 7.318 1.00 90.19 398 ASN A CA 1
ATOM 3257 C C . ASN A 1 398 ? -34.683 16.706 8.714 1.00 90.19 398 ASN A C 1
ATOM 3259 O O . ASN A 1 398 ? -33.866 15.817 8.955 1.00 90.19 398 ASN A O 1
ATOM 3263 N N . LYS A 1 399 ? -35.513 17.152 9.655 1.00 91.19 399 LYS A N 1
ATOM 3264 C CA . LYS A 1 399 ? -35.413 16.800 11.076 1.00 91.19 399 LYS A CA 1
ATOM 3265 C C . LYS A 1 399 ? -35.469 15.295 11.348 1.00 91.19 399 LYS A C 1
ATOM 3267 O O . LYS A 1 399 ? -34.801 14.822 12.263 1.00 91.19 399 LYS A O 1
ATOM 3272 N N . GLU A 1 400 ? -36.207 14.528 10.545 1.00 91.25 400 GLU A N 1
ATOM 3273 C CA . GLU A 1 400 ? -36.315 13.071 10.702 1.00 91.25 400 GLU A CA 1
ATOM 3274 C C . GLU A 1 400 ? -34.988 12.316 10.493 1.00 91.25 400 GLU A C 1
ATOM 3276 O O . GLU A 1 400 ? -34.809 11.219 11.027 1.00 91.25 400 GLU A O 1
ATOM 3281 N N . TYR A 1 401 ? -34.040 12.900 9.752 1.00 90.25 401 TYR A N 1
ATOM 3282 C CA . TYR A 1 401 ? -32.748 12.277 9.456 1.00 90.25 401 TYR A CA 1
ATOM 3283 C C . TYR A 1 401 ? -31.694 12.572 10.523 1.00 90.25 401 TYR A C 1
ATOM 3285 O O . TYR A 1 401 ? -30.648 11.922 10.533 1.00 90.25 401 TYR A O 1
ATOM 3293 N N . PHE A 1 402 ? -31.946 13.525 11.423 1.00 92.31 402 PHE A N 1
ATOM 3294 C CA . PHE A 1 402 ? -31.005 13.941 12.458 1.00 92.31 402 PHE A CA 1
ATOM 3295 C C . PHE A 1 402 ? -31.522 13.570 13.843 1.00 92.31 402 PHE A C 1
ATOM 3297 O O . PHE A 1 402 ? -32.432 14.183 14.396 1.00 92.31 402 PHE A O 1
ATOM 3304 N N . LYS A 1 403 ? -30.874 12.591 14.468 1.00 91.69 403 LYS A N 1
ATOM 3305 C CA . LYS A 1 403 ? -31.146 12.220 15.853 1.00 91.69 403 LYS A CA 1
ATOM 3306 C C . LYS A 1 403 ? -30.171 12.933 16.780 1.00 91.69 403 LYS A C 1
ATOM 3308 O O . LYS A 1 403 ? -28.976 12.651 16.763 1.00 91.69 403 LYS A O 1
ATOM 3313 N N . LYS A 1 404 ? -30.670 13.824 17.636 1.00 92.31 404 LYS A N 1
ATOM 3314 C CA . LYS A 1 404 ? -29.844 14.502 18.646 1.00 92.31 404 LYS A CA 1
ATOM 3315 C C . LYS A 1 404 ? -29.228 13.484 19.609 1.00 92.31 404 LYS A C 1
ATOM 3317 O O . LYS A 1 404 ? -29.942 12.679 20.205 1.00 92.31 404 LYS A O 1
ATOM 3322 N N . LEU A 1 405 ? -27.906 13.513 19.752 1.00 89.56 405 LEU A N 1
ATOM 3323 C CA . LEU A 1 405 ? -27.154 12.599 20.615 1.00 89.56 405 LEU A CA 1
ATOM 3324 C C . LEU A 1 405 ? -26.746 13.250 21.933 1.00 89.56 405 LEU A C 1
ATOM 3326 O O . LEU A 1 405 ? -26.807 12.609 22.978 1.00 89.56 405 LEU A O 1
ATOM 3330 N N . THR A 1 406 ? -26.271 14.494 21.880 1.00 89.81 406 THR A N 1
ATOM 3331 C CA . THR A 1 406 ? -25.834 15.242 23.062 1.00 89.81 406 THR A CA 1
ATOM 3332 C C . THR A 1 406 ? -25.856 16.744 22.787 1.00 89.81 406 THR A C 1
ATOM 3334 O O . THR A 1 406 ? -25.839 17.164 21.629 1.00 89.81 406 THR A O 1
ATOM 3337 N N . THR A 1 407 ? -25.899 17.553 23.845 1.00 87.69 407 THR A N 1
ATOM 3338 C CA . THR A 1 407 ? -25.829 19.015 23.739 1.00 87.69 407 THR A CA 1
ATOM 3339 C C . THR A 1 407 ? -24.380 19.502 23.704 1.00 87.69 407 THR A C 1
ATOM 3341 O O . THR A 1 407 ? -23.456 18.784 24.110 1.00 87.69 407 THR A O 1
ATOM 3344 N N . LEU A 1 408 ? -24.163 20.732 23.244 1.00 83.94 408 LEU A N 1
ATOM 3345 C CA . LEU A 1 408 ? -22.847 21.366 23.205 1.00 83.94 408 LEU A CA 1
ATOM 3346 C C . LEU A 1 408 ? -22.241 21.530 24.608 1.00 83.94 408 LEU A C 1
ATOM 3348 O O . LEU A 1 408 ? -21.023 21.439 24.762 1.00 83.94 408 LEU A O 1
ATOM 3352 N N . GLU A 1 409 ? -23.067 21.718 25.646 1.00 83.50 409 GLU A N 1
ATOM 3353 C CA . GLU A 1 409 ? -22.606 21.798 27.034 1.00 83.50 409 GLU A CA 1
ATOM 3354 C C . GLU A 1 409 ? -22.079 20.434 27.487 1.00 83.50 409 GLU A C 1
ATOM 3356 O O . GLU A 1 409 ? -20.966 20.336 28.007 1.00 83.50 409 GLU A O 1
ATOM 3361 N N . ASN A 1 410 ? -22.816 19.364 27.187 1.00 84.12 410 ASN A N 1
ATOM 3362 C CA . ASN A 1 410 ? -22.432 17.998 27.537 1.00 84.12 410 ASN A CA 1
ATOM 3363 C C . ASN A 1 410 ? -21.245 17.483 26.710 1.00 84.12 410 ASN A C 1
ATOM 3365 O O . ASN A 1 410 ? -20.480 16.642 27.188 1.00 84.12 410 ASN A O 1
ATOM 3369 N N . ASN A 1 411 ? -21.039 17.975 25.483 1.00 85.44 411 ASN A N 1
ATOM 3370 C CA . ASN A 1 411 ? -19.850 17.663 24.679 1.00 85.44 411 ASN A CA 1
ATOM 3371 C C . ASN A 1 411 ? -18.662 18.609 24.941 1.00 85.44 411 ASN A C 1
ATOM 3373 O O . ASN A 1 411 ? -17.576 18.390 24.396 1.00 85.44 411 ASN A O 1
ATOM 3377 N N . SER A 1 412 ? -18.826 19.613 25.809 1.00 83.25 412 SER A N 1
ATOM 3378 C CA . SER A 1 412 ? -17.759 20.557 26.147 1.00 83.25 412 SER A CA 1
ATOM 3379 C C . SER A 1 412 ? -16.590 19.880 26.864 1.00 83.25 412 SER A C 1
ATOM 3381 O O . SER A 1 412 ? -16.715 18.794 27.441 1.00 83.25 412 SER A O 1
ATOM 3383 N N . ARG A 1 413 ? -15.419 20.504 26.766 1.00 82.12 413 ARG A N 1
ATOM 3384 C CA . ARG A 1 413 ? -14.163 20.048 27.371 1.00 82.12 413 ARG A CA 1
ATOM 3385 C C . ARG A 1 413 ? -13.555 21.214 28.135 1.00 82.12 413 ARG A C 1
ATOM 3387 O O . ARG A 1 413 ? -13.662 22.351 27.683 1.00 82.12 413 ARG A O 1
ATOM 3394 N N . ILE A 1 414 ? -12.929 20.952 29.275 1.00 76.81 414 ILE A N 1
ATOM 3395 C CA . ILE A 1 414 ? -12.360 22.001 30.126 1.00 76.81 414 ILE A CA 1
ATOM 3396 C C . ILE A 1 414 ? -10.849 21.983 29.957 1.00 76.81 414 ILE A C 1
ATOM 3398 O O . ILE A 1 414 ? -10.232 20.950 30.178 1.00 76.81 414 ILE A O 1
ATOM 3402 N N . THR A 1 415 ? -10.252 23.120 29.601 1.00 72.94 415 THR A N 1
ATOM 3403 C CA . THR A 1 415 ? -8.800 23.327 29.656 1.00 72.94 415 THR A CA 1
ATOM 3404 C C . THR A 1 415 ? -8.478 24.372 30.712 1.00 72.94 415 THR A C 1
ATOM 3406 O O . THR A 1 415 ? -9.109 25.423 30.767 1.00 72.94 415 THR A O 1
ATOM 3409 N N . LYS A 1 416 ? -7.457 24.118 31.529 1.00 71.06 416 LYS A N 1
ATOM 3410 C CA . LYS A 1 416 ? -6.937 25.093 32.494 1.00 71.06 416 LYS A CA 1
ATOM 3411 C C . LYS A 1 416 ? -5.892 25.976 31.805 1.00 71.06 416 LYS A C 1
ATOM 3413 O O . LYS A 1 416 ? -4.973 25.447 31.178 1.00 71.06 416 LYS A O 1
ATOM 3418 N N . LYS A 1 417 ? -6.023 27.304 31.878 1.00 67.19 417 LYS A N 1
ATOM 3419 C CA . LYS A 1 417 ? -4.998 28.256 31.407 1.00 67.19 417 LYS A CA 1
ATOM 3420 C C . LYS A 1 417 ? -4.755 29.346 32.438 1.00 67.19 417 LYS A C 1
ATOM 3422 O O . LYS A 1 417 ? -5.653 29.701 33.188 1.00 67.19 417 LYS A O 1
ATOM 3427 N N . TYR A 1 418 ? -3.545 29.892 32.423 1.00 67.38 418 TYR A N 1
ATOM 3428 C CA . TYR A 1 418 ? -3.224 31.096 33.173 1.00 67.38 418 TYR A CA 1
ATOM 3429 C C . TYR A 1 418 ? -3.860 32.312 32.500 1.00 67.38 418 TYR A C 1
ATOM 3431 O O . TYR A 1 418 ? -3.663 32.521 31.298 1.00 67.38 418 TYR A O 1
ATOM 3439 N N . ASN A 1 419 ? -4.621 33.093 33.260 1.00 68.56 419 ASN A N 1
ATOM 3440 C CA . ASN A 1 419 ? -5.104 34.395 32.816 1.00 68.56 419 ASN A CA 1
ATOM 3441 C C . ASN A 1 419 ? -3.955 35.428 32.832 1.00 68.56 419 ASN A C 1
ATOM 3443 O O . ASN A 1 419 ? -2.837 35.146 33.270 1.00 68.56 419 ASN A O 1
ATOM 3447 N N . TYR A 1 420 ? -4.225 36.654 32.376 1.00 65.00 420 TYR A N 1
ATOM 3448 C CA . TYR A 1 420 ? -3.236 37.745 32.357 1.00 65.00 420 TYR A CA 1
ATOM 3449 C C . TYR A 1 420 ? -2.711 38.144 33.750 1.00 65.00 420 TYR A C 1
ATOM 3451 O O . TYR A 1 420 ? -1.705 38.842 33.839 1.00 65.00 420 TYR A O 1
ATOM 3459 N N . LYS A 1 421 ? -3.378 37.706 34.825 1.00 69.19 421 LYS A N 1
ATOM 3460 C CA . LYS A 1 421 ? -2.991 37.933 36.224 1.00 69.19 421 LYS A CA 1
ATOM 3461 C C . LYS A 1 421 ? -2.185 36.771 36.821 1.00 69.19 421 LYS A C 1
ATOM 3463 O O . LYS A 1 421 ? -1.676 36.906 37.926 1.00 69.19 421 LYS A O 1
ATOM 3468 N N . GLY A 1 422 ? -2.025 35.666 36.089 1.00 63.00 422 GLY A N 1
ATOM 3469 C CA . GLY A 1 422 ? -1.330 34.469 36.561 1.00 63.00 422 GLY A CA 1
ATOM 3470 C C . GLY A 1 422 ? -2.203 33.495 37.360 1.00 63.00 422 GLY A C 1
ATOM 3471 O O . GLY A 1 422 ? -1.664 32.526 37.893 1.00 63.00 422 GLY A O 1
ATOM 3472 N N . ASP A 1 423 ? -3.524 33.692 37.407 1.00 73.88 423 ASP A N 1
ATOM 3473 C CA . ASP A 1 423 ? -4.463 32.755 38.034 1.00 73.88 423 ASP A CA 1
ATOM 3474 C C . ASP A 1 423 ? -4.886 31.659 37.049 1.00 73.88 423 ASP A C 1
ATOM 3476 O O . ASP A 1 423 ? -4.980 31.890 35.841 1.00 73.88 423 ASP A O 1
ATOM 3480 N N . ILE A 1 424 ? -5.165 30.458 37.561 1.00 69.69 424 ILE A N 1
ATOM 3481 C CA . ILE A 1 424 ? -5.650 29.336 36.750 1.00 69.69 424 ILE A CA 1
ATOM 3482 C C . ILE A 1 424 ? -7.159 29.485 36.534 1.00 69.69 424 ILE A C 1
ATOM 3484 O O . ILE A 1 424 ? -7.940 29.346 37.472 1.00 69.69 424 ILE A O 1
ATOM 3488 N N . GLU A 1 425 ? -7.572 29.688 35.285 1.00 76.38 425 GLU A N 1
ATOM 3489 C CA . GLU A 1 425 ? -8.975 29.729 34.874 1.00 76.38 425 GLU A CA 1
ATOM 3490 C C . GLU A 1 425 ? -9.359 28.500 34.042 1.00 76.38 425 GLU A C 1
ATOM 3492 O O . GLU A 1 425 ? -8.594 28.005 33.204 1.00 76.38 425 GLU A O 1
ATOM 3497 N N . ASN A 1 426 ? -10.585 28.019 34.264 1.00 76.69 426 ASN A N 1
ATOM 3498 C CA . ASN A 1 426 ? -11.206 26.974 33.458 1.00 76.69 426 ASN A CA 1
ATOM 3499 C C . ASN A 1 426 ? -11.784 27.590 32.179 1.00 76.69 426 ASN A C 1
ATOM 3501 O O . ASN A 1 426 ? -12.757 28.338 32.221 1.00 76.69 426 ASN A O 1
ATOM 3505 N N . ILE A 1 427 ? -11.223 27.226 31.029 1.00 75.81 427 ILE A N 1
ATOM 3506 C CA . ILE A 1 427 ? -11.739 27.593 29.712 1.00 75.81 427 ILE A CA 1
ATOM 3507 C C . ILE A 1 427 ? -12.529 26.412 29.154 1.00 75.81 427 ILE A C 1
ATOM 3509 O O . ILE A 1 427 ? -12.002 25.310 28.992 1.00 75.81 427 ILE A O 1
ATOM 3513 N N . PHE A 1 428 ? -13.790 26.657 28.811 1.00 75.75 428 PHE A N 1
ATOM 3514 C CA . PHE A 1 428 ? -14.642 25.666 28.166 1.00 75.75 428 PHE A CA 1
ATOM 3515 C C . PHE A 1 428 ? -14.432 25.699 26.653 1.00 75.75 428 PHE A C 1
ATOM 3517 O O . PHE A 1 428 ? -14.785 26.665 25.981 1.00 75.75 428 PHE A O 1
ATOM 3524 N N . ILE A 1 429 ? -13.891 24.616 26.107 1.00 73.81 429 ILE A N 1
ATOM 3525 C CA . ILE A 1 429 ? -13.834 24.364 24.670 1.00 73.81 429 ILE A CA 1
ATOM 3526 C C . ILE A 1 429 ? -15.158 23.708 24.275 1.00 73.81 429 ILE A C 1
ATOM 3528 O O . ILE A 1 429 ? -15.471 22.606 24.734 1.00 73.81 429 ILE A O 1
ATOM 3532 N N . ARG A 1 430 ? -15.932 24.385 23.429 1.00 77.62 430 ARG A N 1
ATOM 3533 C CA . ARG A 1 430 ? -17.255 23.945 22.969 1.00 77.62 430 ARG A CA 1
ATOM 3534 C C . ARG A 1 430 ? -17.254 23.786 21.452 1.00 77.62 430 ARG A C 1
ATOM 3536 O O . ARG A 1 430 ? -16.471 24.435 20.762 1.00 77.62 430 ARG A O 1
ATOM 3543 N N . ASP A 1 431 ? -18.097 22.889 20.956 1.00 80.44 431 ASP A N 1
ATOM 3544 C CA . ASP A 1 431 ? -18.447 22.859 19.536 1.00 80.44 431 ASP A CA 1
ATOM 3545 C C . ASP A 1 431 ? -19.363 24.049 19.199 1.00 80.44 431 ASP A C 1
ATOM 3547 O O . ASP A 1 431 ? -19.913 24.692 20.096 1.00 80.44 431 ASP A O 1
ATOM 3551 N N . THR A 1 432 ? -19.519 24.346 17.908 1.00 82.56 432 THR A N 1
ATOM 3552 C CA . THR A 1 432 ? -20.382 25.435 17.416 1.00 82.56 432 THR A CA 1
ATOM 3553 C C . THR A 1 432 ? -21.873 25.162 17.632 1.00 82.56 432 THR A C 1
ATOM 3555 O O . THR A 1 432 ? -22.684 26.081 17.565 1.00 82.56 432 THR A O 1
ATOM 3558 N N . GLY A 1 433 ? -22.248 23.923 17.950 1.00 88.88 433 GLY A N 1
ATOM 3559 C CA . GLY A 1 433 ? -23.582 23.593 18.430 1.00 88.88 433 GLY A CA 1
ATOM 3560 C C . GLY A 1 433 ? -23.715 22.136 18.853 1.0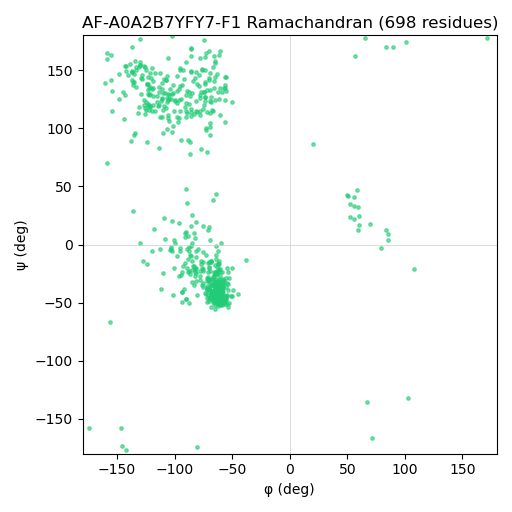0 88.88 433 GLY A C 1
ATOM 3561 O O . GLY A 1 433 ? -22.734 21.480 19.221 1.00 88.88 433 GLY A O 1
ATOM 3562 N N . ASP A 1 434 ? -24.948 21.643 18.858 1.00 91.00 434 ASP A N 1
ATOM 3563 C CA . ASP A 1 434 ? -25.277 20.320 19.382 1.00 91.00 434 ASP A CA 1
ATOM 3564 C C . ASP A 1 434 ? -24.805 19.197 18.447 1.00 91.00 434 ASP A C 1
ATOM 3566 O O . ASP A 1 434 ? -24.500 19.420 17.272 1.00 91.00 434 ASP A O 1
ATOM 3570 N N . ILE A 1 435 ? -24.700 17.977 18.985 1.00 91.19 435 ILE A N 1
ATOM 3571 C CA . ILE A 1 435 ? -24.226 16.811 18.235 1.00 91.19 435 ILE A CA 1
ATOM 3572 C C . ILE A 1 435 ? -25.402 15.931 17.831 1.00 91.19 435 ILE A C 1
ATOM 3574 O O . ILE A 1 435 ? -26.194 15.495 18.673 1.00 91.19 435 ILE A O 1
ATOM 3578 N N . TYR A 1 436 ? -25.440 15.589 16.549 1.00 91.62 436 TYR A N 1
ATOM 3579 C CA . TYR A 1 436 ? -26.471 14.778 15.924 1.00 91.62 436 TYR A CA 1
ATOM 3580 C C . TYR A 1 436 ? -25.872 13.527 15.272 1.00 91.62 436 TYR A C 1
ATOM 3582 O O . TYR A 1 436 ? -24.746 13.530 14.773 1.00 91.62 436 TYR A O 1
ATOM 3590 N N . GLU A 1 437 ? -26.645 12.448 15.270 1.00 90.19 437 GLU A N 1
ATOM 3591 C CA . GLU A 1 437 ? -26.487 11.309 14.375 1.00 90.19 437 GLU A CA 1
ATOM 3592 C C . GLU A 1 437 ? -27.307 11.589 13.118 1.00 90.19 437 GLU A C 1
ATOM 3594 O O . GLU A 1 437 ? -28.532 11.669 13.174 1.00 90.19 437 GLU A O 1
ATOM 3599 N N . PHE A 1 438 ? -26.625 11.769 11.997 1.00 89.69 438 PHE A N 1
ATOM 3600 C CA . PHE A 1 438 ? -27.219 12.031 10.700 1.00 89.69 438 PHE A CA 1
ATOM 3601 C C . PHE A 1 438 ? -27.351 10.724 9.924 1.00 89.69 438 PHE A C 1
ATOM 3603 O O . PHE A 1 438 ? -26.335 10.185 9.492 1.00 89.69 438 PHE A O 1
ATOM 3610 N N . ASN A 1 439 ? -28.572 10.218 9.734 1.00 85.62 439 ASN A N 1
ATOM 3611 C CA . ASN A 1 439 ? -28.868 9.034 8.925 1.00 85.62 439 ASN A CA 1
ATOM 3612 C C . ASN A 1 439 ? -28.697 9.345 7.433 1.00 85.62 439 ASN A C 1
ATOM 3614 O O . ASN A 1 439 ? -29.652 9.603 6.700 1.00 85.62 439 ASN A O 1
ATOM 3618 N N . THR A 1 440 ? -27.442 9.329 7.004 1.00 80.81 440 THR A N 1
ATOM 3619 C CA . THR A 1 440 ? -27.026 9.636 5.644 1.00 80.81 440 THR A CA 1
ATOM 3620 C C . THR A 1 440 ? -27.600 8.675 4.621 1.00 80.81 440 THR A C 1
ATOM 3622 O O . THR A 1 440 ? -27.864 9.113 3.512 1.00 80.81 440 THR A O 1
ATOM 3625 N N . SER A 1 441 ? -27.803 7.396 4.960 1.00 69.38 441 SER A N 1
ATOM 3626 C CA . SER A 1 441 ? -28.390 6.432 4.019 1.00 69.38 441 SER A CA 1
ATOM 3627 C C . SER A 1 441 ? -29.825 6.792 3.680 1.00 69.38 441 SER A C 1
ATOM 3629 O O . SER A 1 441 ? -30.134 6.940 2.505 1.00 69.38 441 SER A O 1
ATOM 3631 N N . LYS A 1 442 ? -30.665 7.006 4.698 1.00 75.75 442 LYS A N 1
ATOM 3632 C CA . LYS A 1 442 ? -32.069 7.362 4.481 1.00 75.75 442 LYS A CA 1
ATOM 3633 C C . LYS A 1 442 ? -32.194 8.726 3.789 1.00 75.75 442 LYS A C 1
ATOM 3635 O O . LYS A 1 442 ? -32.911 8.857 2.812 1.00 75.75 442 LYS A O 1
ATOM 3640 N N . PHE A 1 443 ? -31.418 9.719 4.231 1.00 83.94 443 PHE A N 1
ATOM 3641 C CA . PHE A 1 443 ? -31.408 11.045 3.603 1.00 83.94 443 PHE A CA 1
ATOM 3642 C C . PHE A 1 443 ? -30.973 11.004 2.135 1.00 83.94 443 PHE A C 1
ATOM 3644 O O . PHE A 1 443 ? -31.499 11.733 1.299 1.00 83.94 443 PHE A O 1
ATOM 3651 N N . TRP A 1 444 ? -29.998 10.154 1.819 1.00 81.06 444 TRP A N 1
ATOM 3652 C CA . TRP A 1 444 ? -29.558 9.936 0.451 1.00 81.06 444 TRP A CA 1
ATOM 3653 C C . TRP A 1 444 ? -30.629 9.233 -0.388 1.00 81.06 444 TRP A C 1
ATOM 3655 O O . TRP A 1 444 ? -30.909 9.700 -1.484 1.00 81.06 444 TRP A O 1
ATOM 3665 N N . GLU A 1 445 ? -31.246 8.163 0.119 1.00 65.88 445 GLU A N 1
ATOM 3666 C CA . GLU A 1 445 ? -32.334 7.447 -0.568 1.00 65.88 445 GLU A CA 1
ATOM 3667 C C . GLU A 1 445 ? -33.521 8.371 -0.880 1.00 65.88 445 GLU A C 1
ATOM 3669 O O . GLU A 1 445 ? -34.062 8.328 -1.988 1.00 65.88 445 GLU A O 1
ATOM 3674 N N . ASP A 1 446 ? -33.870 9.242 0.069 1.00 76.12 446 ASP A N 1
ATOM 3675 C CA . ASP A 1 446 ? -35.049 10.099 -0.023 1.00 76.12 446 ASP A CA 1
ATOM 3676 C C . ASP A 1 446 ? -34.794 11.384 -0.837 1.00 76.12 446 ASP A C 1
ATOM 3678 O O . ASP A 1 446 ? -35.695 11.843 -1.539 1.00 76.12 446 ASP A O 1
ATOM 3682 N N . LYS A 1 447 ? -33.586 11.975 -0.776 1.00 80.56 447 LYS A N 1
ATOM 3683 C CA . LYS A 1 447 ? -33.308 13.310 -1.360 1.00 80.56 447 LYS A CA 1
ATOM 3684 C C . LYS A 1 447 ? -32.169 13.394 -2.376 1.00 80.56 447 LYS A C 1
ATOM 3686 O O . LYS A 1 447 ? -32.075 14.408 -3.058 1.00 80.56 447 LYS A O 1
ATOM 3691 N N . TYR A 1 448 ? -31.286 12.397 -2.429 1.00 71.81 448 TYR A N 1
ATOM 3692 C CA . TYR A 1 448 ? -30.072 12.425 -3.257 1.00 71.81 448 TYR A CA 1
ATOM 3693 C C . TYR A 1 448 ? -29.833 11.100 -4.002 1.00 71.81 448 TYR A C 1
ATOM 3695 O O . TYR A 1 448 ? -28.685 10.715 -4.256 1.00 71.81 448 TYR A O 1
ATOM 3703 N N . ASN A 1 449 ? -30.902 10.360 -4.316 1.00 60.50 449 ASN A N 1
ATOM 3704 C CA . ASN A 1 449 ? -30.814 9.049 -4.969 1.00 60.50 449 ASN A CA 1
ATOM 3705 C C . ASN A 1 449 ? -30.314 9.144 -6.421 1.00 60.50 449 ASN A C 1
ATOM 3707 O O . ASN A 1 449 ? -29.817 8.165 -6.978 1.00 60.50 449 ASN A O 1
ATOM 3711 N N . GLU A 1 450 ? -30.315 10.354 -6.980 1.00 54.81 450 GLU A N 1
ATOM 3712 C CA . GLU A 1 450 ? -29.606 10.763 -8.184 1.00 54.81 450 GLU A CA 1
ATOM 3713 C C . GLU A 1 450 ? -28.099 10.959 -7.954 1.00 54.81 450 GLU A C 1
ATOM 3715 O O . GLU A 1 450 ? -27.421 11.579 -8.756 1.00 54.81 450 GLU A O 1
ATOM 3720 N N . LYS A 1 451 ? -27.514 10.470 -6.861 1.00 53.66 451 LYS A N 1
ATOM 3721 C CA . LYS A 1 451 ? -26.058 10.359 -6.682 1.00 53.66 451 LYS A CA 1
ATOM 3722 C C . LYS A 1 451 ? -25.727 8.953 -6.225 1.00 53.66 451 LYS A C 1
ATOM 3724 O O . LYS A 1 451 ? -26.531 8.293 -5.587 1.00 53.66 451 LYS A O 1
ATOM 3729 N N . SER A 1 452 ? -24.512 8.467 -6.483 1.00 50.81 452 SER A N 1
ATOM 3730 C CA . SER A 1 452 ? -24.062 7.261 -5.770 1.00 50.81 452 SER A CA 1
ATOM 3731 C C . SER A 1 452 ? -23.809 7.595 -4.298 1.00 50.81 452 SER A C 1
ATOM 3733 O O . SER A 1 452 ? -23.268 8.663 -4.004 1.00 50.81 452 SER A O 1
ATOM 3735 N N . TYR A 1 453 ? -24.122 6.680 -3.378 1.00 57.06 453 TYR A N 1
ATOM 3736 C CA . TYR A 1 453 ? -23.924 6.920 -1.945 1.00 57.06 453 TYR A CA 1
ATOM 3737 C C . TYR A 1 453 ? -22.509 7.426 -1.577 1.00 57.06 453 TYR A C 1
ATOM 3739 O O . TYR A 1 453 ? -22.394 8.417 -0.854 1.00 57.06 453 TYR A O 1
ATOM 3747 N N . PRO A 1 454 ? -21.402 6.869 -2.122 1.00 53.34 454 PRO A N 1
ATOM 3748 C CA . PRO A 1 454 ? -20.061 7.397 -1.848 1.00 53.34 454 PRO A CA 1
ATOM 3749 C C . PRO A 1 454 ? -19.836 8.826 -2.359 1.00 53.34 454 PRO A C 1
ATOM 3751 O O . PRO A 1 454 ? -19.073 9.587 -1.765 1.00 53.34 454 PRO A O 1
ATOM 3754 N N . GLN A 1 455 ? -20.474 9.194 -3.470 1.00 57.00 455 GLN A N 1
ATOM 3755 C CA . GLN A 1 455 ? -20.384 10.539 -4.026 1.00 57.00 455 GLN A CA 1
ATOM 3756 C C . GLN A 1 455 ? -21.186 11.536 -3.194 1.00 57.00 455 GLN A C 1
ATOM 3758 O O . GLN A 1 455 ? -20.662 12.601 -2.892 1.00 57.00 455 GLN A O 1
ATOM 3763 N N . PHE A 1 456 ? -22.388 11.162 -2.750 1.00 72.81 456 PHE A N 1
ATOM 3764 C CA . PHE A 1 456 ? -23.160 11.942 -1.784 1.00 72.81 456 PHE A CA 1
ATOM 3765 C C . PHE A 1 456 ? -22.347 12.210 -0.509 1.00 72.81 456 PHE A C 1
ATOM 3767 O O . PHE A 1 456 ? -22.217 13.358 -0.093 1.00 72.81 456 PHE A O 1
ATOM 3774 N N . ILE A 1 457 ? -21.713 11.179 0.062 1.00 70.94 457 ILE A N 1
ATOM 3775 C CA . ILE A 1 457 ? -20.855 11.335 1.245 1.00 70.94 457 ILE A CA 1
ATOM 3776 C C . ILE A 1 457 ? -19.674 12.272 0.953 1.00 70.94 457 ILE A C 1
ATOM 3778 O O . ILE A 1 457 ? -19.367 13.143 1.765 1.00 70.94 457 ILE A O 1
ATOM 3782 N N . ARG A 1 458 ? -19.020 12.138 -0.208 1.00 67.25 458 ARG A N 1
ATOM 3783 C CA . ARG A 1 458 ? -17.930 13.035 -0.626 1.00 67.25 458 ARG A CA 1
ATOM 3784 C C . ARG A 1 458 ? -18.403 14.487 -0.745 1.00 67.25 458 ARG A C 1
ATOM 3786 O O . ARG A 1 458 ? -17.705 15.376 -0.269 1.00 67.25 458 ARG A O 1
ATOM 3793 N N . ASP A 1 459 ? -19.554 14.716 -1.366 1.00 72.50 459 ASP A N 1
ATOM 3794 C CA . ASP A 1 459 ? -20.154 16.040 -1.539 1.00 72.50 459 ASP A CA 1
ATOM 3795 C C . ASP A 1 459 ? -20.550 16.649 -0.193 1.00 72.50 459 ASP A C 1
ATOM 3797 O O . ASP A 1 459 ? -20.254 17.814 0.061 1.00 72.50 459 ASP A O 1
ATOM 3801 N N . PHE A 1 460 ? -21.133 15.851 0.704 1.00 82.12 460 PHE A N 1
ATOM 3802 C CA . PHE A 1 460 ? -21.443 16.264 2.068 1.00 82.12 460 PHE A CA 1
ATOM 3803 C C . PHE A 1 460 ? -20.180 16.720 2.808 1.00 82.12 460 PHE A C 1
ATOM 3805 O O . PHE A 1 460 ? -20.151 17.808 3.370 1.00 82.12 460 PHE A O 1
ATOM 3812 N N . ILE A 1 461 ? -19.098 15.935 2.744 1.00 72.31 461 ILE A N 1
ATOM 3813 C CA . ILE A 1 461 ? -17.823 16.271 3.400 1.00 72.31 461 ILE A CA 1
ATOM 3814 C C . ILE A 1 461 ? -17.188 17.533 2.809 1.00 72.31 461 ILE A C 1
ATOM 3816 O O . ILE A 1 461 ? -16.544 18.286 3.535 1.00 72.31 461 ILE A O 1
ATOM 3820 N N . LYS A 1 462 ? -17.345 17.761 1.500 1.00 75.50 462 LYS A N 1
ATOM 3821 C CA . LYS A 1 462 ? -16.832 18.953 0.812 1.00 75.50 462 LYS A CA 1
ATOM 3822 C C . LYS A 1 462 ? -17.652 20.218 1.073 1.00 75.50 462 LYS A C 1
ATOM 3824 O O . LYS A 1 462 ? -17.232 21.282 0.636 1.00 75.50 462 LYS A O 1
ATOM 3829 N N . GLY A 1 463 ? -18.789 20.107 1.757 1.00 81.00 463 GLY A N 1
ATOM 3830 C CA . GLY A 1 463 ? -19.690 21.229 2.001 1.00 81.00 463 GLY A CA 1
ATOM 3831 C C . GLY A 1 463 ? -20.665 21.517 0.851 1.00 81.00 463 GLY A C 1
ATOM 3832 O O . GLY A 1 463 ? -21.293 22.569 0.830 1.00 81.00 463 GLY A O 1
ATOM 3833 N N . ASN A 1 464 ? -20.794 20.603 -0.120 1.00 81.75 464 ASN A N 1
ATOM 3834 C CA . ASN A 1 464 ? -21.648 20.782 -1.302 1.00 81.75 464 ASN A CA 1
ATOM 3835 C C . ASN A 1 464 ? -23.126 20.437 -1.040 1.00 81.75 464 ASN A C 1
ATOM 3837 O O . ASN A 1 464 ? -23.981 20.828 -1.825 1.00 81.75 464 ASN A O 1
ATOM 3841 N N . ILE A 1 465 ? -23.420 19.648 0.001 1.00 87.25 465 ILE A N 1
ATOM 3842 C CA . ILE A 1 465 ? -24.801 19.308 0.410 1.00 87.25 465 ILE A CA 1
ATOM 3843 C C . ILE A 1 465 ? -25.309 20.329 1.427 1.00 87.25 465 ILE A C 1
ATOM 3845 O O . ILE A 1 465 ? -26.404 20.860 1.309 1.00 87.25 465 ILE A O 1
ATOM 3849 N N . PHE A 1 466 ? -24.473 20.617 2.415 1.00 87.12 466 PHE A N 1
ATOM 3850 C CA . PHE A 1 466 ? -24.685 21.638 3.423 1.00 87.12 466 PHE A CA 1
ATOM 3851 C C . PHE A 1 466 ? -23.366 22.375 3.585 1.00 87.12 466 PHE A C 1
ATOM 3853 O O . PHE A 1 466 ? -22.320 21.723 3.591 1.00 87.12 466 PHE A O 1
ATOM 3860 N N . ASN A 1 467 ? -23.405 23.696 3.734 1.00 83.56 467 ASN A N 1
ATOM 3861 C CA . ASN A 1 467 ? -22.193 24.485 3.912 1.00 83.56 467 ASN A CA 1
ATOM 3862 C C . ASN A 1 467 ? -21.391 23.964 5.125 1.00 83.56 467 ASN A C 1
ATOM 3864 O O . ASN A 1 467 ? -21.958 23.696 6.189 1.00 83.56 467 ASN A O 1
ATOM 3868 N N . SER A 1 468 ? -20.072 23.820 4.968 1.00 78.62 468 SER A N 1
ATOM 3869 C CA . SER A 1 468 ? -19.166 23.361 6.030 1.00 78.62 468 SER A CA 1
ATOM 3870 C C . SER A 1 468 ? -19.157 24.266 7.266 1.00 78.62 468 SER A C 1
ATOM 3872 O O . SER A 1 468 ? -18.784 23.814 8.349 1.00 78.62 468 SER A O 1
ATOM 3874 N N . ASP A 1 469 ? -19.581 25.523 7.116 1.00 80.88 469 ASP A N 1
ATOM 3875 C CA . ASP A 1 469 ? -19.748 26.469 8.222 1.00 80.88 469 ASP A CA 1
ATOM 3876 C C . ASP A 1 469 ? -21.008 26.175 9.059 1.00 80.88 469 ASP A C 1
ATOM 3878 O O . ASP A 1 469 ? -21.086 26.547 10.236 1.00 80.88 469 ASP A O 1
ATOM 3882 N N . TYR A 1 470 ? -21.994 25.484 8.473 1.00 87.62 470 TYR A N 1
ATOM 3883 C CA . TYR A 1 470 ? -23.281 25.175 9.108 1.00 87.62 470 TYR A CA 1
ATOM 3884 C C . TYR A 1 470 ? -23.236 23.814 9.788 1.00 87.62 470 TYR A C 1
ATOM 3886 O O . TYR A 1 470 ? -23.733 23.648 10.901 1.00 87.62 470 TYR A O 1
ATOM 3894 N N . ILE A 1 471 ? -22.613 22.834 9.134 1.00 88.06 471 ILE A N 1
ATOM 3895 C CA . ILE A 1 471 ? -22.504 21.467 9.630 1.00 88.06 471 ILE A CA 1
ATOM 3896 C C . ILE A 1 471 ? -21.074 20.966 9.480 1.00 88.06 471 ILE A C 1
ATOM 3898 O O . ILE A 1 471 ? -20.440 21.122 8.440 1.00 88.06 471 ILE A O 1
ATOM 3902 N N . SER A 1 472 ? -20.554 20.311 10.516 1.00 82.69 472 SER A N 1
ATOM 3903 C CA . SER A 1 472 ? -19.217 19.723 10.441 1.00 82.69 472 SER A CA 1
ATOM 3904 C C . SER A 1 472 ? -19.162 18.312 11.010 1.00 82.69 472 SER A C 1
ATOM 3906 O O . SER A 1 472 ? -19.781 17.984 12.022 1.00 82.69 472 SER A O 1
ATOM 3908 N N . ASN A 1 473 ? -18.401 17.454 10.329 1.00 81.12 473 ASN A N 1
ATOM 3909 C CA . ASN A 1 473 ? -18.297 16.036 10.651 1.00 81.12 473 ASN A CA 1
ATOM 3910 C C . ASN A 1 473 ? -17.549 15.816 11.976 1.00 81.12 473 ASN A C 1
ATOM 3912 O O . ASN A 1 473 ? -16.630 16.563 12.338 1.00 81.12 473 ASN A O 1
ATOM 3916 N N . ARG A 1 474 ? -17.939 14.771 12.700 1.00 82.62 474 ARG A N 1
ATOM 3917 C CA . ARG A 1 474 ? -17.371 14.379 13.985 1.00 82.62 474 ARG A CA 1
ATOM 3918 C C . ARG A 1 474 ? -17.097 12.878 14.019 1.00 82.62 474 ARG A C 1
ATOM 3920 O O . ARG A 1 474 ? -17.782 12.062 13.408 1.00 82.62 474 ARG A O 1
ATOM 3927 N N . ILE A 1 475 ? -16.085 12.514 14.791 1.00 79.56 475 ILE A N 1
ATOM 3928 C CA . ILE A 1 475 ? -15.823 11.151 15.240 1.00 79.56 475 ILE A CA 1
ATOM 3929 C C . ILE A 1 475 ? -16.166 11.065 16.723 1.00 79.56 475 ILE A C 1
ATOM 3931 O O . ILE A 1 475 ? -15.907 11.987 17.487 1.00 79.56 475 ILE A O 1
ATOM 3935 N N . LYS A 1 476 ? -16.741 9.958 17.157 1.00 85.56 476 LYS A N 1
ATOM 3936 C CA . LYS A 1 476 ? -16.915 9.610 18.560 1.00 85.56 476 LYS A CA 1
ATOM 3937 C C . LYS A 1 476 ? -15.697 8.825 19.023 1.00 85.56 476 LYS A C 1
ATOM 3939 O O . LYS A 1 476 ? -15.470 7.702 18.573 1.00 85.56 476 LYS A O 1
ATOM 3944 N N . LEU A 1 477 ? -14.947 9.408 19.944 1.00 86.00 477 LEU A N 1
ATOM 3945 C CA . LEU A 1 477 ? -13.838 8.765 20.631 1.00 86.00 477 LEU A CA 1
ATOM 3946 C C . LEU A 1 477 ? -14.330 8.259 21.985 1.00 86.00 477 LEU A C 1
ATOM 3948 O O . LEU A 1 477 ? -14.809 9.046 22.802 1.00 86.00 477 LEU A O 1
ATOM 3952 N N . LYS A 1 478 ? -14.199 6.953 22.215 1.00 89.25 478 LYS A N 1
ATOM 3953 C CA . LYS A 1 478 ? -14.351 6.321 23.525 1.00 89.25 478 LYS A CA 1
ATOM 3954 C C . LYS A 1 478 ? -12.981 5.843 23.993 1.00 89.25 478 LYS A C 1
ATOM 3956 O O . LYS A 1 478 ? -12.299 5.154 23.245 1.00 89.25 478 LYS A O 1
ATOM 3961 N N . ILE A 1 479 ? -12.595 6.169 25.219 1.00 90.25 479 ILE A N 1
ATOM 3962 C CA . ILE A 1 479 ? -11.392 5.645 25.873 1.00 90.25 479 ILE A CA 1
ATOM 3963 C C . ILE A 1 479 ? -11.803 5.005 27.183 1.00 90.25 479 ILE A C 1
ATOM 3965 O O . ILE A 1 479 ? -12.618 5.565 27.909 1.00 90.25 479 ILE A O 1
ATOM 3969 N N . GLU A 1 480 ? -11.219 3.854 27.479 1.00 92.69 480 GLU A N 1
ATOM 3970 C CA . GLU A 1 480 ? -11.366 3.149 28.743 1.00 92.69 480 GLU A CA 1
ATOM 3971 C C . GLU A 1 480 ? -9.974 2.885 29.326 1.00 92.69 480 GLU A C 1
ATOM 3973 O O . GLU A 1 480 ? -9.180 2.151 28.731 1.00 92.69 480 GLU A O 1
ATOM 3978 N N . ILE A 1 481 ? -9.653 3.534 30.447 1.00 93.06 481 ILE A N 1
ATOM 3979 C CA . ILE A 1 481 ? -8.360 3.391 31.130 1.00 93.06 481 ILE A CA 1
ATOM 3980 C C . ILE A 1 481 ? -8.359 2.190 32.082 1.00 93.06 481 ILE A C 1
ATOM 3982 O O . ILE A 1 481 ? -9.394 1.812 32.632 1.00 93.06 481 ILE A O 1
ATOM 3986 N N . THR A 1 482 ? -7.194 1.565 32.267 1.00 91.38 482 THR A N 1
ATOM 3987 C CA . THR A 1 482 ? -7.068 0.313 33.038 1.00 91.38 482 THR A CA 1
ATOM 3988 C C . THR A 1 482 ? -7.146 0.510 34.554 1.00 91.38 482 THR A C 1
ATOM 3990 O O . THR A 1 482 ? -7.457 -0.438 35.276 1.00 91.38 482 THR A O 1
ATOM 3993 N N . ASP A 1 483 ? -6.895 1.725 35.040 1.00 90.19 483 ASP A N 1
ATOM 3994 C CA . ASP A 1 483 ? -6.830 2.073 36.461 1.00 90.19 483 ASP A CA 1
ATOM 3995 C C . ASP A 1 483 ? -7.369 3.500 36.701 1.00 90.19 483 ASP A C 1
ATOM 3997 O O . ASP A 1 483 ? -7.908 4.122 35.788 1.00 90.19 483 ASP A O 1
ATOM 4001 N N . SER A 1 484 ? -7.262 4.019 37.925 1.00 90.94 484 SER A N 1
ATOM 4002 C CA . SER A 1 484 ? -7.613 5.403 38.276 1.00 90.94 484 SER A CA 1
ATOM 4003 C C . SER A 1 484 ? -6.864 6.432 37.420 1.00 90.94 484 SER A C 1
ATOM 4005 O O . SER A 1 484 ? -5.683 6.261 37.102 1.00 90.94 484 SER A O 1
ATOM 4007 N N . SER A 1 485 ? -7.533 7.538 37.084 1.00 90.62 485 SER A N 1
ATOM 4008 C CA . SER A 1 485 ? -6.976 8.633 36.277 1.00 90.62 485 SER A CA 1
ATOM 4009 C C . SER A 1 485 ? -5.657 9.169 36.852 1.00 90.62 485 SER A C 1
ATOM 4011 O O . SER A 1 485 ? -4.703 9.380 36.102 1.00 90.62 485 SER A O 1
ATOM 4013 N N . GLN A 1 486 ? -5.548 9.284 38.180 1.00 90.50 486 GLN A N 1
ATOM 4014 C CA . GLN A 1 486 ? -4.331 9.705 38.881 1.00 90.50 486 GLN A CA 1
ATOM 4015 C C . GLN A 1 486 ? -3.152 8.737 38.690 1.00 90.50 486 GLN A C 1
ATOM 4017 O O . GLN A 1 486 ? -2.022 9.165 38.415 1.00 90.50 486 GLN A O 1
ATOM 4022 N N . LYS A 1 487 ? -3.394 7.425 38.803 1.00 91.62 487 LYS A N 1
ATOM 4023 C CA . LYS A 1 487 ? -2.350 6.416 38.592 1.00 91.62 487 LYS A CA 1
ATOM 4024 C C . LYS A 1 487 ? -1.917 6.374 37.132 1.00 91.62 487 LYS A C 1
ATOM 4026 O O . LYS A 1 487 ? -0.721 6.375 36.854 1.00 91.62 487 LYS A O 1
ATOM 4031 N N . ILE A 1 488 ? -2.871 6.422 36.205 1.00 93.06 488 ILE A N 1
ATOM 4032 C CA . ILE A 1 488 ? -2.585 6.432 34.768 1.00 93.06 488 ILE A CA 1
ATOM 4033 C C . ILE A 1 488 ? -1.792 7.676 34.370 1.00 93.06 488 ILE A C 1
ATOM 4035 O O . ILE A 1 488 ? -0.814 7.555 33.636 1.00 93.06 488 ILE A O 1
ATOM 4039 N N . LEU A 1 489 ? -2.137 8.854 34.897 1.00 92.88 489 LEU A N 1
ATOM 4040 C CA . LEU A 1 489 ? -1.358 10.070 34.676 1.00 92.88 489 LEU A CA 1
ATOM 4041 C C . LEU A 1 489 ? 0.084 9.909 35.175 1.00 92.88 489 LEU A C 1
ATOM 4043 O O . LEU A 1 489 ? 1.023 10.217 34.441 1.00 92.88 489 LEU A O 1
ATOM 4047 N N . SER A 1 490 ? 0.263 9.363 36.380 1.00 92.88 490 SER A N 1
ATOM 4048 C CA . SER A 1 490 ? 1.590 9.100 36.953 1.00 92.88 490 SER A CA 1
ATOM 4049 C C . SER A 1 490 ? 2.410 8.134 36.086 1.00 92.88 490 SER A C 1
ATOM 4051 O O . SER A 1 490 ? 3.604 8.348 35.863 1.00 92.88 490 SER A O 1
ATOM 4053 N N . GLU A 1 491 ? 1.774 7.094 35.539 1.00 94.06 491 GLU A N 1
ATOM 4054 C CA . GLU A 1 491 ? 2.413 6.160 34.609 1.00 94.06 491 GLU A CA 1
ATOM 4055 C C . GLU A 1 491 ? 2.764 6.831 33.272 1.00 94.06 491 GLU A C 1
ATOM 4057 O O . GLU A 1 491 ? 3.888 6.672 32.789 1.00 94.06 491 GLU A O 1
ATOM 4062 N N . ILE A 1 492 ? 1.874 7.652 32.701 1.00 92.94 492 ILE A N 1
ATOM 4063 C CA . ILE A 1 492 ? 2.163 8.454 31.500 1.00 92.94 492 ILE A CA 1
ATOM 4064 C C . ILE A 1 492 ? 3.385 9.346 31.743 1.00 92.94 492 ILE A C 1
ATOM 4066 O O . ILE A 1 492 ? 4.312 9.364 30.929 1.00 92.94 492 ILE A O 1
ATOM 4070 N N . GLU A 1 493 ? 3.432 10.068 32.864 1.00 93.94 493 GLU A N 1
ATOM 4071 C CA . GLU A 1 493 ? 4.566 10.924 33.205 1.00 93.94 493 GLU A CA 1
ATOM 4072 C C . GLU A 1 493 ? 5.868 10.135 33.364 1.00 93.94 493 GLU A C 1
ATOM 4074 O O . GLU A 1 493 ? 6.917 10.573 32.873 1.00 93.94 493 GLU A O 1
ATOM 4079 N N . TYR A 1 494 ? 5.801 8.962 33.999 1.00 94.44 494 TYR A N 1
ATOM 4080 C CA . TYR A 1 494 ? 6.924 8.041 34.118 1.00 94.44 494 TYR A CA 1
ATOM 4081 C C . TYR A 1 494 ? 7.444 7.619 32.739 1.00 94.44 494 TYR A C 1
ATOM 4083 O O . TYR A 1 494 ? 8.635 7.792 32.453 1.00 94.44 494 TYR A O 1
ATOM 4091 N N . TYR A 1 495 ? 6.568 7.135 31.854 1.00 93.31 495 TYR A N 1
ATOM 4092 C CA . TYR A 1 495 ? 6.945 6.721 30.503 1.00 93.31 495 TYR A CA 1
ATOM 4093 C C . TYR A 1 495 ? 7.530 7.887 29.703 1.00 93.31 495 TYR A C 1
ATOM 4095 O O . TYR A 1 495 ? 8.610 7.746 29.130 1.00 93.31 495 TYR A O 1
ATOM 4103 N N . LEU A 1 496 ? 6.903 9.068 29.721 1.00 91.81 496 LEU A N 1
ATOM 4104 C CA . LEU A 1 496 ? 7.421 10.261 29.041 1.00 91.81 496 LEU A CA 1
ATOM 4105 C C . LEU A 1 496 ? 8.782 10.703 29.605 1.00 91.81 496 LEU A C 1
ATOM 4107 O O . LEU A 1 496 ? 9.649 11.161 28.859 1.00 91.81 496 LEU A O 1
ATOM 4111 N N . LYS A 1 497 ? 9.038 10.543 30.906 1.00 93.19 497 LYS A N 1
ATOM 4112 C CA . LYS A 1 497 ? 10.369 10.804 31.475 1.00 93.19 497 LYS A CA 1
ATOM 4113 C C . LYS A 1 497 ? 11.400 9.803 30.951 1.00 93.19 497 LYS A C 1
ATOM 4115 O O . LYS A 1 497 ? 12.485 10.207 30.534 1.00 93.19 497 LYS A O 1
ATOM 4120 N N . LYS A 1 498 ? 11.069 8.511 30.931 1.00 93.75 498 LYS A N 1
ATOM 4121 C CA . LYS A 1 498 ? 11.961 7.448 30.440 1.00 93.75 498 LYS A CA 1
ATOM 4122 C C . LYS A 1 498 ? 12.254 7.558 28.947 1.00 93.75 498 LYS A C 1
ATOM 4124 O O . LYS A 1 498 ? 13.410 7.426 28.558 1.00 93.75 498 LYS A O 1
ATOM 4129 N N . ILE A 1 499 ? 11.249 7.882 28.139 1.00 91.00 499 ILE A N 1
ATOM 4130 C CA . ILE A 1 499 ? 11.401 8.153 26.704 1.00 91.00 499 ILE A CA 1
ATOM 4131 C C . ILE A 1 499 ? 12.349 9.337 26.485 1.00 91.00 499 ILE A C 1
ATOM 4133 O O . ILE A 1 499 ? 13.248 9.253 25.653 1.00 91.00 499 ILE A O 1
ATOM 4137 N N . SER A 1 500 ? 12.215 10.412 27.270 1.00 91.62 500 SER A N 1
ATOM 4138 C CA . SER A 1 500 ? 13.129 11.559 27.189 1.00 91.62 500 SER A CA 1
ATOM 4139 C C . SER A 1 500 ? 14.582 11.164 27.454 1.00 91.62 500 SER A C 1
ATOM 4141 O O . SER A 1 500 ? 15.474 11.616 26.740 1.00 91.62 500 SER A O 1
ATOM 4143 N N . LEU A 1 501 ? 14.825 10.317 28.460 1.00 92.00 501 LEU A N 1
ATOM 4144 C CA . LEU A 1 501 ? 16.166 9.822 28.778 1.00 92.00 501 LEU A CA 1
ATOM 4145 C C . LEU A 1 501 ? 16.723 8.942 27.651 1.00 92.00 501 LEU A C 1
ATOM 4147 O O . LEU A 1 501 ? 17.834 9.188 27.194 1.00 92.00 501 LEU A O 1
ATOM 4151 N N . ALA A 1 502 ? 15.922 8.005 27.136 1.00 91.44 502 ALA A N 1
ATOM 4152 C CA . ALA A 1 502 ? 16.311 7.148 26.016 1.00 91.44 502 ALA A CA 1
ATOM 4153 C C . ALA A 1 502 ? 16.673 7.949 24.753 1.00 91.44 502 ALA A C 1
ATOM 4155 O O . ALA A 1 502 ? 17.652 7.640 24.082 1.00 91.44 502 ALA A O 1
ATOM 4156 N N . LEU A 1 503 ? 15.919 9.011 24.455 1.00 89.81 503 LEU A N 1
ATOM 4157 C CA . LEU A 1 503 ? 16.188 9.897 23.319 1.00 89.81 503 LEU A CA 1
ATOM 4158 C C . LEU A 1 503 ? 17.433 10.778 23.521 1.00 89.81 503 LEU A C 1
ATOM 4160 O O . LEU A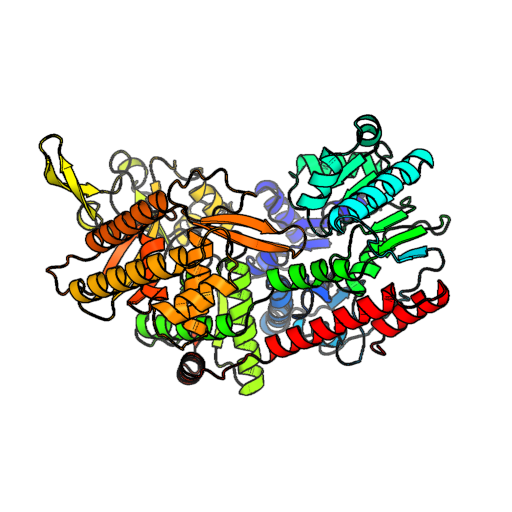 1 503 ? 18.070 11.168 22.544 1.00 89.81 503 LEU A O 1
ATOM 4164 N N . LYS A 1 504 ? 17.773 11.128 24.769 1.00 89.31 504 LYS A N 1
ATOM 4165 C CA . LYS A 1 504 ? 18.967 11.926 25.101 1.00 89.31 504 LYS A CA 1
ATOM 4166 C C . LYS A 1 504 ? 20.261 11.115 25.020 1.00 89.31 504 LYS A C 1
ATOM 4168 O O . LYS A 1 504 ? 21.288 11.682 24.657 1.00 89.31 504 LYS A O 1
ATOM 4173 N N . GLU A 1 505 ? 20.203 9.825 25.343 1.00 90.12 505 GLU A N 1
ATOM 4174 C CA . GLU A 1 505 ? 21.365 8.922 25.353 1.00 90.12 505 GLU A CA 1
ATOM 4175 C C . GLU A 1 505 ? 22.065 8.854 23.992 1.00 90.12 505 GLU A C 1
ATOM 4177 O O . GLU A 1 505 ? 23.286 8.888 23.890 1.00 90.12 505 GLU A O 1
ATOM 4182 N N . SER A 1 506 ? 21.265 8.867 22.932 1.00 81.25 506 SER A N 1
ATOM 4183 C CA . SER A 1 506 ? 21.650 8.766 21.528 1.00 81.25 506 SER A CA 1
ATOM 4184 C C . SER A 1 506 ? 22.599 9.847 20.970 1.00 81.25 506 SER A C 1
ATOM 4186 O O . SER A 1 506 ? 22.868 9.804 19.776 1.00 81.25 506 SER A O 1
ATOM 4188 N N . LYS A 1 507 ? 23.064 10.824 21.771 1.00 71.81 507 LYS A N 1
ATOM 4189 C CA . LYS A 1 507 ? 24.011 11.915 21.421 1.00 71.81 507 LYS A CA 1
ATOM 4190 C C . LYS A 1 507 ? 24.126 12.209 19.909 1.00 71.81 507 LYS A C 1
ATOM 4192 O O . LYS A 1 507 ? 25.027 11.730 19.231 1.00 71.81 507 LYS A O 1
ATOM 4197 N N . GLY A 1 508 ? 23.249 13.065 19.379 1.00 83.12 508 GLY A N 1
ATOM 4198 C CA . GLY A 1 508 ? 23.277 13.463 17.965 1.00 83.12 508 GLY A CA 1
ATOM 4199 C C . GLY A 1 508 ? 22.205 12.769 17.125 1.00 83.12 508 GLY A C 1
ATOM 4200 O O . GLY A 1 508 ? 21.028 12.831 17.480 1.00 83.12 508 GLY A O 1
ATOM 4201 N N . PHE A 1 509 ? 22.595 12.221 15.970 1.00 86.12 509 PHE A N 1
ATOM 4202 C CA . PHE A 1 509 ? 21.699 11.464 15.093 1.00 86.12 509 PHE A CA 1
ATOM 4203 C C . PHE A 1 509 ? 21.713 9.983 15.477 1.00 86.12 509 PHE A C 1
ATOM 4205 O O . PHE A 1 509 ? 22.787 9.404 15.580 1.00 86.12 509 PHE A O 1
ATOM 4212 N N . PHE A 1 510 ? 20.539 9.371 15.609 1.00 88.75 510 PHE A N 1
ATOM 4213 C CA . PHE A 1 510 ? 20.378 7.967 15.984 1.00 88.75 510 PHE A CA 1
ATOM 4214 C C . PHE A 1 510 ? 19.433 7.225 15.052 1.00 88.75 510 PHE A C 1
ATOM 4216 O O . PHE A 1 510 ? 18.543 7.821 14.444 1.00 88.75 510 PHE A O 1
ATOM 4223 N N . THR A 1 511 ? 19.628 5.921 14.940 1.00 87.25 511 THR A N 1
ATOM 4224 C CA . THR A 1 511 ? 18.784 5.022 14.154 1.00 87.25 511 THR A CA 1
ATOM 4225 C C . THR A 1 511 ? 17.580 4.556 14.970 1.00 87.25 511 THR A C 1
ATOM 4227 O O . THR A 1 511 ? 17.507 4.718 16.191 1.00 87.25 511 THR A O 1
ATOM 4230 N N . LYS A 1 512 ? 16.605 3.935 14.307 1.00 86.38 512 LYS A N 1
ATOM 4231 C CA . LYS A 1 512 ? 15.493 3.289 15.012 1.00 86.38 512 LYS A CA 1
ATOM 4232 C C . LYS A 1 512 ? 15.974 2.186 15.963 1.00 86.38 512 LYS A C 1
ATOM 4234 O O . LYS A 1 512 ? 15.409 2.041 17.043 1.00 86.38 512 LYS A O 1
ATOM 4239 N N . GLU A 1 513 ? 16.997 1.433 15.573 1.00 86.94 513 GLU A N 1
ATOM 4240 C CA . GLU A 1 513 ? 17.566 0.363 16.394 1.00 86.94 513 GLU A CA 1
ATOM 4241 C C . GLU A 1 513 ? 18.221 0.917 17.666 1.00 86.94 513 GLU A C 1
ATOM 4243 O O . GLU A 1 513 ? 17.967 0.407 18.758 1.00 86.94 513 GLU A O 1
ATOM 4248 N N . ASP A 1 514 ? 18.957 2.028 17.554 1.00 89.88 514 ASP A N 1
ATOM 4249 C CA . ASP A 1 514 ? 19.517 2.736 18.712 1.00 89.88 514 ASP A CA 1
ATOM 4250 C C . ASP A 1 514 ? 18.411 3.158 19.688 1.00 89.88 514 ASP A C 1
ATOM 4252 O O . ASP A 1 514 ? 18.519 2.947 20.897 1.00 89.88 514 ASP A O 1
ATOM 4256 N N . LEU A 1 515 ? 17.309 3.714 19.165 1.00 91.00 515 LEU A N 1
ATOM 4257 C CA . LEU A 1 515 ? 16.158 4.096 19.981 1.00 91.00 515 LEU A CA 1
ATOM 4258 C C . LEU A 1 515 ? 15.531 2.885 20.682 1.00 91.00 515 LEU A C 1
ATOM 4260 O O . LEU A 1 515 ? 15.210 2.971 21.865 1.00 91.00 515 LEU A O 1
ATOM 4264 N N . GLU A 1 516 ? 15.349 1.765 19.983 1.00 91.44 516 GLU A N 1
ATOM 4265 C CA . GLU A 1 516 ? 14.799 0.535 20.567 1.00 91.44 516 GLU A CA 1
ATOM 4266 C C . GLU A 1 516 ? 15.691 -0.006 21.694 1.00 91.44 516 GLU A C 1
ATOM 4268 O O . GLU A 1 516 ? 15.187 -0.340 22.771 1.00 91.44 516 GLU A O 1
ATOM 4273 N N . ASN A 1 517 ? 17.010 -0.018 21.492 1.00 90.62 517 ASN A N 1
ATOM 4274 C CA . ASN A 1 517 ? 17.981 -0.428 22.505 1.00 90.62 517 ASN A CA 1
ATOM 4275 C C . ASN A 1 517 ? 17.961 0.508 23.723 1.00 90.62 517 ASN A C 1
ATOM 4277 O O . ASN A 1 517 ? 17.894 0.046 24.866 1.00 90.62 517 ASN A O 1
ATOM 4281 N N . ASN A 1 518 ? 17.921 1.820 23.496 1.00 92.19 518 ASN A N 1
ATOM 4282 C CA . ASN A 1 518 ? 17.842 2.807 24.569 1.00 92.19 518 ASN A CA 1
ATOM 4283 C C . ASN A 1 518 ? 16.522 2.692 25.342 1.00 92.19 518 ASN A C 1
ATOM 4285 O O . ASN A 1 518 ? 16.528 2.666 26.573 1.00 92.19 518 ASN A O 1
ATOM 4289 N N . LEU A 1 519 ? 15.385 2.549 24.656 1.00 92.12 519 LEU A N 1
ATOM 4290 C CA . LEU A 1 519 ? 14.088 2.337 25.303 1.00 92.12 519 LEU A CA 1
ATOM 4291 C C . LEU A 1 519 ? 14.104 1.076 26.170 1.00 92.12 519 LEU A C 1
ATOM 4293 O O . LEU A 1 519 ? 13.666 1.132 27.319 1.00 92.12 519 LEU A O 1
ATOM 4297 N N . LYS A 1 520 ? 14.660 -0.033 25.666 1.00 92.19 520 LYS A N 1
ATOM 4298 C CA . LYS A 1 520 ? 14.809 -1.280 26.427 1.00 92.19 520 LYS A CA 1
ATOM 4299 C C . LYS A 1 520 ? 15.610 -1.059 27.715 1.00 92.19 520 LYS A C 1
ATOM 4301 O O . LYS A 1 520 ? 15.165 -1.477 28.785 1.00 92.19 520 LYS A O 1
ATOM 4306 N N . ASN A 1 521 ? 16.737 -0.353 27.626 1.00 90.44 521 ASN A N 1
ATOM 4307 C CA . ASN A 1 521 ? 17.614 -0.079 28.766 1.00 90.44 521 ASN A CA 1
ATOM 4308 C C . ASN A 1 521 ? 16.948 0.832 29.812 1.00 90.44 521 ASN A C 1
ATOM 4310 O O . ASN A 1 521 ? 16.948 0.518 31.004 1.00 90.44 521 ASN A O 1
ATOM 4314 N N . PHE A 1 522 ? 16.332 1.940 29.389 1.00 91.31 522 PHE A N 1
ATOM 4315 C CA . PHE A 1 522 ? 15.758 2.925 30.315 1.00 91.31 522 PHE A CA 1
ATOM 4316 C C . PHE A 1 522 ? 14.426 2.491 30.935 1.00 91.31 522 PHE A C 1
ATOM 4318 O O . PHE A 1 522 ? 14.171 2.822 32.104 1.00 91.31 522 PHE A O 1
ATOM 4325 N N . LEU A 1 523 ? 13.592 1.768 30.178 1.00 89.06 523 LEU A N 1
ATOM 4326 C CA . LEU A 1 523 ? 12.317 1.224 30.656 1.00 89.06 523 LEU A CA 1
ATOM 4327 C C . LEU A 1 523 ? 12.490 -0.080 31.438 1.00 89.06 523 LEU A C 1
ATOM 4329 O O . LEU A 1 523 ? 11.601 -0.431 32.204 1.00 89.06 523 LEU A O 1
ATOM 4333 N N . LYS A 1 524 ? 13.617 -0.787 31.267 1.00 87.81 524 LYS A N 1
ATOM 4334 C CA . LYS A 1 524 ? 13.852 -2.127 31.833 1.00 87.81 524 LYS A CA 1
ATOM 4335 C C . LYS A 1 524 ? 12.772 -3.144 31.422 1.00 87.81 524 LYS A C 1
ATOM 4337 O O . LYS A 1 524 ? 12.437 -4.050 32.179 1.00 87.81 524 LYS A O 1
ATOM 4342 N N . ILE A 1 525 ? 12.230 -3.003 30.208 1.00 84.56 525 ILE A N 1
ATOM 4343 C CA . ILE A 1 525 ? 11.199 -3.886 29.642 1.00 84.56 525 ILE A CA 1
ATOM 4344 C C . ILE A 1 525 ? 11.830 -4.761 28.556 1.00 84.56 525 ILE A C 1
ATOM 4346 O O . ILE A 1 525 ? 12.265 -4.264 27.521 1.00 84.56 525 ILE A O 1
ATOM 4350 N N . ASN A 1 526 ? 11.821 -6.082 28.755 1.00 78.88 526 ASN A N 1
ATOM 4351 C CA . ASN A 1 526 ? 12.360 -7.050 27.788 1.00 78.88 526 ASN A CA 1
ATOM 4352 C C . ASN A 1 526 ? 11.363 -7.469 26.689 1.00 78.88 526 ASN A C 1
ATOM 4354 O O . ASN A 1 526 ? 11.710 -8.247 25.798 1.00 78.88 526 ASN A O 1
ATOM 4358 N N . ASN A 1 527 ? 10.130 -6.954 26.714 1.00 83.12 527 ASN A N 1
ATOM 4359 C CA . ASN A 1 527 ? 9.124 -7.242 25.696 1.00 83.12 527 ASN A CA 1
ATOM 4360 C C . ASN A 1 527 ? 9.462 -6.527 24.372 1.00 83.12 527 ASN A C 1
ATOM 4362 O O . ASN A 1 527 ? 9.174 -5.345 24.190 1.00 83.12 527 ASN A O 1
ATOM 4366 N N . LYS A 1 528 ? 10.041 -7.272 23.421 1.00 81.88 528 LYS A N 1
ATOM 4367 C CA . LYS A 1 528 ? 10.435 -6.760 22.096 1.00 81.88 528 LYS A CA 1
ATOM 4368 C C . LYS A 1 528 ? 9.267 -6.154 21.307 1.00 81.88 528 LYS A C 1
ATOM 4370 O O . LYS A 1 528 ? 9.474 -5.184 20.586 1.00 81.88 528 LYS A O 1
ATOM 4375 N N . VAL A 1 529 ? 8.056 -6.709 21.422 1.00 77.69 529 VAL A N 1
ATOM 4376 C CA . VAL A 1 529 ? 6.871 -6.200 20.704 1.00 77.69 529 VAL A CA 1
ATOM 4377 C C . VAL A 1 529 ? 6.468 -4.836 21.254 1.00 77.69 529 VAL A C 1
ATOM 4379 O O . VAL A 1 529 ? 6.237 -3.913 20.478 1.00 77.69 529 VAL A O 1
ATOM 4382 N N . PHE A 1 530 ? 6.465 -4.686 22.581 1.00 82.88 530 PHE A N 1
ATOM 4383 C CA . PHE A 1 530 ? 6.177 -3.412 23.241 1.00 82.88 530 PHE A CA 1
ATOM 4384 C C . PHE A 1 530 ? 7.186 -2.323 22.851 1.00 82.88 530 PHE A C 1
ATOM 4386 O O . PHE A 1 530 ? 6.790 -1.228 22.462 1.00 82.88 530 PHE A O 1
ATOM 4393 N N . ILE A 1 531 ? 8.487 -2.638 22.874 1.00 87.38 531 ILE A N 1
ATOM 4394 C CA . ILE A 1 531 ? 9.540 -1.687 22.486 1.00 87.38 531 ILE A CA 1
ATOM 4395 C C . ILE A 1 531 ? 9.389 -1.248 21.023 1.00 87.38 531 ILE A C 1
ATOM 4397 O O . ILE A 1 531 ? 9.457 -0.053 20.745 1.00 87.38 531 ILE A O 1
ATOM 4401 N N . LYS A 1 532 ? 9.103 -2.180 20.103 1.00 82.56 532 LYS A N 1
ATOM 4402 C CA . LYS A 1 532 ? 8.845 -1.864 18.686 1.00 82.56 532 LYS A CA 1
ATOM 4403 C C . LYS A 1 532 ? 7.586 -1.020 18.485 1.00 82.56 532 LYS A C 1
ATOM 4405 O O . LYS A 1 532 ? 7.583 -0.106 17.666 1.00 82.56 532 LYS A O 1
ATOM 4410 N N . LYS A 1 533 ? 6.508 -1.310 19.221 1.00 78.69 533 LYS A N 1
ATOM 4411 C CA . LYS A 1 533 ? 5.267 -0.515 19.210 1.00 78.69 533 LYS A CA 1
ATOM 4412 C C . LYS A 1 533 ? 5.559 0.925 19.640 1.00 78.69 533 LYS A C 1
ATOM 4414 O O . LYS A 1 533 ? 5.186 1.866 18.943 1.00 78.69 533 LYS A O 1
ATOM 4419 N N . LEU A 1 534 ? 6.298 1.089 20.737 1.00 83.44 534 LEU A N 1
ATOM 4420 C CA . LEU A 1 534 ? 6.645 2.394 21.288 1.00 83.44 534 LEU A CA 1
ATOM 4421 C C . LEU A 1 534 ? 7.613 3.182 20.391 1.00 83.44 534 LEU A C 1
ATOM 4423 O O . LEU A 1 534 ? 7.380 4.366 20.153 1.00 83.44 534 LEU A O 1
ATOM 4427 N N . SER A 1 535 ? 8.660 2.543 19.853 1.00 85.50 535 SER A N 1
ATOM 4428 C CA . SER A 1 535 ? 9.601 3.187 18.923 1.00 85.50 535 SER A CA 1
ATOM 4429 C C . SER A 1 535 ? 8.879 3.674 17.664 1.00 85.50 535 SER A C 1
ATOM 4431 O O . SER A 1 535 ? 9.050 4.824 17.264 1.00 85.50 535 SER A O 1
ATOM 4433 N N . ASN A 1 536 ? 7.999 2.848 17.088 1.00 76.56 536 ASN A N 1
ATOM 4434 C CA . ASN A 1 536 ? 7.179 3.221 15.938 1.00 76.56 536 ASN A CA 1
ATOM 4435 C C . ASN A 1 536 ? 6.257 4.396 16.243 1.00 76.56 536 ASN A C 1
ATOM 4437 O O . ASN A 1 536 ? 6.216 5.338 15.453 1.00 76.56 536 ASN A O 1
ATOM 4441 N N . LEU A 1 537 ? 5.548 4.378 17.376 1.00 73.56 537 LEU A N 1
ATOM 4442 C CA . LEU A 1 537 ? 4.683 5.490 17.764 1.00 73.56 537 LEU A CA 1
ATOM 4443 C C . LEU A 1 537 ? 5.483 6.794 17.878 1.00 73.56 537 LEU A C 1
ATOM 4445 O O . LEU A 1 537 ? 5.101 7.804 17.286 1.00 73.56 537 LEU A O 1
ATOM 4449 N N . ILE A 1 538 ? 6.626 6.766 18.569 1.00 80.06 538 ILE A N 1
ATOM 4450 C CA . ILE A 1 538 ? 7.484 7.947 18.722 1.00 80.06 538 ILE A CA 1
ATOM 4451 C C . ILE A 1 538 ? 7.923 8.460 17.348 1.00 80.06 538 ILE A C 1
ATOM 4453 O O . ILE A 1 538 ? 7.736 9.637 17.048 1.00 80.06 538 ILE A O 1
ATOM 4457 N N . LEU A 1 539 ? 8.468 7.603 16.485 1.00 77.25 539 LEU A N 1
ATOM 4458 C CA . LEU A 1 539 ? 8.968 8.028 15.176 1.00 77.25 539 LEU A CA 1
ATOM 4459 C C . LEU A 1 539 ? 7.847 8.537 14.256 1.00 77.25 539 LEU A C 1
ATOM 4461 O O . LEU A 1 539 ? 8.042 9.525 13.552 1.00 77.25 539 LEU A O 1
ATOM 4465 N N . THR A 1 540 ? 6.662 7.932 14.293 1.00 66.88 540 THR A N 1
ATOM 4466 C CA . THR A 1 540 ? 5.536 8.290 13.409 1.00 66.88 540 THR A CA 1
ATOM 4467 C C . THR A 1 540 ? 4.971 9.662 13.728 1.00 66.88 540 THR A C 1
ATOM 4469 O O . THR A 1 540 ? 4.870 10.523 12.854 1.00 66.88 540 THR A O 1
ATOM 4472 N N . TYR A 1 541 ? 4.612 9.874 14.993 1.00 64.75 541 TYR A N 1
ATOM 4473 C CA . TYR A 1 541 ? 3.865 11.061 15.398 1.00 64.75 541 TYR A CA 1
ATOM 4474 C C . TYR A 1 541 ? 4.778 12.262 15.644 1.00 64.75 541 TYR A C 1
ATOM 4476 O O . TYR A 1 541 ? 4.322 13.403 15.624 1.00 64.75 541 TYR A O 1
ATOM 4484 N N . THR A 1 542 ? 6.079 12.031 15.844 1.00 70.75 542 THR A N 1
ATOM 4485 C CA . THR A 1 542 ? 6.980 13.080 16.337 1.00 70.75 542 THR A CA 1
ATOM 4486 C C . THR A 1 542 ? 8.126 13.415 15.385 1.00 70.75 542 THR A C 1
ATOM 4488 O O . THR A 1 542 ? 8.822 14.405 15.624 1.00 70.75 542 THR A O 1
ATOM 4491 N N . SER A 1 543 ? 8.295 12.679 14.272 1.00 60.81 543 SER A N 1
ATOM 4492 C CA . SER A 1 543 ? 9.332 12.968 13.272 1.00 60.81 543 SER A CA 1
ATOM 4493 C C . SER A 1 543 ? 8.878 13.845 12.097 1.00 60.81 543 SER A C 1
ATOM 4495 O O . SER A 1 543 ? 7.818 13.680 11.484 1.00 60.81 543 SER A O 1
ATOM 4497 N N . ASN A 1 544 ? 9.740 14.797 11.743 1.00 58.94 544 ASN A N 1
ATOM 4498 C CA . ASN A 1 544 ? 9.732 15.502 10.470 1.00 58.94 544 ASN A CA 1
ATOM 4499 C C . ASN A 1 544 ? 10.697 14.796 9.518 1.00 58.94 544 ASN A C 1
ATOM 4501 O O . ASN A 1 544 ? 11.879 15.127 9.465 1.00 58.94 544 ASN A O 1
ATOM 4505 N N . VAL A 1 545 ? 10.202 13.818 8.758 1.00 48.53 545 VAL A N 1
ATOM 4506 C CA . VAL A 1 545 ? 10.903 13.363 7.551 1.00 48.53 545 VAL A CA 1
ATOM 4507 C C . VAL A 1 545 ? 10.524 14.329 6.429 1.00 48.53 545 VAL A C 1
ATOM 4509 O O . VAL A 1 545 ? 9.350 14.398 6.038 1.00 48.53 545 VAL A O 1
ATOM 4512 N N . ALA A 1 546 ? 11.514 15.100 5.975 1.00 35.75 546 ALA A N 1
ATOM 4513 C CA . ALA A 1 546 ? 11.426 16.304 5.141 1.00 35.75 546 ALA A CA 1
ATOM 4514 C C . ALA A 1 546 ? 10.928 16.098 3.696 1.00 35.75 546 ALA A C 1
ATOM 4516 O O . ALA A 1 546 ? 11.444 16.729 2.781 1.00 35.75 546 ALA A O 1
ATOM 4517 N N . TYR A 1 547 ? 9.951 15.220 3.459 1.00 35.31 547 TYR A N 1
ATOM 4518 C CA . TYR A 1 547 ? 9.508 14.940 2.096 1.00 35.31 547 TYR A CA 1
ATOM 4519 C C . TYR A 1 547 ? 8.100 15.406 1.729 1.00 35.31 547 TYR A C 1
ATOM 4521 O O . TYR A 1 547 ? 7.963 15.894 0.620 1.00 35.31 547 TYR A O 1
ATOM 4529 N N . PHE A 1 548 ? 7.064 15.335 2.571 1.00 33.03 548 PHE A N 1
ATOM 4530 C CA . PHE A 1 548 ? 5.702 15.693 2.111 1.00 33.03 548 PHE A CA 1
ATOM 4531 C C . PHE A 1 548 ? 4.739 16.057 3.252 1.00 33.03 548 PHE A C 1
ATOM 4533 O O . PHE A 1 548 ? 3.838 15.283 3.562 1.00 33.03 548 PHE A O 1
ATOM 4540 N N . SER A 1 549 ? 4.914 17.199 3.919 1.00 31.77 549 SER A N 1
ATOM 4541 C CA . SER A 1 549 ? 3.766 17.835 4.584 1.00 31.77 549 SER A CA 1
ATOM 4542 C C . SER A 1 549 ? 3.974 19.339 4.719 1.00 31.77 549 SER A C 1
ATOM 4544 O O . SER A 1 549 ? 4.812 19.769 5.506 1.00 31.77 549 SER A O 1
ATOM 4546 N N . ASN A 1 550 ? 3.140 20.120 4.031 1.00 29.38 550 ASN A N 1
ATOM 4547 C CA . ASN A 1 550 ? 2.905 21.527 4.367 1.00 29.38 550 ASN A CA 1
ATOM 4548 C C . ASN A 1 550 ? 2.134 21.684 5.694 1.00 29.38 550 ASN A C 1
ATOM 4550 O O . ASN A 1 550 ? 1.850 22.805 6.097 1.00 29.38 550 ASN A O 1
ATOM 4554 N N . ASN A 1 551 ? 1.836 20.588 6.412 1.00 37.28 551 ASN A N 1
ATOM 4555 C CA . ASN A 1 551 ? 1.373 20.670 7.793 1.00 37.28 551 ASN A CA 1
ATOM 4556 C C . ASN A 1 551 ? 2.515 21.146 8.691 1.00 37.28 551 ASN A C 1
ATOM 4558 O O . ASN A 1 551 ? 3.386 20.380 9.112 1.00 37.28 551 ASN A O 1
ATOM 4562 N N . THR A 1 552 ? 2.445 22.430 9.012 1.00 36.09 552 THR A N 1
ATOM 4563 C CA . THR A 1 552 ? 3.161 23.166 10.054 1.00 36.09 552 THR A CA 1
ATOM 4564 C C . THR A 1 552 ? 2.787 22.674 11.461 1.00 36.09 552 THR A C 1
ATOM 4566 O O . THR A 1 552 ? 2.604 23.469 12.380 1.00 36.09 552 THR A O 1
ATOM 4569 N N . ASN A 1 553 ? 2.695 21.353 11.679 1.00 48.88 553 ASN A N 1
ATOM 4570 C CA . ASN A 1 553 ? 2.516 20.798 13.019 1.00 48.88 553 ASN A CA 1
ATOM 4571 C C . ASN A 1 553 ? 3.812 21.033 13.810 1.00 48.88 553 ASN A C 1
ATOM 4573 O O . ASN A 1 553 ? 4.791 20.285 13.716 1.00 48.88 553 ASN A O 1
ATOM 4577 N N . ASN A 1 554 ? 3.820 22.136 14.560 1.00 51.28 554 ASN A N 1
ATOM 4578 C CA . ASN A 1 554 ? 4.970 22.681 15.280 1.00 51.28 554 ASN A CA 1
ATOM 4579 C C . ASN A 1 554 ? 5.504 21.764 16.400 1.00 51.28 554 ASN A C 1
ATOM 4581 O O . ASN A 1 554 ? 6.604 22.010 16.907 1.00 51.28 554 ASN A O 1
ATOM 4585 N N . ASP A 1 555 ? 4.775 20.692 16.724 1.00 59.16 555 ASP A N 1
ATOM 4586 C CA . ASP A 1 555 ? 5.020 19.778 17.848 1.00 59.16 555 ASP A CA 1
ATOM 4587 C C . ASP A 1 555 ? 6.004 18.637 17.544 1.00 59.16 555 ASP A C 1
ATOM 4589 O O . ASP A 1 555 ? 6.451 17.938 18.455 1.00 59.16 555 ASP A O 1
ATOM 4593 N N . LYS A 1 556 ? 6.384 18.437 16.278 1.00 75.06 556 LYS A N 1
ATOM 4594 C CA . LYS A 1 556 ? 7.337 17.384 15.902 1.00 75.06 556 LYS A CA 1
ATOM 4595 C C . LYS A 1 556 ? 8.732 17.689 16.444 1.00 75.06 556 LYS A C 1
ATOM 4597 O O . LYS A 1 556 ? 9.362 18.677 16.051 1.00 75.06 556 LYS A O 1
ATOM 4602 N N . PHE A 1 557 ? 9.213 16.836 17.346 1.00 83.00 557 PHE A N 1
ATOM 4603 C CA . PHE A 1 557 ? 10.475 17.018 18.062 1.00 83.00 557 PHE A CA 1
ATOM 4604 C C . PHE A 1 557 ? 11.632 16.169 17.530 1.00 83.00 557 PHE A C 1
ATOM 4606 O O . PHE A 1 557 ? 12.758 16.356 17.984 1.00 83.00 557 PHE A O 1
ATOM 4613 N N . LEU A 1 558 ? 11.400 15.272 16.571 1.00 84.62 558 LEU A N 1
ATOM 4614 C CA . LEU A 1 558 ? 12.457 14.529 15.888 1.00 84.62 558 LEU A CA 1
ATOM 4615 C C . LEU A 1 558 ? 12.678 15.079 14.480 1.00 84.62 558 LEU A C 1
ATOM 4617 O O . LEU A 1 558 ? 11.748 15.218 13.688 1.00 84.62 558 LEU A O 1
ATOM 4621 N N . ILE A 1 559 ? 13.929 15.381 14.153 1.00 81.38 559 ILE A N 1
ATOM 4622 C CA . ILE A 1 559 ? 14.340 15.795 12.812 1.00 81.38 559 ILE A CA 1
ATOM 4623 C C . ILE A 1 559 ? 14.904 14.563 12.115 1.00 81.38 559 ILE A C 1
ATOM 4625 O O . ILE A 1 559 ? 15.966 14.075 12.501 1.00 81.38 559 ILE A O 1
ATOM 4629 N N . GLY A 1 560 ? 14.176 14.049 11.124 1.00 76.19 560 GLY A N 1
ATOM 4630 C CA . GLY A 1 560 ? 14.596 12.896 10.337 1.00 76.19 560 GLY A CA 1
ATOM 4631 C C . GLY A 1 560 ? 15.508 13.318 9.188 1.00 76.19 560 GLY A C 1
ATOM 4632 O O . GLY A 1 560 ? 15.170 14.210 8.411 1.00 76.19 560 GLY A O 1
ATOM 4633 N N . LYS A 1 561 ? 16.647 12.647 9.050 1.00 75.31 561 LYS A N 1
ATOM 4634 C CA . LYS A 1 561 ? 17.527 12.705 7.884 1.00 75.31 561 LYS A CA 1
ATOM 4635 C C . LYS A 1 561 ? 17.696 11.287 7.362 1.00 75.31 561 LYS A C 1
ATOM 4637 O O . LYS A 1 561 ? 18.027 10.378 8.116 1.00 75.31 561 LYS A O 1
ATOM 4642 N N . LYS A 1 562 ? 17.486 11.093 6.063 1.00 65.12 562 LYS A N 1
ATOM 4643 C CA . LYS A 1 562 ? 17.795 9.812 5.436 1.00 65.12 562 LYS A CA 1
ATOM 4644 C C . LYS A 1 562 ? 19.298 9.731 5.213 1.00 65.12 562 LYS A C 1
ATOM 4646 O O . LYS A 1 562 ? 19.865 10.647 4.616 1.00 65.12 562 LYS A O 1
ATOM 4651 N N . ASP A 1 563 ? 19.925 8.672 5.703 1.00 59.12 563 ASP A N 1
ATOM 4652 C CA . ASP A 1 563 ? 21.293 8.337 5.342 1.00 59.12 563 ASP A CA 1
ATOM 4653 C C . ASP A 1 563 ? 21.297 7.894 3.867 1.00 59.12 563 ASP A C 1
ATOM 4655 O O . ASP A 1 563 ? 20.672 6.881 3.535 1.00 59.12 563 ASP A O 1
ATOM 4659 N N . PRO A 1 564 ? 21.924 8.652 2.950 1.00 44.97 564 PRO A N 1
ATOM 4660 C CA . PRO A 1 564 ? 21.889 8.332 1.525 1.00 44.97 564 PRO A CA 1
ATOM 4661 C C . PRO A 1 564 ? 22.612 7.020 1.188 1.00 44.97 564 PRO A C 1
ATOM 4663 O O . PRO A 1 564 ? 22.307 6.398 0.168 1.00 44.97 564 PRO A O 1
ATOM 4666 N N . GLU A 1 565 ? 23.557 6.592 2.027 1.00 43.12 565 GLU A N 1
ATOM 4667 C CA . GLU A 1 565 ? 24.421 5.440 1.772 1.00 43.12 565 GLU A CA 1
ATOM 4668 C C . GLU A 1 565 ? 23.765 4.151 2.264 1.00 43.12 565 GLU A C 1
ATOM 4670 O O . GLU A 1 565 ? 23.594 3.203 1.488 1.00 43.12 565 GLU A O 1
ATOM 4675 N N . LYS A 1 566 ? 23.289 4.153 3.515 1.00 50.41 566 LYS A N 1
ATOM 4676 C CA . LYS A 1 566 ? 22.631 2.992 4.143 1.00 50.41 566 LYS A CA 1
ATOM 4677 C C . LYS A 1 566 ? 21.125 2.909 3.873 1.00 50.41 566 LYS A C 1
ATOM 4679 O O . LYS A 1 566 ? 20.505 1.894 4.166 1.00 50.41 566 LYS A O 1
ATOM 4684 N N . ASN A 1 567 ? 20.533 3.958 3.286 1.00 53.81 567 ASN A N 1
ATOM 4685 C CA . ASN A 1 567 ? 19.080 4.135 3.133 1.00 53.81 567 ASN A CA 1
ATOM 4686 C C . ASN A 1 567 ? 18.314 3.990 4.465 1.00 53.81 567 ASN A C 1
ATOM 4688 O O . ASN A 1 567 ? 17.123 3.681 4.476 1.00 53.81 567 ASN A O 1
ATOM 4692 N N . GLU A 1 568 ? 19.018 4.223 5.571 1.00 65.19 568 GLU A N 1
ATOM 4693 C CA . GLU A 1 568 ? 18.542 4.127 6.942 1.00 65.19 568 GLU A CA 1
ATOM 4694 C C . GLU A 1 568 ? 18.103 5.514 7.420 1.00 65.19 568 GLU A C 1
ATOM 4696 O O . GLU A 1 568 ? 18.757 6.524 7.142 1.00 65.19 568 GLU A O 1
ATOM 4701 N N . GLU A 1 569 ? 16.966 5.595 8.107 1.00 75.81 569 GLU A N 1
ATOM 4702 C CA . GLU A 1 569 ? 16.505 6.859 8.673 1.00 75.81 569 GLU A CA 1
ATOM 4703 C C . GLU A 1 569 ? 17.214 7.130 9.997 1.00 75.81 569 GLU A C 1
ATOM 4705 O O . GLU A 1 569 ? 17.164 6.330 10.932 1.00 75.81 569 GLU A O 1
ATOM 4710 N N . LYS A 1 570 ? 17.867 8.289 10.067 1.00 82.88 570 LYS A N 1
ATOM 4711 C CA . LYS A 1 570 ? 18.490 8.806 11.277 1.00 82.88 570 LYS A CA 1
ATOM 4712 C C . LYS A 1 570 ? 17.676 9.971 11.809 1.00 82.88 570 LYS A C 1
ATOM 4714 O O . LYS A 1 570 ? 17.214 10.819 11.049 1.00 82.88 570 LYS A O 1
ATOM 4719 N N . TYR A 1 571 ? 17.549 10.062 13.120 1.00 86.88 571 TYR A N 1
ATOM 4720 C CA . TYR A 1 571 ? 16.740 11.072 13.787 1.00 86.88 571 TYR A CA 1
ATOM 4721 C C . TYR A 1 571 ? 17.588 11.865 14.764 1.00 86.88 571 TYR A C 1
ATOM 4723 O O . TYR A 1 571 ? 18.473 11.318 15.408 1.00 86.88 571 TYR A O 1
ATOM 4731 N N . LYS A 1 572 ? 17.310 13.160 14.890 1.00 87.00 572 LYS A N 1
ATOM 4732 C CA . LYS A 1 572 ? 17.917 14.025 15.905 1.00 87.00 572 LYS A CA 1
ATOM 4733 C C . LYS A 1 572 ? 16.838 14.654 16.774 1.00 87.00 572 LYS A C 1
ATOM 4735 O O . LYS A 1 572 ? 15.843 15.164 16.260 1.00 87.00 572 LYS A O 1
ATOM 4740 N N . LEU A 1 573 ? 17.059 14.647 18.086 1.00 89.25 573 LEU A N 1
ATOM 4741 C CA . LEU A 1 573 ? 16.141 15.207 19.074 1.00 89.25 573 LEU A CA 1
ATOM 4742 C C . LEU A 1 573 ? 16.220 16.738 19.142 1.00 89.25 573 LEU A C 1
ATOM 4744 O O . LEU A 1 573 ? 17.292 17.314 19.318 1.00 89.25 573 LEU A O 1
ATOM 4748 N N . ASN A 1 574 ? 15.061 17.392 19.102 1.00 87.38 574 ASN A N 1
ATOM 4749 C CA . ASN A 1 574 ? 14.861 18.766 19.546 1.00 87.38 574 ASN A CA 1
ATOM 4750 C C . ASN A 1 574 ? 14.206 18.758 20.936 1.00 87.38 574 ASN A C 1
ATOM 4752 O O . ASN A 1 574 ? 12.999 18.558 21.078 1.00 87.38 574 ASN A O 1
ATOM 4756 N N . LEU A 1 575 ? 15.014 18.997 21.969 1.00 85.06 575 LEU A N 1
ATOM 4757 C CA . LEU A 1 575 ? 14.573 18.926 23.363 1.00 85.06 575 LEU A CA 1
ATOM 4758 C C . LEU A 1 575 ? 13.476 19.936 23.713 1.00 85.06 575 LEU A C 1
ATOM 4760 O O . LEU A 1 575 ? 12.525 19.580 24.403 1.00 85.06 575 LEU A O 1
ATOM 4764 N N . GLY A 1 576 ? 13.568 21.172 23.218 1.00 83.44 576 GLY A N 1
ATOM 4765 C CA . GLY A 1 576 ? 12.558 22.198 23.491 1.00 83.44 576 GLY A CA 1
ATOM 4766 C C . GLY A 1 576 ? 11.179 21.796 22.965 1.00 83.44 576 GLY A C 1
ATOM 4767 O O . GLY A 1 576 ? 10.178 21.926 23.669 1.00 83.44 576 GLY A O 1
ATOM 4768 N N . LYS A 1 577 ? 11.125 21.230 21.753 1.00 85.12 577 LYS A N 1
ATOM 4769 C CA . LYS A 1 577 ? 9.879 20.705 21.176 1.00 85.12 577 LYS A CA 1
ATOM 4770 C C . LYS A 1 577 ? 9.371 19.461 21.906 1.00 85.12 577 LYS A C 1
ATOM 4772 O O . LYS A 1 577 ? 8.164 19.325 22.075 1.00 85.12 577 LYS A O 1
ATOM 4777 N N . TYR A 1 578 ? 10.265 18.601 22.401 1.00 87.50 578 TYR A N 1
ATOM 4778 C CA . TYR A 1 578 ? 9.871 17.447 23.213 1.00 87.50 578 TYR A CA 1
ATOM 4779 C C . TYR A 1 578 ? 9.130 17.867 24.485 1.00 87.50 578 TYR A C 1
ATOM 4781 O O . TYR A 1 578 ? 8.095 17.296 24.816 1.00 87.50 578 TYR A O 1
ATOM 4789 N N . PHE A 1 579 ? 9.625 18.885 25.195 1.00 85.88 579 PHE A N 1
ATOM 4790 C CA . PHE A 1 579 ? 8.955 19.367 26.404 1.00 85.88 579 PHE A CA 1
ATOM 4791 C C . PHE A 1 579 ? 7.582 19.971 26.104 1.00 85.88 579 PHE A C 1
ATOM 4793 O O . PHE A 1 579 ? 6.643 19.705 26.849 1.00 85.88 579 PHE A O 1
ATOM 4800 N N . LYS A 1 580 ? 7.432 20.693 24.984 1.00 84.69 580 LYS A N 1
ATOM 4801 C CA . LYS A 1 580 ? 6.115 21.162 24.519 1.00 84.69 580 LYS A CA 1
ATOM 4802 C C . LYS A 1 580 ? 5.162 19.996 24.254 1.00 84.69 580 LYS A C 1
ATOM 4804 O O . LYS A 1 580 ? 4.040 20.013 24.750 1.00 84.69 580 LYS A O 1
ATOM 4809 N N . PHE A 1 581 ? 5.631 18.962 23.552 1.00 84.75 581 PHE A N 1
ATOM 4810 C CA . PHE A 1 581 ? 4.869 17.734 23.327 1.00 84.75 581 PHE A CA 1
ATOM 4811 C C . PHE A 1 581 ? 4.467 17.057 24.647 1.00 84.75 581 PHE A C 1
ATOM 4813 O O . PHE A 1 581 ? 3.295 16.749 24.841 1.00 84.75 581 PHE A O 1
ATOM 4820 N N . ARG A 1 582 ? 5.401 16.889 25.594 1.00 88.06 582 ARG A N 1
ATOM 4821 C CA . ARG A 1 582 ? 5.118 16.307 26.918 1.00 88.06 582 ARG A CA 1
ATOM 4822 C C . ARG A 1 582 ? 4.021 17.085 27.649 1.00 88.06 582 ARG A C 1
ATOM 4824 O O . ARG A 1 582 ? 3.059 16.474 28.103 1.00 88.06 582 ARG A O 1
ATOM 4831 N N . SER A 1 583 ? 4.150 18.408 27.746 1.00 86.94 583 SER A N 1
ATOM 4832 C CA . SER A 1 583 ? 3.155 19.252 28.420 1.00 86.94 583 SER A CA 1
ATOM 4833 C C . SER A 1 583 ? 1.792 19.198 27.733 1.00 86.94 583 SER A C 1
ATOM 4835 O O . SER A 1 583 ? 0.771 19.159 28.410 1.00 86.94 583 SER A O 1
ATOM 4837 N N . LYS A 1 584 ? 1.765 19.137 26.396 1.00 85.50 584 LYS A N 1
ATOM 4838 C CA . LYS A 1 584 ? 0.537 18.968 25.611 1.00 85.50 584 LYS A CA 1
ATOM 4839 C C . LYS A 1 584 ? -0.164 17.648 25.932 1.00 85.50 584 LYS A C 1
ATOM 4841 O O . LYS A 1 584 ? -1.360 17.670 26.196 1.00 85.50 584 LYS A O 1
ATOM 4846 N N . ILE A 1 585 ? 0.558 16.523 25.928 1.00 86.56 585 ILE A N 1
ATOM 4847 C CA . ILE A 1 585 ? -0.008 15.200 26.241 1.00 86.56 585 ILE A CA 1
ATOM 4848 C C . ILE A 1 585 ? -0.602 15.182 27.650 1.00 86.56 585 ILE A C 1
ATOM 4850 O O . ILE A 1 585 ? -1.738 14.749 27.821 1.00 86.56 585 ILE A O 1
ATOM 4854 N N . ILE A 1 586 ? 0.147 15.684 28.637 1.00 88.75 586 ILE A N 1
ATOM 4855 C CA . ILE A 1 586 ? -0.307 15.758 30.032 1.00 88.75 586 ILE A CA 1
ATOM 4856 C C . ILE A 1 586 ? -1.565 16.620 30.128 1.00 88.75 586 ILE A C 1
ATOM 4858 O O . ILE A 1 586 ? -2.581 16.152 30.628 1.00 88.75 586 ILE A O 1
ATOM 4862 N N . SER A 1 587 ? -1.525 17.837 29.575 1.00 86.81 587 SER A N 1
ATOM 4863 C CA . SER A 1 587 ? -2.674 18.744 29.574 1.00 86.81 587 SER A CA 1
ATOM 4864 C C . SER A 1 587 ? -3.900 18.071 28.959 1.00 86.81 587 SER A C 1
ATOM 4866 O O . SER A 1 587 ? -4.939 17.962 29.601 1.00 86.81 587 SER A O 1
ATOM 4868 N N . LYS A 1 588 ? -3.762 17.489 27.762 1.00 86.81 588 LYS A N 1
ATOM 4869 C CA . LYS A 1 588 ? -4.869 16.822 27.072 1.00 86.81 588 LYS A CA 1
ATOM 4870 C C . LYS A 1 588 ? -5.416 15.623 27.838 1.00 86.81 588 LYS A C 1
ATOM 4872 O O . LYS A 1 588 ? -6.627 15.459 27.847 1.00 86.81 588 LYS A O 1
ATOM 4877 N N . PHE A 1 589 ? -4.580 14.831 28.510 1.00 89.75 589 PHE A N 1
ATOM 4878 C CA . PHE A 1 589 ? -5.065 13.765 29.390 1.00 89.75 589 PHE A CA 1
ATOM 4879 C C . PHE A 1 589 ? -5.927 14.327 30.529 1.00 89.75 589 PHE A C 1
ATOM 4881 O O . PHE A 1 589 ? -7.016 13.817 30.777 1.00 89.75 589 PHE A O 1
ATOM 4888 N N . THR A 1 590 ? -5.489 15.416 31.167 1.00 87.62 590 THR A N 1
ATOM 4889 C CA . THR A 1 590 ? -6.245 16.065 32.255 1.00 87.62 590 THR A CA 1
ATOM 4890 C C . THR A 1 590 ? -7.522 16.770 31.789 1.00 87.62 590 THR A C 1
ATOM 4892 O O . THR A 1 590 ? -8.428 16.980 32.584 1.00 87.62 590 THR A O 1
ATOM 4895 N N . GLU A 1 591 ? -7.634 17.107 30.499 1.00 86.94 591 GLU A N 1
ATOM 4896 C CA . GLU A 1 591 ? -8.897 17.564 29.899 1.00 86.94 591 GLU A CA 1
ATOM 4897 C C . GLU A 1 591 ? -9.886 16.403 29.661 1.00 86.94 591 GLU A C 1
ATOM 4899 O O . GLU A 1 591 ? -11.081 16.640 29.478 1.00 86.94 591 GLU A O 1
ATOM 4904 N N . MET A 1 592 ? -9.392 15.159 29.590 1.00 87.75 592 MET A N 1
ATOM 4905 C CA . MET A 1 592 ? -10.194 13.961 29.308 1.00 87.75 592 MET A CA 1
ATOM 4906 C C . MET A 1 592 ? -10.676 13.274 30.578 1.00 87.75 592 MET A C 1
ATOM 4908 O O . MET A 1 592 ? -11.812 12.813 30.629 1.00 87.75 592 MET A O 1
ATOM 4912 N N . PHE A 1 593 ? -9.814 13.193 31.584 1.00 87.88 593 PHE A N 1
ATOM 4913 C CA . PHE A 1 593 ? -10.108 12.536 32.846 1.00 87.88 593 PHE A CA 1
ATOM 4914 C C . PHE A 1 593 ? -9.871 13.521 33.977 1.00 87.88 593 PHE A C 1
ATOM 4916 O O . PHE A 1 593 ? -8.764 14.043 34.125 1.00 87.88 593 PHE A O 1
ATOM 4923 N N . ASP A 1 594 ? -10.907 13.748 34.778 1.00 81.62 594 ASP A N 1
ATOM 4924 C CA . ASP A 1 594 ? -10.746 14.473 36.026 1.00 81.62 594 ASP A CA 1
ATOM 4925 C C . ASP A 1 594 ? -9.939 13.596 36.996 1.00 81.62 594 ASP A C 1
ATOM 4927 O O . ASP A 1 594 ? -10.284 12.435 37.248 1.00 81.62 594 ASP A O 1
ATOM 4931 N N . ILE A 1 595 ? -8.819 14.135 37.480 1.00 76.69 595 ILE A N 1
ATOM 4932 C CA . ILE A 1 595 ? -7.845 13.413 38.310 1.00 76.69 595 ILE A CA 1
ATOM 4933 C C . ILE A 1 595 ? -8.470 13.036 39.657 1.00 76.69 595 ILE A C 1
ATOM 4935 O O . ILE A 1 595 ? -8.119 12.003 40.222 1.00 76.69 595 ILE A O 1
ATOM 4939 N N . ASP A 1 596 ? -9.425 13.841 40.125 1.00 73.88 596 ASP A N 1
ATOM 4940 C CA . ASP A 1 596 ? -10.109 13.642 41.402 1.00 73.88 596 ASP A CA 1
ATOM 4941 C C . ASP A 1 596 ? -11.359 12.750 41.261 1.00 73.88 596 ASP A C 1
ATOM 4943 O O . ASP A 1 596 ? -12.001 12.390 42.250 1.00 73.88 596 ASP A O 1
ATOM 4947 N N . SER A 1 597 ? -11.702 12.355 40.030 1.00 75.44 597 SER A N 1
ATOM 4948 C CA . SER A 1 597 ? -12.824 11.464 39.734 1.00 75.44 597 SER A CA 1
ATOM 4949 C C . SER A 1 597 ? -12.382 10.004 39.599 1.00 75.44 597 SER A C 1
ATOM 4951 O O . SER A 1 597 ? -11.289 9.692 39.125 1.00 75.44 597 SER A O 1
ATOM 4953 N N . ASN A 1 598 ? -13.286 9.081 39.933 1.00 77.56 598 ASN A N 1
ATOM 4954 C CA . ASN A 1 598 ? -13.109 7.651 39.665 1.00 77.56 598 ASN A CA 1
ATOM 4955 C C . ASN A 1 598 ? -13.516 7.252 38.233 1.00 77.56 598 ASN A C 1
ATOM 4957 O O . ASN A 1 598 ? -13.598 6.056 37.932 1.00 77.56 598 ASN A O 1
ATOM 4961 N N . ASP A 1 599 ? -13.777 8.220 37.351 1.00 80.88 599 ASP A N 1
ATOM 4962 C CA . ASP A 1 599 ? -14.220 7.945 35.992 1.00 80.88 599 ASP A CA 1
ATOM 4963 C C . ASP A 1 599 ? -13.096 7.307 35.177 1.00 80.88 599 ASP A C 1
ATOM 4965 O O . ASP A 1 599 ? -12.010 7.857 34.992 1.00 80.88 599 ASP A O 1
ATOM 4969 N N . ARG A 1 600 ? -13.380 6.116 34.648 1.00 89.25 600 ARG A N 1
ATOM 4970 C CA . ARG A 1 600 ? -12.447 5.362 33.797 1.00 89.25 600 ARG A CA 1
ATOM 4971 C C . ARG A 1 600 ? -12.786 5.439 32.320 1.00 89.25 600 ARG A C 1
ATOM 4973 O O . ARG A 1 600 ? -12.069 4.878 31.496 1.00 89.25 600 ARG A O 1
ATOM 4980 N N . ILE A 1 601 ? -13.891 6.094 31.977 1.00 90.56 601 ILE A N 1
ATOM 4981 C CA . ILE A 1 601 ? -14.421 6.126 30.619 1.00 90.56 601 ILE A CA 1
ATOM 4982 C C . ILE A 1 601 ? -14.538 7.573 30.161 1.00 90.56 601 ILE A C 1
ATOM 4984 O O . ILE A 1 601 ? -15.286 8.356 30.732 1.00 90.56 601 ILE A O 1
ATOM 4988 N N . PHE A 1 602 ? -13.855 7.896 29.069 1.00 90.06 602 PHE A N 1
ATOM 4989 C CA . PHE A 1 602 ? -14.012 9.162 28.366 1.00 90.06 602 PHE A CA 1
ATOM 4990 C C . PHE A 1 602 ? -14.771 8.924 27.065 1.00 90.06 602 PHE A C 1
ATOM 4992 O O . PHE A 1 602 ? -14.366 8.087 26.260 1.00 90.06 602 PHE A O 1
ATOM 4999 N N . ILE A 1 603 ? -15.863 9.657 26.838 1.00 89.50 603 ILE A N 1
ATOM 5000 C CA . ILE A 1 603 ? -16.622 9.619 25.582 1.00 89.50 603 ILE A CA 1
ATOM 5001 C C . ILE A 1 603 ? -16.864 11.049 25.114 1.00 89.50 603 ILE A C 1
ATOM 5003 O O . ILE A 1 603 ? -17.558 11.808 25.789 1.00 89.50 603 ILE A O 1
ATOM 5007 N N . LYS A 1 604 ? -16.341 11.405 23.937 1.00 89.56 604 LYS A N 1
ATOM 5008 C CA . LYS A 1 604 ? -16.614 12.700 23.293 1.00 89.56 604 LYS A CA 1
ATOM 5009 C C . LYS A 1 604 ? -16.713 12.585 21.781 1.00 89.56 604 LYS A C 1
ATOM 5011 O O . LYS A 1 604 ? -16.099 11.712 21.168 1.00 89.56 604 LYS A O 1
ATOM 5016 N N . TYR A 1 605 ? -17.458 13.514 21.192 1.00 86.56 605 TYR A N 1
ATOM 5017 C CA . TYR A 1 605 ? -17.505 13.730 19.750 1.00 86.56 605 TYR A CA 1
ATOM 5018 C C . TYR A 1 605 ? -16.508 14.833 19.384 1.00 86.56 605 TYR A C 1
ATOM 5020 O O . TYR A 1 605 ? -16.520 15.909 19.977 1.00 86.56 605 TYR A O 1
ATOM 5028 N N . LEU A 1 606 ? -15.602 14.548 18.456 1.00 82.19 606 LEU A N 1
ATOM 5029 C CA . LEU A 1 606 ? -14.415 15.343 18.153 1.00 82.19 606 LEU A CA 1
ATOM 5030 C C . LEU A 1 606 ? -14.255 15.518 16.643 1.00 82.19 606 LEU A C 1
ATOM 5032 O O . LEU A 1 606 ? -14.757 14.710 15.865 1.00 82.19 606 LEU A O 1
ATOM 5036 N N . SER A 1 607 ? -13.532 16.550 16.211 1.00 76.06 607 SER A N 1
ATOM 5037 C CA . SER A 1 607 ? -13.052 16.621 14.827 1.00 76.06 607 SER A CA 1
ATOM 5038 C C . SER A 1 607 ? -12.050 15.492 14.539 1.00 76.06 607 SER A C 1
ATOM 5040 O O . SER A 1 607 ? -11.442 14.938 15.457 1.00 76.06 607 SER A O 1
ATOM 5042 N N . ARG A 1 608 ? -11.867 15.132 13.263 1.00 64.69 608 ARG A N 1
ATOM 5043 C CA . ARG A 1 608 ? -10.939 14.054 12.872 1.00 64.69 608 ARG A CA 1
ATOM 5044 C C . ARG A 1 608 ? -9.486 14.381 13.228 1.00 64.69 608 ARG A C 1
ATOM 5046 O O . ARG A 1 608 ? -8.785 13.523 13.749 1.00 64.69 608 ARG A O 1
ATOM 5053 N N . ASP A 1 609 ? -9.089 15.638 13.052 1.00 60.69 609 ASP A N 1
ATOM 5054 C CA . ASP A 1 609 ? -7.731 16.132 13.332 1.00 60.69 609 ASP A CA 1
ATOM 5055 C C . ASP A 1 609 ? -7.499 16.440 14.819 1.00 60.69 609 ASP A C 1
ATOM 5057 O O . ASP A 1 609 ? -6.618 17.216 15.200 1.00 60.69 609 ASP A O 1
ATOM 5061 N N . SER A 1 610 ? -8.338 15.886 15.693 1.00 70.94 610 SER A N 1
ATOM 5062 C CA . SER A 1 610 ? -8.288 16.215 17.101 1.00 70.94 610 SER A CA 1
ATOM 5063 C C . SER A 1 610 ? -7.096 15.568 17.798 1.00 70.94 610 SER A C 1
ATOM 5065 O O . SER A 1 610 ? -6.884 14.357 17.752 1.00 70.94 610 SER A O 1
ATOM 5067 N N . GLN A 1 611 ? -6.363 16.384 18.550 1.00 74.62 611 GLN A N 1
ATOM 5068 C CA . GLN A 1 611 ? -5.177 15.976 19.306 1.00 74.62 611 GLN A CA 1
ATOM 5069 C C . GLN A 1 611 ? -5.474 14.914 20.382 1.00 74.62 611 GLN A C 1
ATOM 5071 O O . GLN A 1 611 ? -4.561 14.237 20.846 1.00 74.62 611 GLN A O 1
ATOM 5076 N N . TYR A 1 612 ? -6.738 14.722 20.774 1.00 81.69 612 TYR A N 1
ATOM 5077 C CA . TYR A 1 612 ? -7.123 13.648 21.696 1.00 81.69 612 TYR A CA 1
ATOM 5078 C C . TYR A 1 612 ? -6.899 12.251 21.103 1.00 81.69 612 TYR A C 1
ATOM 5080 O O . TYR A 1 612 ? -6.669 11.310 21.860 1.00 81.69 612 TYR A O 1
ATOM 5088 N N . LEU A 1 613 ? -6.917 12.101 19.772 1.00 75.44 613 LEU A N 1
ATOM 5089 C CA . LEU A 1 613 ? -6.604 10.824 19.132 1.00 75.44 613 LEU A CA 1
ATOM 5090 C C . LEU A 1 613 ? -5.123 10.456 19.320 1.00 75.44 613 LEU A C 1
ATOM 5092 O O . LEU A 1 613 ? -4.811 9.284 19.529 1.00 75.44 613 LEU A O 1
ATOM 5096 N N . GLU A 1 614 ? -4.221 11.445 19.330 1.00 76.44 614 GLU A N 1
ATOM 5097 C CA . GLU A 1 614 ? -2.797 11.241 19.644 1.00 76.44 614 GLU A CA 1
ATOM 5098 C C . GLU A 1 614 ? -2.634 10.695 21.072 1.00 76.44 614 GLU A C 1
ATOM 5100 O O . GLU A 1 614 ? -1.911 9.722 21.293 1.00 76.44 614 GLU A O 1
ATOM 5105 N N . VAL A 1 615 ? -3.360 11.273 22.037 1.00 84.31 615 VAL A N 1
ATOM 5106 C CA . VAL A 1 615 ? -3.346 10.829 23.441 1.00 84.31 615 VAL A CA 1
ATOM 5107 C C . VAL A 1 615 ? -3.958 9.436 23.589 1.00 84.31 615 VAL A C 1
ATOM 5109 O O . VAL A 1 615 ? -3.371 8.590 24.256 1.00 84.31 615 VAL A O 1
ATOM 5112 N N . ALA A 1 616 ? -5.081 9.154 22.925 1.00 83.62 616 ALA A N 1
ATOM 5113 C CA . ALA A 1 616 ? -5.709 7.831 22.927 1.00 83.62 616 ALA A CA 1
ATOM 5114 C C . ALA A 1 616 ? -4.766 6.744 22.387 1.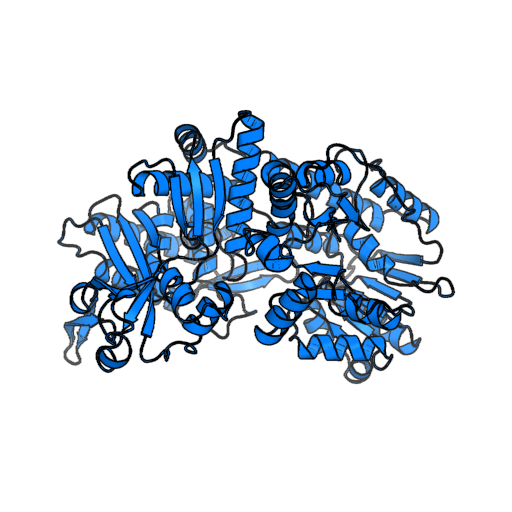00 83.62 616 ALA A C 1
ATOM 5116 O O . ALA A 1 616 ? -4.594 5.685 22.995 1.00 83.62 616 ALA A O 1
ATOM 5117 N N . THR A 1 617 ? -4.099 7.050 21.272 1.00 75.88 617 THR A N 1
ATOM 5118 C CA . THR A 1 617 ? -3.101 6.184 20.635 1.00 75.88 617 THR A CA 1
ATOM 5119 C C . THR A 1 617 ? -1.919 5.940 21.575 1.00 75.88 617 THR A C 1
ATOM 5121 O O . THR A 1 617 ? -1.442 4.808 21.677 1.00 75.88 617 THR A O 1
ATOM 5124 N N . LEU A 1 618 ? -1.465 6.969 22.303 1.00 83.56 618 LEU A N 1
ATOM 5125 C CA . LEU A 1 618 ? -0.401 6.847 23.299 1.00 83.56 618 LEU A CA 1
ATOM 5126 C C . LEU A 1 618 ? -0.822 5.970 24.485 1.00 83.56 618 LEU A C 1
ATOM 5128 O O . LEU A 1 618 ? -0.093 5.038 24.814 1.00 83.56 618 LEU A O 1
ATOM 5132 N N . ILE A 1 619 ? -1.989 6.227 25.088 1.00 86.56 619 ILE A N 1
ATOM 5133 C CA . ILE A 1 619 ? -2.542 5.436 26.203 1.00 86.56 619 ILE A CA 1
ATOM 5134 C C . ILE A 1 619 ? -2.577 3.954 25.820 1.00 86.56 619 ILE A C 1
ATOM 5136 O O . ILE A 1 619 ? -2.030 3.113 26.536 1.00 86.56 619 ILE A O 1
ATOM 5140 N N . GLN A 1 620 ? -3.138 3.636 24.651 1.00 83.25 620 GLN A N 1
ATOM 5141 C CA . GLN A 1 620 ? -3.195 2.260 24.163 1.00 83.25 620 GLN A CA 1
ATOM 5142 C C . GLN A 1 620 ? -1.814 1.692 23.831 1.00 83.25 620 GLN A C 1
ATOM 5144 O O . GLN A 1 620 ? -1.558 0.502 24.021 1.00 83.25 620 GLN A O 1
ATOM 5149 N N . SER A 1 621 ? -0.884 2.513 23.353 1.00 80.38 621 SER A N 1
ATOM 5150 C CA . SER A 1 621 ? 0.469 2.042 23.052 1.00 80.38 621 SER A CA 1
ATOM 5151 C C . SER A 1 621 ? 1.292 1.715 24.286 1.00 80.38 621 SER A C 1
ATOM 5153 O O . SER A 1 621 ? 2.099 0.790 24.236 1.00 80.38 621 SER A O 1
ATOM 5155 N N . LEU A 1 622 ? 1.032 2.417 25.385 1.00 86.06 622 LEU A N 1
ATOM 5156 C CA . LEU A 1 622 ? 1.622 2.170 26.695 1.00 86.06 622 LEU A CA 1
ATOM 5157 C C . LEU A 1 622 ? 0.877 1.087 27.498 1.00 86.06 622 LEU A C 1
ATOM 5159 O O . LEU A 1 622 ? 1.290 0.784 28.612 1.00 86.06 622 LEU A O 1
ATOM 5163 N N . ASN A 1 623 ? -0.176 0.483 26.931 1.00 84.31 623 ASN A N 1
ATOM 5164 C CA . ASN A 1 623 ? -1.049 -0.499 27.585 1.00 84.31 623 ASN A CA 1
ATOM 5165 C C . ASN A 1 623 ? -1.745 0.047 28.852 1.00 84.31 623 ASN A C 1
ATOM 5167 O O . ASN A 1 623 ? -2.017 -0.695 29.793 1.00 84.31 623 ASN A O 1
ATOM 5171 N N . LEU A 1 624 ? -2.043 1.348 28.864 1.00 90.38 624 LEU A N 1
ATOM 5172 C CA . LEU A 1 624 ? -2.688 2.068 29.974 1.00 90.38 624 LEU A CA 1
ATOM 5173 C C . LEU A 1 624 ? -4.211 2.185 29.810 1.00 90.38 624 LEU A C 1
ATOM 5175 O O . LEU A 1 624 ? -4.915 2.747 30.647 1.00 90.38 624 LEU A O 1
ATOM 5179 N N . GLY A 1 625 ? -4.732 1.687 28.697 1.00 88.19 625 GLY A N 1
ATOM 5180 C CA . GLY A 1 625 ? -6.137 1.769 28.345 1.00 88.19 625 GLY A CA 1
ATOM 5181 C C . GLY A 1 625 ? -6.372 1.292 26.925 1.00 88.19 625 GLY A C 1
ATOM 5182 O O . GLY A 1 625 ? -5.441 0.964 26.192 1.00 88.19 625 GLY A O 1
ATOM 5183 N N . THR A 1 626 ? -7.634 1.281 26.532 1.00 84.31 626 THR A N 1
ATOM 5184 C CA . THR A 1 626 ? -8.067 0.960 25.174 1.00 84.31 626 THR A CA 1
ATOM 5185 C C . THR A 1 626 ? -8.905 2.107 24.638 1.00 84.31 626 THR A C 1
ATOM 5187 O O . THR A 1 626 ? -9.559 2.815 25.405 1.00 84.31 626 THR A O 1
ATOM 5190 N N . TYR A 1 627 ? -8.882 2.319 23.325 1.00 86.81 627 TYR A N 1
ATOM 5191 C CA . TYR A 1 627 ? -9.777 3.280 22.694 1.00 86.81 627 TYR A CA 1
ATOM 5192 C C . TYR A 1 627 ? -10.564 2.659 21.547 1.00 86.81 627 TYR A C 1
ATOM 5194 O O . TYR A 1 627 ? -10.131 1.709 20.892 1.00 86.81 627 TYR A O 1
ATOM 5202 N N . GLU A 1 628 ? -11.724 3.233 21.287 1.00 80.75 628 GLU A N 1
ATOM 5203 C CA . GLU A 1 628 ? -12.575 2.928 20.154 1.00 80.75 628 GLU A CA 1
ATOM 5204 C C . GLU A 1 628 ? -12.936 4.247 19.475 1.00 80.75 628 GLU A C 1
ATOM 5206 O O . GLU A 1 628 ? -13.379 5.199 20.123 1.00 80.75 628 GLU A O 1
ATOM 5211 N N . VAL A 1 629 ? -12.739 4.304 18.160 1.00 75.38 629 VAL A N 1
ATOM 5212 C CA . VAL A 1 629 ? -13.239 5.405 17.336 1.00 75.38 629 VAL A CA 1
ATOM 5213 C C . VAL A 1 629 ? -14.433 4.891 16.551 1.00 75.38 629 VAL A C 1
ATOM 5215 O O . VAL A 1 629 ? -14.371 3.847 15.905 1.00 75.38 629 VAL A O 1
ATOM 5218 N N . THR A 1 630 ? -15.536 5.627 16.611 1.00 74.25 630 THR A N 1
ATOM 5219 C CA . THR A 1 630 ? -16.742 5.374 15.818 1.00 74.25 630 THR A CA 1
ATOM 5220 C C . THR A 1 630 ? -17.181 6.673 15.148 1.00 74.25 630 THR A C 1
ATOM 5222 O O . THR A 1 630 ? -16.885 7.751 15.636 1.00 74.25 630 THR A O 1
ATOM 5225 N N . GLY A 1 631 ? -17.897 6.614 14.031 1.00 63.31 631 GLY A N 1
ATOM 5226 C CA . GLY A 1 631 ? -18.266 7.802 13.240 1.00 63.31 631 GLY A CA 1
ATOM 5227 C C . GLY A 1 631 ? -17.187 8.274 12.261 1.00 63.31 631 GLY A C 1
ATOM 5228 O O . GLY A 1 631 ? -16.053 7.800 12.301 1.00 63.31 631 GLY A O 1
ATOM 5229 N N . GLY A 1 632 ? -17.556 9.217 11.391 1.00 57.31 632 GLY A N 1
ATOM 5230 C CA . GLY A 1 632 ? -16.684 9.836 10.386 1.00 57.31 632 GLY A CA 1
ATOM 5231 C C . GLY A 1 632 ? -16.863 9.291 8.963 1.00 57.31 632 GLY A C 1
ATOM 5232 O O . GLY A 1 632 ? -17.575 8.326 8.721 1.00 57.31 632 GLY A O 1
ATOM 5233 N N . SER A 1 633 ? -16.186 9.905 7.992 1.00 49.09 633 SER A N 1
ATOM 5234 C CA . SER A 1 633 ? -16.180 9.497 6.576 1.00 49.09 633 SER A CA 1
ATOM 5235 C C . SER A 1 633 ? -15.419 8.193 6.287 1.00 49.09 633 SER A C 1
ATOM 5237 O O . SER A 1 633 ? -15.066 7.930 5.141 1.00 49.09 633 SER A O 1
ATOM 5239 N N . ALA A 1 634 ? -15.069 7.425 7.316 1.00 51.53 634 ALA A N 1
ATOM 5240 C CA . ALA A 1 634 ? -14.145 6.306 7.222 1.00 51.53 634 ALA A CA 1
ATOM 5241 C C . ALA A 1 634 ? -14.867 4.983 6.947 1.00 51.53 634 ALA A C 1
ATOM 5243 O O . ALA A 1 634 ? -15.941 4.722 7.498 1.00 51.53 634 ALA A O 1
ATOM 5244 N N . SER A 1 635 ? -14.264 4.124 6.123 1.00 60.28 635 SER A N 1
ATOM 5245 C CA . SER A 1 635 ? -14.769 2.775 5.867 1.00 60.28 635 SER A CA 1
ATOM 5246 C C . SER A 1 635 ? -14.810 1.969 7.175 1.00 60.28 635 SER A C 1
ATOM 5248 O O . SER A 1 635 ? -13.853 1.964 7.955 1.00 60.28 635 SER A O 1
ATOM 5250 N N . LYS A 1 636 ? -15.919 1.261 7.426 1.00 69.69 636 LYS A N 1
ATOM 5251 C CA . LYS A 1 636 ? -15.987 0.263 8.502 1.00 69.69 636 LYS A CA 1
ATOM 5252 C C . LYS A 1 636 ? -15.699 -1.122 7.957 1.00 69.69 636 LYS A C 1
ATOM 5254 O O . LYS A 1 636 ? -16.023 -1.450 6.817 1.00 69.69 636 LYS A O 1
ATOM 5259 N N . ILE A 1 637 ? -15.167 -1.967 8.824 1.00 76.88 637 ILE A N 1
ATOM 5260 C CA . ILE A 1 637 ? -15.004 -3.388 8.559 1.00 76.88 637 ILE A CA 1
ATOM 5261 C C . ILE A 1 637 ? -15.953 -4.134 9.489 1.00 76.88 637 ILE A C 1
ATOM 5263 O O . ILE A 1 637 ? -15.933 -3.954 10.707 1.00 76.88 637 ILE A O 1
ATOM 5267 N N . PHE A 1 638 ? -16.827 -4.943 8.899 1.00 79.00 638 PHE A N 1
ATOM 5268 C CA . PHE A 1 638 ? -17.613 -5.912 9.642 1.00 79.00 638 PHE A CA 1
ATOM 5269 C C . PHE A 1 638 ? -16.705 -7.055 10.067 1.00 79.00 638 PHE A C 1
ATOM 5271 O O . PHE A 1 638 ? -16.075 -7.690 9.222 1.00 79.00 638 PHE A O 1
ATOM 5278 N N . ILE A 1 639 ? -16.664 -7.305 11.370 1.00 85.12 639 ILE A N 1
ATOM 5279 C CA . ILE A 1 639 ? -15.920 -8.397 11.977 1.00 85.12 639 ILE A CA 1
ATOM 5280 C C . ILE A 1 639 ? -16.919 -9.379 12.571 1.00 85.12 639 ILE A C 1
ATOM 5282 O O . ILE A 1 639 ? -17.813 -8.990 13.326 1.00 85.12 639 ILE A O 1
ATOM 5286 N N . ARG A 1 640 ? -16.729 -10.662 12.266 1.00 85.25 640 ARG A N 1
ATOM 5287 C CA . ARG A 1 640 ? -17.330 -11.765 13.008 1.00 85.25 640 ARG A CA 1
ATOM 5288 C C . ARG A 1 640 ? -16.235 -12.681 13.539 1.00 85.25 640 ARG A C 1
ATOM 5290 O O . ARG A 1 640 ? -15.474 -13.241 12.759 1.00 85.25 640 ARG A O 1
ATOM 5297 N N . LEU A 1 641 ? -16.173 -12.835 14.857 1.00 91.12 641 LEU A N 1
ATOM 5298 C CA . LEU A 1 641 ? -15.315 -13.794 15.544 1.00 91.12 641 LEU A CA 1
ATOM 5299 C C . LEU A 1 641 ? -16.143 -15.043 15.853 1.00 91.12 641 LEU A C 1
ATOM 5301 O O . LEU A 1 641 ? -16.990 -15.018 16.744 1.00 91.12 641 LEU A O 1
ATOM 5305 N N . ASN A 1 642 ? -15.922 -16.120 15.101 1.00 90.81 642 ASN A N 1
ATOM 5306 C CA . ASN A 1 642 ? -16.577 -17.404 15.362 1.00 90.81 642 ASN A CA 1
ATOM 5307 C C . ASN A 1 642 ? -15.922 -18.141 16.539 1.00 90.81 642 ASN A C 1
ATOM 5309 O O . ASN A 1 642 ? -16.601 -18.888 17.233 1.00 90.81 642 ASN A O 1
ATOM 5313 N N . ASP A 1 643 ? -14.632 -17.893 16.788 1.00 94.44 643 ASP A N 1
ATOM 5314 C CA . ASP A 1 643 ? -13.908 -18.409 17.952 1.00 94.44 643 ASP A CA 1
ATOM 5315 C C . ASP A 1 643 ? -12.990 -17.315 18.545 1.00 94.44 643 ASP A C 1
ATOM 5317 O O . ASP A 1 643 ? -11.829 -17.168 18.144 1.00 94.44 643 ASP A O 1
ATOM 5321 N N . PRO A 1 644 ? -13.509 -16.494 19.482 1.00 92.56 644 PRO A N 1
ATOM 5322 C CA . PRO A 1 644 ? -12.740 -15.424 20.118 1.00 92.56 644 PRO A CA 1
ATOM 5323 C C . PRO A 1 644 ? -11.555 -15.916 20.964 1.00 92.56 644 PRO A C 1
ATOM 5325 O O . PRO A 1 644 ? -10.592 -15.168 21.132 1.00 92.56 644 PRO A O 1
ATOM 5328 N N . LEU A 1 645 ? -11.591 -17.154 21.477 1.00 93.88 645 LEU A N 1
ATOM 5329 C CA . LEU A 1 645 ? -10.522 -17.706 22.321 1.00 93.88 645 LEU A CA 1
ATOM 5330 C C . LEU A 1 645 ? -9.246 -17.951 21.515 1.00 93.88 645 LEU A C 1
ATOM 5332 O O . LEU A 1 645 ? -8.145 -17.723 22.012 1.00 93.88 645 LEU A O 1
ATOM 5336 N N . LYS A 1 646 ? -9.371 -18.333 20.241 1.00 93.81 646 LYS A N 1
ATOM 5337 C CA . LYS A 1 646 ? -8.216 -18.432 19.335 1.00 93.81 646 LYS A CA 1
ATOM 5338 C C . LYS A 1 646 ? -7.564 -17.078 19.070 1.00 93.81 646 LYS A C 1
ATOM 5340 O O . LYS A 1 646 ? -6.339 -16.994 19.011 1.00 93.81 646 LYS A O 1
ATOM 5345 N N . ILE A 1 647 ? -8.356 -16.009 18.966 1.00 94.25 647 ILE A N 1
ATOM 5346 C CA . ILE A 1 647 ? -7.831 -14.642 18.824 1.00 94.25 647 ILE A CA 1
ATOM 5347 C C . ILE A 1 647 ? -7.128 -14.195 20.114 1.00 94.25 647 ILE A C 1
ATOM 5349 O O . ILE A 1 647 ? -6.045 -13.613 20.057 1.00 94.25 647 ILE A O 1
ATOM 5353 N N . GLU A 1 648 ? -7.688 -14.527 21.280 1.00 94.06 648 GLU A N 1
ATOM 5354 C CA . GLU A 1 648 ? -7.040 -14.293 22.575 1.00 94.06 648 GLU A CA 1
ATOM 5355 C C . GLU A 1 648 ? -5.724 -15.068 22.729 1.00 94.06 648 GLU A C 1
ATOM 5357 O O . GLU A 1 648 ? -4.733 -14.535 23.229 1.00 94.06 648 GLU A O 1
ATOM 5362 N N . TYR A 1 649 ? -5.685 -16.324 22.284 1.00 92.12 649 TYR A N 1
ATOM 5363 C CA . TYR A 1 649 ? -4.466 -17.123 22.313 1.00 92.12 649 TYR A CA 1
ATOM 5364 C C . TYR A 1 649 ? -3.352 -16.453 21.502 1.00 92.12 649 TYR A C 1
ATOM 5366 O O . TYR A 1 649 ? -2.234 -16.306 21.992 1.00 92.12 649 TYR A O 1
ATOM 5374 N N . ILE A 1 650 ? -3.663 -15.974 20.295 1.00 90.94 650 ILE A N 1
ATOM 5375 C CA . ILE A 1 650 ? -2.710 -15.259 19.435 1.00 90.94 650 ILE A CA 1
ATOM 5376 C C . ILE A 1 650 ? -2.219 -13.972 20.104 1.00 90.94 650 ILE A C 1
ATOM 5378 O O . ILE A 1 650 ? -1.015 -13.707 20.110 1.00 90.94 650 ILE A O 1
ATOM 5382 N N . SER A 1 651 ? -3.123 -13.186 20.697 1.00 86.25 651 SER A N 1
ATOM 5383 C CA . SER A 1 651 ? -2.752 -11.923 21.346 1.00 86.25 651 SER A CA 1
ATOM 5384 C C . SER A 1 651 ? -1.821 -12.129 22.545 1.00 86.25 651 SER A C 1
ATOM 5386 O O . SER A 1 651 ? -0.923 -11.321 22.787 1.00 86.25 651 SER A O 1
ATOM 5388 N N . LYS A 1 652 ? -1.954 -13.251 23.259 1.00 86.38 652 LYS A N 1
ATOM 5389 C CA . LYS A 1 652 ? -1.093 -13.604 24.397 1.00 86.38 652 LYS A CA 1
ATOM 5390 C C . LYS A 1 652 ? 0.185 -14.342 23.988 1.00 86.38 652 LYS A C 1
ATOM 5392 O O . LYS A 1 652 ? 1.196 -14.244 24.684 1.00 86.38 652 LYS A O 1
ATOM 5397 N N . ASN A 1 653 ? 0.189 -15.039 22.854 1.00 86.00 653 ASN A N 1
ATOM 5398 C CA . ASN A 1 653 ? 1.311 -15.869 22.431 1.00 86.00 653 ASN A CA 1
ATOM 5399 C C . ASN A 1 653 ? 2.462 -15.035 21.833 1.00 86.00 653 ASN A C 1
ATOM 5401 O O . ASN A 1 653 ? 2.369 -14.474 20.743 1.00 86.00 653 ASN A O 1
ATOM 5405 N N . ASN A 1 654 ? 3.597 -14.982 22.535 1.00 76.88 654 ASN A N 1
ATOM 5406 C CA . ASN A 1 654 ? 4.809 -14.298 22.063 1.00 76.88 654 ASN A CA 1
ATOM 5407 C C . ASN A 1 654 ? 5.521 -15.010 20.902 1.00 76.88 654 ASN A C 1
ATOM 5409 O O . ASN A 1 654 ? 6.342 -14.385 20.234 1.00 76.88 654 ASN A O 1
ATOM 5413 N N . TYR A 1 655 ? 5.203 -16.280 20.661 1.00 81.38 655 TYR A N 1
ATOM 5414 C CA . TYR A 1 655 ? 5.753 -17.102 19.583 1.00 81.38 655 TYR A CA 1
ATOM 5415 C C . TYR A 1 655 ? 4.821 -17.201 18.376 1.00 81.38 655 TYR A C 1
ATOM 5417 O O . TYR A 1 655 ? 5.152 -17.884 17.406 1.00 81.38 655 TYR A O 1
ATOM 5425 N N . TYR A 1 656 ? 3.661 -16.536 18.419 1.00 85.75 656 TYR A N 1
ATOM 5426 C CA . TYR A 1 656 ? 2.776 -16.490 17.268 1.00 85.75 656 TYR A CA 1
ATOM 5427 C C . TYR A 1 656 ? 3.512 -15.919 16.058 1.00 85.75 656 TYR A C 1
ATOM 5429 O O . TYR A 1 656 ? 4.198 -14.896 16.129 1.00 85.75 656 TYR A O 1
ATOM 5437 N N . SER A 1 657 ? 3.331 -16.591 14.930 1.00 88.12 657 SER A N 1
ATOM 5438 C CA . SER A 1 657 ? 3.818 -16.130 13.652 1.00 88.12 657 SER A CA 1
ATOM 5439 C C . SER A 1 657 ? 2.870 -16.600 12.566 1.00 88.12 657 SER A C 1
ATOM 5441 O O . SER A 1 657 ? 2.612 -17.793 12.437 1.00 88.12 657 SER A O 1
ATOM 5443 N N . ASN A 1 658 ? 2.397 -15.636 11.790 1.00 92.00 658 ASN A N 1
ATOM 5444 C CA . ASN A 1 658 ? 1.523 -15.849 10.654 1.00 92.00 658 ASN A CA 1
ATOM 5445 C C . ASN A 1 658 ? 2.293 -16.563 9.533 1.00 92.00 658 ASN A C 1
ATOM 5447 O O . ASN A 1 658 ? 3.379 -16.108 9.144 1.00 92.00 658 ASN A O 1
ATOM 5451 N N . THR A 1 659 ? 1.756 -17.681 9.040 1.00 90.44 659 THR A N 1
ATOM 5452 C CA . THR A 1 659 ? 2.446 -18.536 8.059 1.00 90.44 659 THR A CA 1
ATOM 5453 C C . THR A 1 659 ? 2.512 -17.882 6.685 1.00 90.44 659 THR A C 1
ATOM 5455 O O . THR A 1 659 ? 3.574 -17.882 6.071 1.00 90.44 659 THR A O 1
ATOM 5458 N N . ILE A 1 660 ? 1.449 -17.187 6.273 1.00 88.25 660 ILE A N 1
ATOM 5459 C CA . ILE A 1 660 ? 1.398 -16.448 5.002 1.00 88.25 660 ILE A CA 1
ATOM 5460 C C . ILE A 1 660 ? 2.514 -15.399 4.940 1.00 88.25 660 ILE A C 1
ATOM 5462 O O . ILE A 1 660 ? 3.268 -15.341 3.973 1.00 88.25 660 ILE A O 1
ATOM 5466 N N . LEU A 1 661 ? 2.690 -14.605 6.000 1.00 88.56 661 LEU A N 1
ATOM 5467 C CA . LEU A 1 661 ? 3.779 -13.625 6.062 1.00 88.56 661 LEU A CA 1
ATOM 5468 C C . LEU A 1 661 ? 5.178 -14.265 6.060 1.00 88.56 661 LEU A C 1
ATOM 5470 O O . LEU A 1 661 ? 6.111 -13.659 5.538 1.00 88.56 661 LEU A O 1
ATOM 5474 N N . LYS A 1 662 ? 5.346 -15.461 6.642 1.00 89.06 662 LYS A N 1
ATOM 5475 C CA . LYS A 1 662 ? 6.616 -16.210 6.573 1.00 89.06 662 LYS A CA 1
ATOM 5476 C C . LYS A 1 662 ? 6.913 -16.657 5.146 1.00 89.06 662 LYS A C 1
ATOM 5478 O O . LYS A 1 662 ? 8.055 -16.551 4.709 1.00 89.06 662 LYS A O 1
ATOM 5483 N N . ASP A 1 663 ? 5.902 -17.143 4.438 1.00 86.44 663 ASP A N 1
ATOM 5484 C CA . ASP A 1 663 ? 6.050 -17.597 3.059 1.00 86.44 663 ASP A CA 1
ATOM 5485 C C . ASP A 1 663 ? 6.373 -16.414 2.136 1.00 86.44 663 ASP A C 1
ATOM 5487 O O . ASP A 1 663 ? 7.316 -16.495 1.351 1.00 86.44 663 ASP A O 1
ATOM 5491 N N . ILE A 1 664 ? 5.719 -15.262 2.332 1.00 85.12 664 ILE A N 1
ATOM 5492 C CA . ILE A 1 664 ? 6.075 -13.997 1.666 1.00 85.12 664 ILE A CA 1
ATOM 5493 C C . ILE A 1 664 ? 7.547 -13.629 1.943 1.00 85.12 664 ILE A C 1
ATOM 5495 O O . ILE A 1 664 ? 8.304 -13.309 1.030 1.00 85.12 664 ILE A O 1
ATOM 5499 N N . GLU A 1 665 ? 8.015 -13.695 3.189 1.00 84.81 665 GLU A N 1
ATOM 5500 C CA . GLU A 1 665 ? 9.415 -13.372 3.496 1.00 84.81 665 GLU A CA 1
ATOM 5501 C C . GLU A 1 665 ? 10.410 -14.312 2.790 1.00 84.81 665 GLU A C 1
ATOM 5503 O O . GLU A 1 665 ? 11.372 -13.836 2.179 1.00 84.81 665 GLU A O 1
ATOM 5508 N N . LYS A 1 666 ? 10.152 -15.626 2.808 1.00 87.25 666 LYS A N 1
ATOM 5509 C CA . LYS A 1 666 ? 10.986 -16.633 2.129 1.00 87.25 666 LYS A CA 1
ATOM 5510 C C . LYS A 1 666 ? 11.049 -16.408 0.623 1.00 87.25 666 LYS A C 1
ATOM 5512 O O . LYS A 1 666 ? 12.138 -16.388 0.048 1.00 87.25 666 LYS A O 1
ATOM 5517 N N . ARG A 1 667 ? 9.899 -16.188 -0.018 1.00 85.50 667 ARG A N 1
ATOM 5518 C CA . ARG A 1 667 ? 9.847 -15.906 -1.456 1.00 85.50 667 ARG A CA 1
ATOM 5519 C C . ARG A 1 667 ? 10.581 -14.618 -1.808 1.00 85.50 667 ARG A C 1
ATOM 5521 O O . ARG A 1 667 ? 11.230 -14.551 -2.846 1.00 85.50 667 ARG A O 1
ATOM 5528 N N . GLY A 1 668 ? 10.579 -13.628 -0.914 1.00 86.00 668 GLY A N 1
ATOM 5529 C CA . GLY A 1 668 ? 11.354 -12.399 -1.087 1.00 86.00 668 GLY A CA 1
ATOM 5530 C C . GLY A 1 668 ? 12.852 -12.635 -1.079 1.00 86.00 668 GLY A C 1
ATOM 5531 O O . GLY A 1 668 ? 13.550 -12.102 -1.937 1.00 86.00 668 GLY A O 1
ATOM 5532 N N . GLN A 1 669 ? 13.337 -13.464 -0.160 1.00 87.19 669 GLN A N 1
ATOM 5533 C CA . GLN A 1 669 ? 14.747 -13.854 -0.125 1.00 87.19 669 GLN A CA 1
ATOM 5534 C C . GLN A 1 669 ? 15.145 -14.616 -1.395 1.00 87.19 669 GLN A C 1
ATOM 5536 O O . GLN A 1 669 ? 16.199 -14.340 -1.966 1.00 87.19 669 GLN A O 1
ATOM 5541 N N . ARG A 1 670 ? 14.280 -15.517 -1.881 1.00 89.06 670 ARG A N 1
ATOM 5542 C CA . ARG A 1 670 ? 14.494 -16.233 -3.146 1.00 89.06 670 ARG A CA 1
ATOM 5543 C C . ARG A 1 670 ? 14.527 -15.279 -4.341 1.00 89.06 670 ARG A C 1
ATOM 5545 O O . ARG A 1 670 ? 15.460 -15.343 -5.130 1.00 89.06 670 ARG A O 1
ATOM 5552 N N . ALA A 1 671 ? 13.572 -14.356 -4.437 1.00 89.19 671 ALA A N 1
ATOM 5553 C CA . ALA A 1 671 ? 13.532 -13.353 -5.500 1.00 89.19 671 ALA A CA 1
ATOM 5554 C C . ALA A 1 671 ? 14.779 -12.453 -5.503 1.00 89.19 671 ALA A C 1
ATOM 5556 O O . ALA A 1 671 ? 15.293 -12.126 -6.569 1.00 89.19 671 ALA A O 1
ATOM 5557 N N . ASP A 1 672 ? 15.295 -12.080 -4.326 1.00 89.00 672 ASP A N 1
ATOM 5558 C CA . ASP A 1 672 ? 16.535 -11.300 -4.221 1.00 89.00 672 ASP A CA 1
ATOM 5559 C C . ASP A 1 672 ? 17.745 -12.079 -4.742 1.00 89.00 672 ASP A C 1
ATOM 5561 O O . ASP A 1 672 ? 18.586 -11.497 -5.423 1.00 89.00 672 ASP A O 1
ATOM 5565 N N . LYS A 1 673 ? 17.815 -13.384 -4.449 1.00 91.44 673 LYS A N 1
ATOM 5566 C CA . LYS A 1 673 ? 18.882 -14.258 -4.945 1.00 91.44 673 LYS A CA 1
ATOM 5567 C C . LYS A 1 673 ? 18.814 -14.423 -6.465 1.00 91.44 673 LYS A C 1
ATOM 5569 O O . LYS A 1 673 ? 19.820 -14.227 -7.128 1.00 91.44 673 LYS A O 1
ATOM 5574 N N . ILE A 1 674 ? 17.625 -14.694 -7.008 1.00 93.62 674 ILE A N 1
ATOM 5575 C CA . ILE A 1 674 ? 17.393 -14.811 -8.459 1.00 93.62 674 ILE A CA 1
ATOM 5576 C C . ILE A 1 674 ? 17.841 -13.536 -9.184 1.00 93.62 674 ILE A C 1
ATOM 5578 O O . ILE A 1 674 ? 18.529 -13.597 -10.198 1.00 93.62 674 ILE A O 1
ATOM 5582 N N . LEU A 1 675 ? 17.494 -12.364 -8.647 1.00 93.12 675 LEU A N 1
ATOM 5583 C CA . LEU A 1 675 ? 17.950 -11.093 -9.204 1.00 93.12 675 LEU A CA 1
ATOM 5584 C C . LEU A 1 675 ? 19.465 -10.917 -9.113 1.00 93.12 675 LEU A C 1
ATOM 5586 O O . LEU A 1 675 ? 20.081 -10.462 -10.073 1.00 93.12 675 LEU A O 1
ATOM 5590 N N . GLU A 1 676 ? 20.067 -11.228 -7.964 1.00 93.44 676 GLU A N 1
ATOM 5591 C CA . GLU A 1 676 ? 21.519 -11.141 -7.813 1.00 93.44 676 GLU A CA 1
ATOM 5592 C C . GLU A 1 676 ? 22.226 -12.030 -8.841 1.00 93.44 676 GLU A C 1
ATOM 5594 O O . GLU A 1 676 ? 23.117 -11.551 -9.544 1.00 93.44 676 GLU A O 1
ATOM 5599 N N . ASP A 1 677 ? 21.780 -13.277 -8.989 1.00 95.19 677 ASP A N 1
ATOM 5600 C CA . ASP A 1 677 ? 22.336 -14.237 -9.940 1.00 95.19 677 ASP A CA 1
ATOM 5601 C C . ASP A 1 677 ? 22.173 -13.735 -11.388 1.00 95.19 677 ASP A C 1
ATOM 5603 O O . ASP A 1 677 ? 23.151 -13.730 -12.139 1.00 95.19 677 ASP A O 1
ATOM 5607 N N . PHE A 1 678 ? 20.995 -13.219 -11.765 1.00 96.12 678 PHE A N 1
ATOM 5608 C CA . PHE A 1 678 ? 20.724 -12.687 -13.110 1.00 96.12 678 PHE A CA 1
ATOM 5609 C C . PHE A 1 678 ? 21.642 -11.516 -13.500 1.00 96.12 678 PHE A C 1
ATOM 5611 O O . PHE A 1 678 ? 22.134 -11.459 -14.626 1.00 96.12 678 PHE A O 1
ATOM 5618 N N . PHE A 1 679 ? 21.886 -10.570 -12.585 1.00 95.44 679 PHE A N 1
ATOM 5619 C CA . PHE A 1 679 ? 22.666 -9.365 -12.900 1.00 95.44 679 PHE A CA 1
ATOM 5620 C C . PHE A 1 679 ? 24.174 -9.518 -12.687 1.00 95.44 679 PHE A C 1
ATOM 5622 O O . PHE A 1 679 ? 24.933 -8.727 -13.241 1.00 95.44 679 PHE A O 1
ATOM 5629 N N . THR A 1 680 ? 24.623 -10.489 -11.885 1.00 93.88 680 THR A N 1
ATOM 5630 C CA . THR A 1 680 ? 26.057 -10.676 -11.582 1.00 93.88 680 THR A CA 1
ATOM 5631 C C . THR A 1 680 ? 26.720 -11.786 -12.385 1.00 93.88 680 THR A C 1
ATOM 5633 O O . THR A 1 680 ? 27.942 -11.774 -12.534 1.00 93.88 680 THR A O 1
ATOM 5636 N N . THR A 1 681 ? 25.941 -12.716 -12.936 1.00 94.31 681 THR A N 1
ATOM 5637 C CA . THR A 1 681 ? 26.475 -13.786 -13.778 1.00 94.31 681 THR A CA 1
ATOM 5638 C C . THR A 1 681 ? 26.753 -13.263 -15.185 1.00 94.31 681 THR A C 1
ATOM 5640 O O . THR A 1 681 ? 25.950 -12.544 -15.782 1.00 94.31 681 THR A O 1
ATOM 5643 N N . THR A 1 682 ? 27.907 -13.634 -15.737 1.00 93.50 682 THR A N 1
ATOM 5644 C CA . THR A 1 682 ? 28.223 -13.346 -17.140 1.00 93.50 682 THR A CA 1
ATOM 5645 C C . THR A 1 682 ? 27.435 -14.310 -18.019 1.00 93.50 682 THR A C 1
ATOM 5647 O O . THR A 1 682 ? 27.629 -15.516 -17.926 1.00 93.50 682 THR A O 1
ATOM 5650 N N . MET A 1 683 ? 26.535 -13.767 -18.834 1.00 95.81 683 MET A N 1
ATOM 5651 C CA . MET A 1 683 ? 25.647 -14.507 -19.731 1.00 95.81 683 MET A CA 1
ATOM 5652 C C . MET A 1 683 ? 25.605 -13.794 -21.087 1.00 95.81 683 MET A C 1
ATOM 5654 O O . MET A 1 683 ? 25.700 -12.564 -21.154 1.00 95.81 683 MET A O 1
ATOM 5658 N N . THR A 1 684 ? 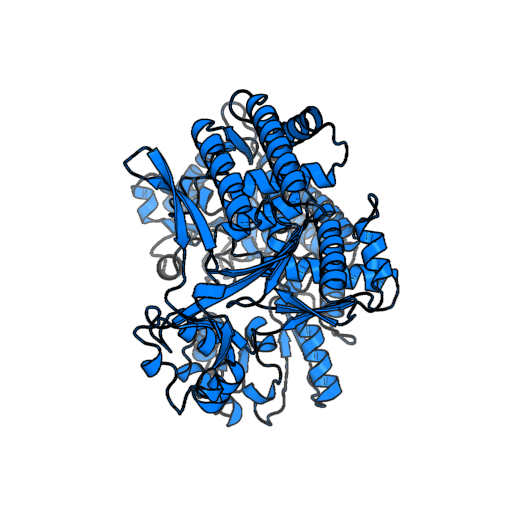25.438 -14.558 -22.158 1.00 96.19 684 THR A N 1
ATOM 5659 C CA . THR A 1 684 ? 25.022 -14.065 -23.477 1.00 96.19 684 THR A CA 1
ATOM 5660 C C . THR A 1 684 ? 23.554 -13.622 -23.453 1.00 96.19 684 THR A C 1
ATOM 5662 O O . THR A 1 684 ? 22.814 -13.936 -22.519 1.00 96.19 684 THR A O 1
ATOM 5665 N N . ASP A 1 685 ? 23.100 -12.898 -24.481 1.00 95.00 685 ASP A N 1
ATOM 5666 C CA . ASP A 1 685 ? 21.684 -12.508 -24.591 1.00 95.00 685 ASP A CA 1
ATOM 5667 C C . ASP A 1 685 ? 20.751 -13.731 -24.621 1.00 95.00 685 ASP A C 1
ATOM 5669 O O . ASP A 1 685 ? 19.717 -13.729 -23.953 1.00 95.00 685 ASP A O 1
ATOM 5673 N N . THR A 1 686 ? 21.149 -14.800 -25.320 1.00 95.31 686 THR A N 1
ATOM 5674 C CA . THR A 1 686 ? 20.410 -16.072 -25.360 1.00 95.31 686 THR A CA 1
ATOM 5675 C C . THR A 1 686 ? 20.297 -16.703 -23.977 1.00 95.31 686 THR A C 1
ATOM 5677 O O . THR A 1 686 ? 19.192 -16.990 -23.536 1.00 95.31 686 THR A O 1
ATOM 5680 N N . GLU A 1 687 ? 21.409 -16.848 -23.251 1.00 96.62 687 GLU A N 1
ATOM 5681 C CA . GLU A 1 687 ? 21.398 -17.447 -21.907 1.00 96.62 687 GLU A CA 1
ATOM 5682 C C . GLU A 1 687 ? 20.558 -16.631 -20.912 1.00 96.62 687 GLU A C 1
ATOM 5684 O O . GLU A 1 687 ? 19.918 -17.205 -20.031 1.00 96.62 687 GLU A O 1
ATOM 5689 N N . ARG A 1 688 ? 20.510 -15.296 -21.052 1.00 96.06 688 ARG A N 1
ATOM 5690 C CA . ARG A 1 688 ? 19.636 -14.444 -20.226 1.00 96.06 688 ARG A CA 1
ATOM 5691 C C . ARG A 1 688 ? 18.163 -14.657 -20.532 1.00 96.06 688 ARG A C 1
ATOM 5693 O O . ARG A 1 688 ? 17.361 -14.716 -19.600 1.00 96.06 688 ARG A O 1
ATOM 5700 N N . TRP A 1 689 ? 17.799 -14.768 -21.807 1.00 96.12 689 TRP A N 1
ATOM 5701 C CA . TRP A 1 689 ? 16.428 -15.097 -22.186 1.00 96.12 689 TRP A CA 1
ATOM 5702 C C . TRP A 1 689 ? 16.034 -16.494 -21.706 1.00 96.12 689 TRP A C 1
ATOM 5704 O O . TRP A 1 689 ? 14.973 -16.637 -21.103 1.00 96.12 689 TRP A O 1
ATOM 5714 N N . ASP A 1 690 ? 16.920 -17.480 -21.838 1.00 95.75 690 ASP A N 1
ATOM 5715 C CA . ASP A 1 690 ? 16.696 -18.831 -21.318 1.00 95.75 690 ASP A CA 1
ATOM 5716 C C . ASP A 1 690 ? 16.548 -18.821 -19.780 1.00 95.75 690 ASP A C 1
ATOM 5718 O O . ASP A 1 690 ? 15.709 -19.530 -19.221 1.00 95.75 690 ASP A O 1
ATOM 5722 N N . TYR A 1 691 ? 17.313 -17.983 -19.066 1.00 96.44 691 TYR A N 1
ATOM 5723 C CA . TYR A 1 691 ? 17.147 -17.773 -17.623 1.00 96.44 691 TYR A CA 1
ATOM 5724 C C . TYR A 1 691 ? 15.760 -17.203 -17.290 1.00 96.44 691 TYR A C 1
ATOM 5726 O O . TYR A 1 691 ? 15.098 -17.685 -16.369 1.00 96.44 691 TYR A O 1
ATOM 5734 N N . ILE A 1 692 ? 15.298 -16.198 -18.043 1.00 95.31 692 ILE A N 1
ATOM 5735 C CA . ILE A 1 692 ? 13.967 -15.593 -17.879 1.00 95.31 692 ILE A CA 1
ATOM 5736 C C . ILE A 1 692 ? 12.861 -16.626 -18.126 1.00 95.31 692 ILE A C 1
ATOM 5738 O O . ILE A 1 692 ? 11.921 -16.716 -17.335 1.00 95.31 692 ILE A O 1
ATOM 5742 N N . GLU A 1 693 ? 12.968 -17.433 -19.180 1.00 93.62 693 GLU A N 1
ATOM 5743 C CA . GLU A 1 693 ? 11.997 -18.496 -19.452 1.00 93.62 693 GLU A CA 1
ATOM 5744 C C . GLU A 1 693 ? 11.979 -19.545 -18.346 1.00 93.62 693 GLU A C 1
ATOM 5746 O O . GLU A 1 693 ? 10.916 -19.905 -17.842 1.00 93.62 693 GLU A O 1
ATOM 5751 N N . ASN A 1 694 ? 13.150 -20.004 -17.905 1.00 94.06 694 ASN A N 1
ATOM 5752 C CA . ASN A 1 694 ? 13.247 -20.973 -16.819 1.00 94.06 694 ASN A CA 1
ATOM 5753 C C . ASN A 1 694 ? 12.687 -20.419 -15.497 1.00 94.06 694 ASN A C 1
ATOM 5755 O O . ASN A 1 694 ? 12.084 -21.178 -14.736 1.00 94.06 694 ASN A O 1
ATOM 5759 N N . TYR A 1 695 ? 12.819 -19.112 -15.246 1.00 93.50 695 TYR A N 1
ATOM 5760 C CA . TYR A 1 695 ? 12.157 -18.432 -14.133 1.00 93.50 695 TYR A CA 1
ATOM 5761 C C . TYR A 1 695 ? 10.627 -18.481 -14.256 1.00 93.50 695 TYR A C 1
ATOM 5763 O O . TYR A 1 695 ? 9.959 -18.891 -13.308 1.00 93.50 695 TYR A O 1
ATOM 5771 N N . PHE A 1 696 ? 10.055 -18.126 -15.412 1.00 92.19 696 PHE A N 1
ATOM 5772 C CA . PHE A 1 696 ? 8.599 -18.177 -15.611 1.00 92.19 696 PHE A CA 1
ATOM 5773 C C . PHE A 1 696 ? 8.035 -19.599 -15.661 1.00 92.19 696 PHE A C 1
ATOM 5775 O O . PHE A 1 696 ? 6.864 -19.784 -15.355 1.00 92.19 696 PHE A O 1
ATOM 5782 N N . LEU A 1 697 ? 8.851 -20.603 -15.983 1.00 91.75 697 LEU A N 1
ATOM 5783 C CA . LEU A 1 697 ? 8.488 -22.023 -15.933 1.00 91.75 697 LEU A CA 1
ATOM 5784 C C . LEU A 1 697 ? 8.755 -22.676 -14.563 1.00 91.75 697 LEU A C 1
ATOM 5786 O O . LEU A 1 697 ? 8.672 -23.901 -14.447 1.00 91.75 697 LEU A O 1
ATOM 5790 N N . GLY A 1 698 ? 9.121 -21.887 -13.545 1.00 89.50 698 GLY A N 1
ATOM 5791 C CA . GLY A 1 698 ? 9.261 -22.360 -12.165 1.00 89.50 698 GLY A CA 1
ATOM 5792 C C . GLY A 1 698 ? 10.448 -23.297 -11.932 1.00 89.50 698 GLY A C 1
ATOM 5793 O O . GLY A 1 698 ? 10.479 -24.017 -10.934 1.00 89.50 698 GLY A O 1
ATOM 5794 N N . LYS A 1 699 ? 11.429 -23.311 -12.844 1.00 90.56 699 LYS A N 1
ATOM 5795 C CA . LYS A 1 699 ? 12.633 -24.153 -12.754 1.00 90.56 699 LYS A CA 1
ATOM 5796 C C . LYS A 1 699 ? 13.745 -23.526 -11.902 1.00 90.56 699 LYS A C 1
ATOM 5798 O O . LYS A 1 699 ? 14.692 -24.231 -11.558 1.00 90.56 699 LYS A O 1
ATOM 5803 N N . ILE A 1 700 ? 13.648 -22.228 -11.589 1.00 84.31 700 ILE A N 1
ATOM 5804 C CA . ILE A 1 700 ? 14.655 -21.428 -10.861 1.00 84.31 700 ILE A CA 1
ATOM 5805 C C . ILE A 1 700 ? 14.069 -20.802 -9.600 1.00 84.31 700 ILE A C 1
ATOM 5807 O O . ILE A 1 700 ? 12.861 -20.492 -9.539 1.00 84.31 700 ILE A O 1
#